Protein AF-A0A8J7TV55-F1 (afdb_monomer_lite)

Radius of gyration: 27.21 Å; chains: 1; bounding box: 92×69×67 Å

Sequence (459 aa):
MFPSTSRRRPALRVESLEDRTTPATFMVTTTADAGPGSLRQAILDANADPDQDDIAFNIPGTGVQTIAVASALPAIAQPVVIDGFTQPGAAPNMFSDADNAVRLIELDGTNAGSTPGLVLAGGLATVRGLIISHFAGDGIDIASSNNVVEGNSIGGGPDGITDRGNSGSGVAVVQGAASTPTLVYQNDFEGAVGPEWSSTATDVTPVGGRHFLGQFGSDTVTLTIPAAQIPAGTTALTVSFDLFVIRTWDGNDTGAGSGPDRWSLTLGNGVNLLDTTFSNNVPSSAAAGQAYPGVFGTDRFDPETGAAEVNSLGYTFGSDLMDSVYRPHFLFSYTGGDVVLHFTGALTTPDADESWGLDNVQVGAIAGAYSVAHDFSITNNPAGPWSYAWSPADGSAFNPYPSGVVISDGGFAGGLYWSDPSHISLGAPSVLYNPTANAIGQGRNLVAAGQVGFHPGSA

pLDDT: mean 80.25, std 17.69, range [32.25, 98.75]

Secondary structure (DSSP, 8-state):
-------PPPP----------S--EEEE----SSSTTSHHHHHHHHTT-SS-EEEEE--SSSS-EEEE--S-PPPB-S-EEEEGGGSTT-B----SSS---B--EEEE-TTS-S--SEEE-SS--EEESEEEE--SS-SEEE-SSS-EEES-EESB-TTS-SB---SS-SEEESS----PPEEEEEE-SSSPPPTTBS---EEE-TTTT-EEEEEESS-EEEEEE-GGGSPTTEEEEEEEEEEEEEE--BTT--STT----EEEEEETTS-EEEEEE-B-SPPSSTT--B-TTS-TTT--B-TTTT-SEES-S--EETTEE-EEEE--EEEEE--SS-EEEEEEEE-SSBTTTEEEEEEEEEEEEEE----TTTTTSSS--TTSS---EE-SSTTSPPEE-S--EE--SGGGTT-EEEE-TTSGGG---EEEE--SSS-BS-GGG-B-TT-EEEE----

Structure (mmCIF, N/CA/C/O backbone):
data_AF-A0A8J7TV55-F1
#
_entry.id   AF-A0A8J7TV55-F1
#
loop_
_atom_site.group_PDB
_atom_site.id
_atom_site.type_symbol
_atom_site.label_atom_id
_atom_site.label_alt_id
_atom_site.label_comp_id
_atom_site.label_asym_id
_atom_site.label_entity_id
_atom_site.label_seq_id
_atom_site.pdbx_PDB_ins_code
_atom_site.Cartn_x
_atom_site.Cartn_y
_atom_site.Cartn_z
_atom_site.occupancy
_atom_site.B_iso_or_equiv
_atom_site.auth_seq_id
_atom_site.auth_comp_id
_atom_site.auth_asym_id
_atom_site.auth_atom_id
_atom_site.pdbx_PDB_model_num
ATOM 1 N N . MET A 1 1 ? -63.207 12.215 -37.392 1.00 42.84 1 MET A N 1
ATOM 2 C CA . MET A 1 1 ? -62.210 11.152 -37.157 1.00 42.84 1 MET A CA 1
ATOM 3 C C . MET A 1 1 ? -60.921 11.845 -36.738 1.00 42.84 1 MET A C 1
ATOM 5 O O . MET A 1 1 ? -60.267 12.426 -37.586 1.00 42.84 1 MET A O 1
ATOM 9 N N . PHE A 1 2 ? -60.626 11.896 -35.439 1.00 35.38 2 PHE A N 1
ATOM 10 C CA . PHE A 1 2 ? -59.358 12.406 -34.902 1.00 35.38 2 PHE A CA 1
ATOM 11 C C . PHE A 1 2 ? -58.828 11.350 -33.924 1.00 35.38 2 PHE A C 1
ATOM 13 O O . PHE A 1 2 ? -59.618 10.876 -33.103 1.00 35.38 2 PHE A O 1
ATOM 20 N N . PRO A 1 3 ? -57.561 10.915 -34.029 1.00 45.28 3 PRO A N 1
ATOM 21 C CA . PRO A 1 3 ? -57.051 9.836 -33.201 1.00 45.28 3 PRO A CA 1
ATOM 22 C C . PRO A 1 3 ? -56.712 10.354 -31.800 1.00 45.28 3 PRO A C 1
ATOM 24 O O . PRO A 1 3 ? -56.096 11.405 -31.634 1.00 45.28 3 PRO A O 1
ATOM 27 N N . SER A 1 4 ? -57.110 9.588 -30.787 1.00 43.97 4 SER A N 1
ATOM 28 C CA . SER A 1 4 ? -56.655 9.764 -29.410 1.00 43.97 4 SER A CA 1
ATOM 29 C C . SER A 1 4 ? -55.174 9.389 -29.329 1.00 43.97 4 SER A C 1
ATOM 31 O O . SER A 1 4 ? -54.805 8.229 -29.511 1.00 43.97 4 SER A O 1
ATOM 33 N N . THR A 1 5 ? -54.306 10.369 -29.082 1.00 46.72 5 THR A N 1
ATOM 34 C CA . THR A 1 5 ? -52.899 10.117 -28.763 1.00 46.72 5 THR A CA 1
ATOM 35 C C . THR A 1 5 ? -52.780 9.729 -27.293 1.00 46.72 5 THR A C 1
ATOM 37 O O . THR A 1 5 ? -52.908 10.568 -26.400 1.00 46.72 5 THR A O 1
ATOM 40 N N . SER A 1 6 ? -52.511 8.449 -27.048 1.00 46.25 6 SER A N 1
ATOM 41 C CA . SER A 1 6 ? -52.048 7.928 -25.762 1.00 46.25 6 SER A CA 1
ATOM 42 C C . SER A 1 6 ? -50.748 8.639 -25.356 1.00 46.25 6 SER A C 1
ATOM 44 O O . SER A 1 6 ? -49.696 8.425 -25.960 1.00 46.25 6 SER A O 1
ATOM 46 N N . ARG A 1 7 ? -50.806 9.514 -24.342 1.00 48.53 7 ARG A N 1
ATOM 47 C CA . ARG A 1 7 ? -49.601 10.021 -23.670 1.00 48.53 7 ARG A CA 1
ATOM 48 C C . ARG A 1 7 ? -49.016 8.882 -22.836 1.00 48.53 7 ARG A C 1
ATOM 50 O O . ARG A 1 7 ? -49.525 8.581 -21.757 1.00 48.53 7 ARG A O 1
ATOM 57 N N . ARG A 1 8 ? -47.938 8.262 -23.328 1.00 48.28 8 ARG A N 1
ATOM 58 C CA . ARG A 1 8 ? -47.082 7.390 -22.513 1.00 48.28 8 ARG A CA 1
ATOM 59 C C . ARG A 1 8 ? -46.572 8.208 -21.327 1.00 48.28 8 ARG A C 1
ATOM 61 O O . ARG A 1 8 ? -45.897 9.217 -21.518 1.00 48.28 8 ARG A O 1
ATOM 68 N N . ARG A 1 9 ? -46.930 7.798 -20.109 1.00 50.31 9 ARG A N 1
ATOM 69 C CA . ARG A 1 9 ? -46.294 8.315 -18.894 1.00 50.31 9 ARG A CA 1
ATOM 70 C C . ARG A 1 9 ? -44.819 7.893 -18.941 1.00 50.31 9 ARG A C 1
ATOM 72 O O . ARG A 1 9 ? -44.579 6.720 -19.236 1.00 50.31 9 ARG A O 1
ATOM 79 N N . PRO A 1 10 ? -43.849 8.789 -18.696 1.00 41.97 10 PRO A N 1
ATOM 80 C CA . PRO A 1 10 ? -42.466 8.366 -18.541 1.00 41.97 10 PRO A CA 1
ATOM 81 C C . PRO A 1 10 ? -42.416 7.419 -17.339 1.00 41.97 10 PRO A C 1
ATOM 83 O O . PRO A 1 10 ? -42.811 7.786 -16.233 1.00 41.97 10 PRO A O 1
ATOM 86 N N . ALA A 1 11 ? -42.030 6.169 -17.579 1.00 48.19 11 ALA A N 1
ATOM 87 C CA . ALA A 1 11 ? -41.692 5.263 -16.498 1.00 48.19 11 ALA A CA 1
ATOM 88 C C . ALA A 1 11 ? -40.336 5.724 -15.962 1.00 48.19 11 ALA A C 1
ATOM 90 O O . ALA A 1 11 ? -39.362 5.736 -16.714 1.00 48.19 11 ALA A O 1
ATOM 91 N N . LEU A 1 12 ? -40.293 6.135 -14.695 1.00 32.25 12 LEU A N 1
ATOM 92 C CA . LEU A 1 12 ? -39.037 6.275 -13.969 1.00 32.25 12 LEU A CA 1
ATOM 93 C C . LEU A 1 12 ? -38.369 4.901 -13.983 1.00 32.25 12 LEU A C 1
ATOM 95 O O . LEU A 1 12 ? -38.901 3.945 -13.419 1.00 32.25 12 LEU A O 1
ATOM 99 N N . ARG A 1 13 ? -37.252 4.793 -14.696 1.00 41.53 13 ARG A N 1
ATOM 100 C CA . ARG A 1 13 ? -36.336 3.672 -14.549 1.00 41.53 13 ARG A CA 1
ATOM 101 C C . ARG A 1 13 ? -35.284 4.112 -13.549 1.00 41.53 13 ARG A C 1
ATOM 103 O O . ARG A 1 13 ? -34.656 5.147 -13.736 1.00 41.53 13 ARG A O 1
ATOM 110 N N . VAL A 1 14 ? -35.166 3.345 -12.475 1.00 35.94 14 VAL A N 1
ATOM 111 C CA . VAL A 1 14 ? -33.944 3.306 -11.683 1.00 35.94 14 VAL A CA 1
ATOM 112 C C . VAL A 1 14 ? -33.016 2.408 -12.482 1.00 35.94 14 VAL A C 1
ATOM 114 O O . VAL A 1 14 ? -33.277 1.214 -12.621 1.00 35.94 14 VAL A O 1
ATOM 117 N N . GLU A 1 15 ? -32.022 3.010 -13.115 1.00 33.59 15 GLU A N 1
ATOM 118 C CA . GLU A 1 15 ? -30.856 2.271 -13.575 1.00 33.59 15 GLU A CA 1
ATOM 119 C C . GLU A 1 15 ? -29.931 2.172 -12.367 1.00 33.59 15 GLU A C 1
ATOM 121 O O . GLU A 1 15 ? -29.770 3.154 -11.637 1.00 33.59 15 GLU A O 1
ATOM 126 N N . SER A 1 16 ? -29.395 0.978 -12.102 1.00 39.94 16 SER A N 1
ATOM 127 C CA . SER A 1 16 ? -28.239 0.891 -11.220 1.00 39.94 16 SER A CA 1
ATOM 128 C C . SER A 1 16 ? -27.179 1.751 -11.883 1.00 39.94 16 SER A C 1
ATOM 130 O O . SER A 1 16 ? -26.788 1.462 -13.015 1.00 39.94 16 SER A O 1
ATOM 132 N N . LEU A 1 17 ? -26.779 2.833 -11.217 1.00 38.59 17 LEU A N 1
ATOM 133 C CA . LEU A 1 17 ? -25.479 3.410 -11.510 1.00 38.59 17 LEU A CA 1
ATOM 134 C C . LEU A 1 17 ? -24.483 2.254 -11.366 1.00 38.59 17 LEU A C 1
ATOM 136 O O . LEU A 1 17 ? -24.692 1.368 -10.530 1.00 38.59 17 LEU A O 1
ATOM 140 N N . GLU A 1 18 ? -23.514 2.197 -12.271 1.00 44.78 18 GLU A N 1
ATOM 141 C CA . GLU A 1 18 ? -22.376 1.286 -12.169 1.00 44.78 18 GLU A CA 1
ATOM 142 C C . GLU A 1 18 ? -21.919 1.167 -10.706 1.00 44.78 18 GLU A C 1
ATOM 144 O O . GLU A 1 18 ? -21.918 2.173 -9.986 1.00 44.78 18 GLU A O 1
ATOM 149 N N . ASP A 1 19 ? -21.631 -0.062 -10.246 1.00 46.38 19 ASP A N 1
ATOM 150 C CA . ASP A 1 19 ? -21.031 -0.258 -8.921 1.00 46.38 19 ASP A CA 1
ATOM 151 C C . ASP A 1 19 ? -19.840 0.698 -8.807 1.00 46.38 19 ASP A C 1
ATOM 153 O O . ASP A 1 19 ? -19.131 0.936 -9.790 1.00 46.38 19 ASP A O 1
ATOM 157 N N . ARG A 1 20 ? -19.664 1.314 -7.637 1.00 42.34 20 ARG A N 1
ATOM 158 C CA . ARG A 1 20 ? -18.575 2.262 -7.387 1.00 42.34 20 ARG A CA 1
ATOM 159 C C . ARG A 1 20 ? -17.245 1.508 -7.408 1.00 42.34 20 ARG A C 1
ATOM 161 O O . ARG A 1 20 ? -16.673 1.240 -6.373 1.00 42.34 20 ARG A O 1
ATOM 168 N N . THR A 1 21 ? -16.700 1.227 -8.586 1.00 52.25 21 THR A N 1
ATOM 169 C CA . THR A 1 21 ? -15.405 0.548 -8.749 1.00 52.25 21 THR A CA 1
ATOM 170 C C . THR A 1 21 ? -14.208 1.469 -8.475 1.00 52.25 21 THR A C 1
ATOM 172 O O . THR A 1 21 ? -13.145 1.292 -9.069 1.00 52.25 21 THR A O 1
ATOM 175 N N . THR A 1 22 ? -14.369 2.502 -7.646 1.00 56.38 22 THR A N 1
ATOM 176 C CA . THR A 1 22 ? -13.300 3.448 -7.305 1.00 56.38 22 THR A CA 1
ATOM 177 C C . THR A 1 22 ? -13.236 3.618 -5.790 1.00 56.38 22 THR A C 1
ATOM 179 O O . THR A 1 22 ? -14.267 4.006 -5.227 1.00 56.38 22 THR A O 1
ATOM 182 N N . PRO A 1 23 ? -12.059 3.421 -5.164 1.00 66.75 23 PRO A N 1
ATOM 183 C CA . PRO A 1 23 ? -11.846 3.676 -3.740 1.00 66.75 23 PRO A CA 1
ATOM 184 C C . PRO A 1 23 ? -12.440 5.015 -3.293 1.00 66.75 23 PRO A C 1
ATOM 186 O O . PRO A 1 23 ? -12.244 6.047 -3.949 1.00 66.75 23 PRO A O 1
ATOM 189 N N . ALA A 1 24 ? -13.201 5.019 -2.200 1.00 82.94 24 ALA A N 1
ATOM 190 C CA . ALA A 1 24 ? -13.676 6.241 -1.570 1.00 82.94 24 ALA A CA 1
ATOM 191 C C . ALA A 1 24 ? -12.586 6.819 -0.666 1.00 82.94 24 ALA A C 1
ATOM 193 O O . ALA A 1 24 ? -11.965 6.093 0.097 1.00 82.94 24 ALA A O 1
ATOM 194 N N . THR A 1 25 ? -12.412 8.141 -0.662 1.00 91.81 25 THR A N 1
ATOM 195 C CA . THR A 1 25 ? -11.611 8.807 0.376 1.00 91.81 25 THR A CA 1
ATOM 196 C C . THR A 1 25 ? -12.525 9.448 1.419 1.00 91.81 25 THR A C 1
ATOM 198 O O . THR A 1 25 ? -13.231 10.421 1.127 1.00 91.81 25 THR A O 1
ATOM 201 N N . PHE A 1 26 ? -12.480 8.958 2.656 1.00 95.88 26 PHE A N 1
ATOM 202 C CA . PHE A 1 26 ? -13.147 9.548 3.814 1.00 95.88 26 PHE A CA 1
ATOM 203 C C . PHE A 1 26 ? -12.185 10.457 4.578 1.00 95.88 26 PHE A C 1
ATOM 205 O O . PHE A 1 26 ? -11.237 10.013 5.223 1.00 95.88 26 PHE A O 1
ATOM 212 N N . MET A 1 27 ? -12.438 11.764 4.512 1.00 97.12 27 MET A N 1
ATOM 213 C CA . MET A 1 27 ? -11.572 12.768 5.126 1.00 97.12 27 MET A CA 1
ATOM 214 C C . MET A 1 27 ? -11.951 13.040 6.589 1.00 97.12 27 MET A C 1
ATOM 216 O O . MET A 1 27 ? -13.034 13.555 6.885 1.00 97.12 27 MET A O 1
ATOM 220 N N . VAL A 1 28 ? -11.016 12.794 7.502 1.00 98.62 28 VAL A N 1
ATOM 221 C CA . VAL A 1 28 ? -11.081 13.198 8.909 1.00 98.62 28 VAL A CA 1
ATOM 222 C C . VAL A 1 28 ? -10.644 14.657 9.037 1.00 98.62 28 VAL A C 1
ATOM 224 O O . VAL A 1 28 ? -9.555 15.040 8.620 1.00 98.62 28 VAL A O 1
ATOM 227 N N . THR A 1 29 ? -11.492 15.496 9.626 1.00 98.31 29 THR A N 1
ATOM 228 C CA . THR A 1 29 ? -11.309 16.962 9.690 1.00 98.31 29 THR A CA 1
ATOM 229 C C . THR A 1 29 ? -11.443 17.536 11.099 1.00 98.31 29 THR A C 1
ATOM 231 O O . THR A 1 29 ? -11.308 18.743 11.296 1.00 98.31 29 THR A O 1
ATOM 234 N N . THR A 1 30 ? -11.699 16.695 12.103 1.00 98.25 30 THR A N 1
ATOM 235 C CA . THR A 1 30 ? -11.854 17.118 13.498 1.00 98.25 30 THR A CA 1
ATOM 236 C C . THR A 1 30 ? -11.262 16.101 14.467 1.00 98.25 30 THR A C 1
ATOM 238 O O . THR A 1 30 ? -11.242 14.903 14.193 1.00 98.25 30 TH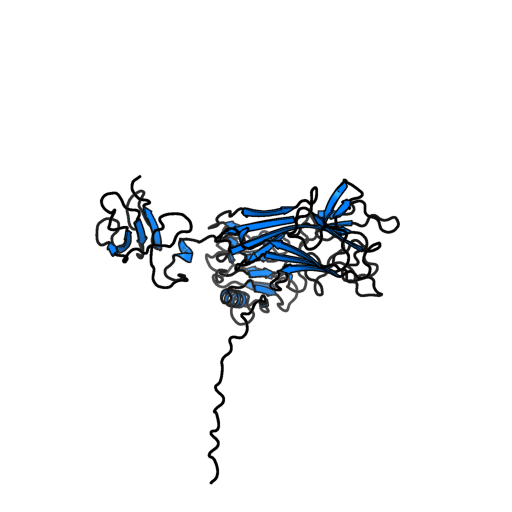R A O 1
ATOM 241 N N . THR A 1 31 ? -10.822 16.585 15.632 1.00 98.50 31 THR A N 1
ATOM 242 C CA . THR A 1 31 ? -10.362 15.758 16.758 1.00 98.50 31 THR A CA 1
ATOM 243 C C . THR A 1 31 ? -11.492 15.244 17.654 1.00 98.50 31 THR A C 1
ATOM 245 O O . THR A 1 31 ? -11.236 14.583 18.660 1.00 98.50 31 THR A O 1
ATOM 248 N N . ALA A 1 32 ? -12.750 15.553 17.328 1.00 98.19 32 ALA A N 1
ATOM 249 C CA . ALA A 1 32 ? -13.898 15.043 18.068 1.00 98.19 32 ALA A CA 1
ATOM 250 C C . ALA A 1 32 ? -13.957 13.504 18.012 1.00 98.19 32 ALA A C 1
ATOM 252 O O . ALA A 1 32 ? -13.757 12.920 16.953 1.00 98.19 32 ALA A O 1
ATOM 253 N N . ASP A 1 33 ? -14.301 12.846 19.124 1.00 97.38 33 ASP A N 1
ATOM 254 C CA . ASP A 1 33 ? -14.443 11.378 19.182 1.00 97.38 33 ASP A CA 1
ATOM 255 C C . ASP A 1 33 ? -15.521 10.841 18.220 1.00 97.38 33 ASP A C 1
ATOM 257 O O . ASP A 1 33 ? -15.397 9.745 17.675 1.00 97.38 33 ASP A O 1
ATOM 261 N N . ALA A 1 34 ? -16.590 11.607 17.990 1.00 96.31 34 ALA A N 1
ATOM 262 C CA . ALA A 1 34 ? -17.742 11.187 17.201 1.00 96.31 34 ALA A CA 1
ATOM 263 C C . ALA A 1 34 ? -18.390 12.360 16.452 1.00 96.31 34 ALA A C 1
ATOM 265 O O . ALA A 1 34 ? -18.224 13.526 16.816 1.00 96.31 34 ALA A O 1
ATOM 266 N N . GLY A 1 35 ? -19.196 12.021 15.445 1.00 96.75 35 GLY A N 1
ATOM 267 C CA . GLY A 1 35 ? -19.922 12.970 14.608 1.00 96.75 35 GLY A CA 1
ATOM 268 C C . GLY A 1 35 ? -19.239 13.229 13.261 1.00 96.75 35 GLY A C 1
ATOM 269 O O . GLY A 1 35 ? -18.177 12.674 12.983 1.00 96.75 35 GLY A O 1
ATOM 270 N N . PRO A 1 36 ? -19.855 14.055 12.399 1.00 97.31 36 PRO A N 1
ATOM 271 C CA . PRO A 1 36 ? -19.349 14.304 11.053 1.00 97.31 36 PRO A CA 1
ATOM 272 C C . PRO A 1 36 ? -17.889 14.771 11.045 1.00 97.31 36 PRO A C 1
ATOM 274 O O . PRO A 1 36 ? -17.523 15.693 11.776 1.00 97.31 36 PRO A O 1
ATOM 277 N N . GLY A 1 37 ? -17.075 14.140 10.196 1.00 96.19 37 GLY A N 1
ATOM 278 C CA . GLY A 1 37 ? -15.654 14.452 10.031 1.00 96.19 37 GLY A CA 1
ATOM 279 C C . GLY A 1 37 ? -14.721 13.847 11.085 1.00 96.19 37 GLY A C 1
ATOM 280 O O . GLY A 1 37 ? -13.530 14.153 11.044 1.00 96.19 37 GLY A O 1
ATOM 281 N N . SER A 1 38 ? -15.209 13.030 12.027 1.00 98.69 38 SER A N 1
ATOM 282 C CA . SER A 1 38 ? -14.343 12.304 12.965 1.00 98.69 38 SER A CA 1
ATOM 283 C C . SER A 1 38 ? -13.816 10.991 12.386 1.00 98.69 38 SER A C 1
ATOM 285 O O . SER A 1 38 ? -14.430 10.402 11.496 1.00 98.69 38 SER A O 1
ATOM 287 N N . LEU A 1 39 ? -12.726 10.472 12.965 1.00 98.69 39 LEU A N 1
ATOM 288 C CA . LEU A 1 39 ? -12.205 9.138 12.640 1.00 98.69 39 LEU A CA 1
ATOM 289 C C . LEU A 1 39 ? -13.258 8.042 12.850 1.00 98.69 39 LEU A C 1
ATOM 291 O O . LEU A 1 39 ? -13.405 7.154 12.019 1.00 98.69 39 LEU A O 1
ATOM 295 N N . ARG A 1 40 ? -14.033 8.118 13.939 1.00 98.50 40 ARG A N 1
ATOM 296 C CA . ARG A 1 40 ? -15.105 7.152 14.211 1.00 98.50 40 ARG A CA 1
ATOM 297 C C . ARG A 1 40 ? -16.137 7.119 13.084 1.00 98.50 40 ARG A C 1
ATOM 299 O O . ARG A 1 40 ? -16.576 6.034 12.722 1.00 98.50 40 ARG A O 1
ATOM 306 N N . GLN A 1 41 ? -16.529 8.279 12.552 1.00 98.12 41 GLN A N 1
ATOM 307 C CA . GLN A 1 41 ? -17.465 8.334 11.430 1.00 98.12 41 GLN A CA 1
ATOM 308 C C . GLN A 1 41 ? -16.821 7.795 10.148 1.00 98.12 41 GLN A C 1
ATOM 310 O O . GLN A 1 41 ? -17.451 6.995 9.472 1.00 98.12 41 GLN A O 1
ATOM 315 N N . ALA A 1 42 ? -15.560 8.141 9.872 1.00 98.06 42 ALA A N 1
ATOM 316 C CA . ALA A 1 42 ? -14.838 7.628 8.708 1.00 98.06 42 ALA A CA 1
ATOM 317 C C . ALA A 1 42 ? -14.714 6.091 8.715 1.00 98.06 42 ALA A C 1
ATOM 319 O O . ALA A 1 42 ? -14.934 5.461 7.690 1.00 98.06 42 ALA A O 1
ATOM 320 N N . ILE A 1 43 ? -14.450 5.472 9.876 1.00 97.88 43 ILE A N 1
ATOM 321 C CA . ILE A 1 43 ? -14.432 4.003 10.011 1.00 97.88 43 ILE A CA 1
ATOM 322 C C . ILE A 1 43 ? -15.822 3.406 9.748 1.00 97.88 43 ILE A C 1
ATOM 324 O O . ILE A 1 43 ? -15.931 2.357 9.121 1.00 97.88 43 ILE A O 1
ATOM 328 N N . LEU A 1 44 ? -16.894 4.041 10.235 1.00 95.81 44 LEU A N 1
ATOM 329 C CA . LEU A 1 44 ? -18.258 3.568 9.971 1.00 95.81 44 LEU A CA 1
ATOM 330 C C . LEU A 1 44 ? -18.620 3.660 8.487 1.00 95.81 44 LEU A C 1
ATOM 332 O O . LEU A 1 44 ? -19.280 2.754 7.987 1.00 95.81 44 LEU A O 1
ATOM 336 N N . ASP A 1 45 ? -18.200 4.735 7.821 1.00 91.81 45 ASP A N 1
ATOM 337 C CA . ASP A 1 45 ? -18.457 4.950 6.400 1.00 91.81 45 ASP A CA 1
ATOM 338 C C . ASP A 1 45 ? -17.675 3.935 5.547 1.00 91.81 45 ASP A C 1
ATOM 340 O O . ASP A 1 45 ? -18.286 3.279 4.710 1.00 91.81 45 ASP A O 1
ATOM 344 N N . ALA A 1 46 ? -16.388 3.707 5.842 1.00 90.69 46 ALA A N 1
ATOM 345 C CA . ALA A 1 46 ? -15.575 2.677 5.181 1.00 90.69 46 ALA A CA 1
ATOM 346 C C . ALA A 1 46 ? -16.112 1.259 5.420 1.00 90.69 46 ALA A C 1
ATOM 348 O O . ALA A 1 46 ? -16.207 0.451 4.511 1.00 90.69 46 ALA A O 1
ATOM 349 N N . ASN A 1 47 ? -16.569 0.945 6.634 1.00 88.69 47 ASN A N 1
ATOM 350 C CA . ASN A 1 47 ? -17.171 -0.362 6.913 1.00 88.69 47 ASN A CA 1
ATOM 351 C C . ASN A 1 47 ? -18.495 -0.614 6.167 1.00 88.69 47 ASN A C 1
ATOM 353 O O . ASN A 1 47 ? -18.976 -1.752 6.157 1.00 88.69 47 ASN A O 1
ATOM 357 N N . ALA A 1 48 ? -19.130 0.431 5.630 1.00 85.50 48 ALA A N 1
ATOM 358 C CA . ALA A 1 48 ? -20.367 0.320 4.867 1.00 85.50 48 ALA A CA 1
ATOM 359 C C . ALA A 1 48 ? -20.128 0.036 3.373 1.00 85.50 48 ALA A C 1
ATOM 361 O O . ALA A 1 48 ? -21.100 -0.262 2.673 1.00 85.50 48 ALA A O 1
ATOM 362 N N . ASP A 1 49 ? -18.878 0.099 2.908 1.00 77.75 49 ASP A N 1
ATOM 363 C CA . ASP A 1 49 ? -18.459 -0.179 1.536 1.00 77.75 49 ASP A CA 1
ATOM 364 C C . ASP A 1 49 ? -17.603 -1.468 1.511 1.00 77.75 49 ASP A C 1
ATOM 366 O O . ASP A 1 49 ? -16.675 -1.603 2.306 1.00 77.75 49 ASP A O 1
ATOM 370 N N . PRO A 1 50 ? -17.941 -2.489 0.701 1.00 70.50 50 PRO A N 1
ATOM 371 C CA . PRO A 1 50 ? -17.144 -3.716 0.614 1.00 70.50 50 PRO A CA 1
ATOM 372 C C . PRO A 1 50 ? -15.828 -3.558 -0.169 1.00 70.50 50 PRO A C 1
ATOM 374 O O . PRO A 1 50 ? -14.988 -4.461 -0.107 1.00 70.50 50 PRO A O 1
ATOM 377 N N . ASP A 1 51 ? -15.664 -2.478 -0.938 1.00 75.25 51 ASP A N 1
ATOM 378 C CA . ASP A 1 51 ? -14.434 -2.202 -1.679 1.00 75.25 51 ASP A CA 1
ATOM 379 C C . ASP A 1 51 ? -13.351 -1.585 -0.771 1.00 75.25 51 ASP A C 1
ATOM 381 O O . ASP A 1 51 ? -13.602 -1.212 0.372 1.00 75.25 51 ASP A O 1
ATOM 385 N N . GLN A 1 52 ? -12.101 -1.532 -1.249 1.00 79.19 52 GLN A N 1
ATOM 386 C CA . GLN A 1 52 ? -11.027 -0.898 -0.480 1.00 79.19 52 GLN A CA 1
ATOM 387 C C . GLN A 1 52 ? -11.155 0.623 -0.530 1.00 79.19 52 GLN A C 1
ATOM 389 O O . GLN A 1 52 ? -11.095 1.206 -1.612 1.00 79.19 52 GLN A O 1
ATOM 394 N N . ASP A 1 53 ? -11.236 1.241 0.646 1.00 87.88 53 ASP A N 1
ATOM 395 C CA . ASP A 1 53 ? -11.336 2.690 0.818 1.00 87.88 53 ASP A CA 1
ATOM 396 C C . ASP A 1 53 ? -10.109 3.300 1.505 1.00 87.88 53 ASP A C 1
ATOM 398 O O . ASP A 1 53 ? -9.322 2.613 2.154 1.00 87.88 53 ASP A O 1
ATOM 402 N N . ASP A 1 54 ? -9.995 4.624 1.435 1.00 91.25 54 ASP A N 1
ATOM 403 C CA . ASP A 1 54 ? -8.972 5.410 2.115 1.00 91.25 54 ASP A CA 1
ATOM 404 C C . ASP A 1 54 ? -9.589 6.274 3.223 1.00 91.25 54 ASP A C 1
ATOM 406 O O . ASP A 1 54 ? -10.551 7.013 3.012 1.00 91.25 54 ASP A O 1
ATOM 410 N N . ILE A 1 55 ? -8.982 6.272 4.405 1.00 97.88 55 ILE A N 1
ATOM 411 C CA . ILE A 1 55 ? -9.215 7.247 5.470 1.00 97.88 55 ILE A CA 1
ATOM 412 C C . ILE A 1 55 ? -8.003 8.178 5.529 1.00 97.88 55 ILE A C 1
ATOM 414 O O . ILE A 1 55 ? -6.918 7.793 5.971 1.00 97.88 55 ILE A O 1
ATOM 418 N N . ALA A 1 56 ? -8.221 9.424 5.108 1.00 95.88 56 ALA A N 1
ATOM 419 C CA . ALA A 1 56 ? -7.225 10.493 5.090 1.00 95.88 56 ALA A CA 1
ATOM 420 C C . ALA A 1 56 ? -7.518 11.548 6.171 1.00 95.88 56 ALA A C 1
ATOM 422 O O . ALA A 1 56 ? -8.633 11.638 6.686 1.00 95.88 56 ALA A O 1
ATOM 423 N N . PHE A 1 57 ? -6.536 12.381 6.506 1.00 98.12 57 PHE A N 1
ATOM 424 C CA . PHE A 1 57 ? -6.601 13.378 7.569 1.00 98.12 57 PHE A CA 1
ATOM 425 C C . PHE A 1 57 ? -6.273 14.774 7.039 1.00 98.12 57 PHE A C 1
ATOM 427 O O . PHE A 1 57 ? -5.273 14.998 6.369 1.00 98.12 57 PHE A O 1
ATOM 434 N N . ASN A 1 58 ? -7.110 15.746 7.387 1.00 96.62 58 ASN A N 1
ATOM 435 C CA . ASN A 1 58 ? -6.891 17.168 7.141 1.00 96.62 58 ASN A CA 1
ATOM 436 C C . ASN A 1 58 ? -7.515 17.974 8.287 1.00 96.62 58 ASN A C 1
ATOM 438 O O . ASN A 1 58 ? -8.455 18.755 8.107 1.00 96.62 58 ASN A O 1
ATOM 442 N N . ILE A 1 59 ? -7.042 17.714 9.505 1.00 97.94 59 ILE A N 1
ATOM 443 C CA . ILE A 1 59 ? -7.520 18.382 10.712 1.00 97.94 59 ILE A CA 1
ATOM 444 C C . ILE A 1 59 ? -6.840 19.760 10.808 1.00 97.94 59 ILE A C 1
ATOM 446 O O . ILE A 1 59 ? -5.606 19.831 10.807 1.00 97.94 59 ILE A O 1
ATOM 450 N N . PRO A 1 60 ? -7.599 20.869 10.905 1.00 96.31 60 PRO A N 1
ATOM 451 C CA . PRO A 1 60 ? -7.017 22.199 11.031 1.00 96.31 60 PRO A CA 1
ATOM 452 C C . PRO A 1 60 ? -6.265 22.373 12.354 1.00 96.31 60 PRO A C 1
ATOM 454 O O . PRO A 1 60 ? -6.836 22.202 13.429 1.00 96.31 60 PRO A O 1
ATOM 457 N N . GLY A 1 61 ? -5.010 22.807 12.285 1.00 92.62 61 GLY A N 1
ATOM 458 C CA . GLY A 1 61 ? -4.193 23.053 13.468 1.00 92.62 61 GLY A CA 1
ATOM 459 C C . GLY A 1 61 ? -2.703 22.996 13.160 1.00 92.62 61 GLY A C 1
ATOM 460 O O . GLY A 1 61 ? -2.296 22.755 12.027 1.00 92.62 61 GLY A O 1
ATOM 461 N N . THR A 1 62 ? -1.881 23.238 14.179 1.00 90.38 62 THR A N 1
ATOM 462 C CA . THR A 1 62 ? -0.425 23.043 14.118 1.00 90.38 62 THR A CA 1
ATOM 463 C C . THR A 1 62 ? -0.006 21.998 15.139 1.00 90.38 62 THR A C 1
ATOM 465 O O . THR A 1 62 ? -0.540 21.990 16.248 1.00 90.38 62 THR A O 1
ATOM 468 N N . GLY A 1 63 ? 1.000 21.191 14.808 1.00 93.75 63 GLY A N 1
ATOM 469 C CA . GLY A 1 63 ? 1.483 20.129 15.688 1.00 93.75 63 GLY A CA 1
ATOM 470 C C . GLY A 1 63 ? 0.540 18.928 15.719 1.00 93.75 63 GLY A C 1
ATOM 471 O O . GLY A 1 63 ? -0.256 18.726 14.802 1.00 93.75 63 GLY A O 1
ATOM 472 N N . VAL A 1 64 ? 0.657 18.123 16.771 1.00 96.56 64 VAL A N 1
ATOM 473 C CA . VAL A 1 64 ? -0.088 16.867 16.905 1.00 96.56 64 VAL A CA 1
ATOM 474 C C . VAL A 1 64 ? -1.571 17.143 17.141 1.00 96.56 64 VAL A C 1
ATOM 476 O O . VAL A 1 64 ? -1.946 17.913 18.025 1.00 96.56 64 VAL A O 1
ATOM 479 N N . GLN A 1 65 ? -2.402 16.499 16.335 1.00 98.25 65 GLN A N 1
ATOM 480 C CA . GLN A 1 65 ? -3.851 16.483 16.413 1.00 98.25 65 GLN A CA 1
ATOM 481 C C . GLN A 1 65 ? -4.262 15.253 17.224 1.00 98.25 65 GLN A C 1
ATOM 483 O O . GLN A 1 65 ? -4.308 14.134 16.713 1.00 98.25 65 GLN A O 1
ATOM 488 N N . THR A 1 66 ? -4.516 15.461 18.513 1.00 97.62 66 THR A N 1
ATOM 489 C CA . THR A 1 66 ? -4.899 14.384 19.430 1.00 97.62 66 THR A CA 1
ATOM 490 C C . THR A 1 66 ? -6.410 14.163 19.397 1.00 97.62 66 THR A C 1
ATOM 492 O O . THR A 1 66 ? -7.189 15.040 19.777 1.00 97.62 66 THR A O 1
ATOM 495 N N . ILE A 1 67 ? -6.819 12.975 18.964 1.00 98.44 67 ILE A N 1
ATOM 496 C CA . ILE A 1 67 ? -8.184 12.457 19.017 1.00 98.44 67 ILE A CA 1
ATOM 497 C C . ILE A 1 67 ? -8.339 11.724 20.352 1.00 98.44 67 ILE A C 1
ATOM 499 O O . ILE A 1 67 ? -7.836 10.614 20.529 1.00 98.44 67 ILE A O 1
ATOM 503 N N . ALA A 1 68 ? -9.028 12.356 21.303 1.00 97.56 68 ALA A N 1
ATOM 504 C CA . ALA A 1 68 ? -9.309 11.760 22.606 1.00 97.56 68 ALA A CA 1
ATOM 505 C C . ALA A 1 68 ? -10.439 10.729 22.473 1.00 97.56 68 ALA A C 1
ATOM 507 O O . ALA A 1 68 ? -11.618 11.092 22.445 1.00 97.56 68 ALA A O 1
ATOM 508 N N . VAL A 1 69 ? -10.078 9.450 22.385 1.00 98.12 69 VAL A N 1
ATOM 509 C CA . VAL A 1 69 ? -11.032 8.356 22.196 1.00 98.12 69 VAL A CA 1
ATOM 510 C C . VAL A 1 69 ? -11.811 8.139 23.494 1.00 98.12 69 VAL A C 1
ATOM 512 O O . VAL A 1 69 ? -11.236 7.889 24.553 1.00 98.12 69 VAL A O 1
ATOM 515 N N . ALA A 1 70 ? -13.137 8.261 23.423 1.00 96.81 70 ALA A N 1
ATOM 516 C CA . ALA A 1 70 ? -14.024 8.226 24.592 1.00 96.81 70 ALA A CA 1
ATOM 517 C C . ALA A 1 70 ? -14.683 6.854 24.825 1.00 96.81 70 ALA A C 1
ATOM 519 O O . ALA A 1 70 ? -15.313 6.620 25.854 1.00 96.81 70 ALA A O 1
ATOM 520 N N . SER A 1 71 ? -14.591 5.958 23.842 1.00 94.50 71 SER A N 1
ATOM 521 C CA . SER A 1 71 ? -15.067 4.572 23.901 1.00 94.50 71 SER A CA 1
ATOM 522 C C . SER A 1 71 ? -14.438 3.760 22.770 1.00 94.50 71 SER A C 1
ATOM 524 O O . SER A 1 71 ? -13.928 4.356 21.820 1.00 94.50 71 SER A O 1
ATOM 526 N N . ALA A 1 72 ? -14.517 2.427 22.830 1.00 93.06 72 ALA A N 1
ATOM 527 C CA . ALA A 1 72 ? -14.034 1.540 21.768 1.00 93.06 72 ALA A CA 1
ATOM 528 C C . ALA A 1 72 ? -14.405 2.057 20.366 1.00 93.06 72 ALA A C 1
ATOM 530 O O . ALA A 1 72 ? -15.575 2.358 20.094 1.00 93.06 72 ALA A O 1
ATOM 531 N N . LEU A 1 73 ? -13.406 2.209 19.492 1.00 96.81 73 LEU A N 1
ATOM 532 C CA . LEU A 1 73 ? -13.642 2.511 18.082 1.00 96.81 73 LEU A CA 1
ATOM 533 C C . LEU A 1 73 ? -14.319 1.302 17.407 1.00 96.81 73 LEU A C 1
ATOM 535 O O . LEU A 1 73 ? -14.126 0.168 17.855 1.00 96.81 73 LEU A O 1
ATOM 539 N N . PRO A 1 74 ? -15.141 1.510 16.362 1.00 95.25 74 PRO A N 1
ATOM 540 C CA . PRO A 1 74 ? -15.683 0.401 15.587 1.00 95.25 74 PRO A CA 1
ATOM 541 C C . PRO A 1 74 ? -14.539 -0.454 15.030 1.00 95.25 74 PRO A C 1
ATOM 543 O O . PRO A 1 74 ? -13.524 0.086 14.594 1.00 95.25 74 PRO A O 1
ATOM 546 N N . ALA A 1 75 ? -14.703 -1.778 15.037 1.00 91.94 75 ALA A N 1
ATOM 547 C CA . ALA A 1 75 ? -13.742 -2.661 14.385 1.00 91.94 75 ALA A CA 1
ATOM 548 C C . ALA A 1 75 ? -13.708 -2.366 12.881 1.00 91.94 75 ALA A C 1
ATOM 550 O O . ALA A 1 75 ? -14.752 -2.133 12.274 1.00 91.94 75 ALA A O 1
ATOM 551 N N . ILE A 1 76 ? -12.519 -2.389 12.291 1.00 92.75 76 ILE A N 1
ATOM 552 C CA . ILE A 1 76 ? -12.307 -2.225 10.855 1.00 92.75 76 ILE A CA 1
ATOM 553 C C . ILE A 1 76 ? -12.667 -3.553 10.195 1.00 92.75 76 ILE A C 1
ATOM 555 O O . ILE A 1 76 ? -11.943 -4.539 10.334 1.00 92.75 76 ILE A O 1
ATOM 559 N N . ALA A 1 77 ? -13.838 -3.595 9.570 1.00 84.56 77 ALA A N 1
ATOM 560 C CA . ALA A 1 77 ? -14.481 -4.799 9.058 1.00 84.56 77 ALA A CA 1
ATOM 561 C C . ALA A 1 77 ? -14.337 -4.964 7.540 1.00 84.56 77 ALA A C 1
ATOM 563 O O . ALA A 1 77 ? -14.614 -6.051 7.040 1.00 84.56 77 ALA A O 1
ATOM 564 N N . GLN A 1 78 ? -13.899 -3.920 6.835 1.00 83.94 78 GLN A N 1
ATOM 565 C CA . GLN A 1 78 ? -13.666 -3.916 5.390 1.00 83.94 78 GLN A CA 1
ATOM 566 C C . GLN A 1 78 ? -12.220 -3.506 5.072 1.00 83.94 78 GLN A C 1
ATOM 568 O O . GLN A 1 78 ? -11.561 -2.913 5.939 1.00 83.94 78 GLN A O 1
ATOM 573 N N . PRO A 1 79 ? -11.707 -3.834 3.871 1.00 82.56 79 PRO A N 1
ATOM 574 C CA . PRO A 1 79 ? -10.407 -3.359 3.407 1.00 82.56 79 PRO A CA 1
ATOM 575 C C . PRO A 1 79 ? -10.327 -1.830 3.474 1.00 82.56 79 PRO A C 1
ATOM 577 O O . PRO A 1 79 ? -11.175 -1.133 2.929 1.00 82.56 79 PRO A O 1
ATOM 580 N N . VAL A 1 80 ? -9.310 -1.288 4.143 1.00 88.75 80 VAL A N 1
ATOM 581 C CA . VAL A 1 80 ? -9.163 0.169 4.274 1.00 88.75 80 VAL A CA 1
ATOM 582 C C . VAL A 1 80 ? -7.707 0.574 4.468 1.00 88.75 80 VAL A C 1
ATOM 584 O O . VAL A 1 80 ? -6.959 -0.080 5.198 1.00 88.75 80 VAL A O 1
ATOM 587 N N . VAL A 1 81 ? -7.299 1.681 3.861 1.00 91.94 81 VAL A N 1
ATOM 588 C CA . VAL A 1 81 ? -6.028 2.347 4.142 1.00 91.94 81 VAL A CA 1
ATOM 589 C C . VAL A 1 81 ? -6.289 3.508 5.094 1.00 91.94 81 VAL A C 1
ATOM 591 O O . VAL A 1 81 ? -6.934 4.483 4.738 1.00 91.94 81 VAL A O 1
ATOM 594 N N . ILE A 1 82 ? -5.782 3.433 6.321 1.00 97.44 82 ILE A N 1
ATOM 595 C CA . ILE A 1 82 ? -5.792 4.541 7.279 1.00 97.44 82 ILE A CA 1
ATOM 596 C C . ILE A 1 82 ? -4.421 5.200 7.245 1.00 97.44 82 ILE A C 1
ATOM 598 O O . ILE A 1 82 ? -3.450 4.649 7.773 1.00 97.44 82 ILE A O 1
ATOM 602 N N . ASP A 1 83 ? -4.350 6.381 6.635 1.00 95.56 83 ASP A N 1
ATOM 603 C CA . ASP A 1 83 ? -3.085 7.051 6.354 1.00 95.56 83 ASP A CA 1
ATOM 604 C C . ASP A 1 83 ? -2.924 8.371 7.110 1.00 95.56 83 ASP A C 1
ATOM 606 O O . ASP A 1 83 ? -3.286 9.446 6.628 1.00 95.56 83 ASP A O 1
ATOM 610 N N . GLY A 1 84 ? -2.304 8.306 8.287 1.00 96.31 84 GLY A N 1
ATOM 611 C CA . GLY A 1 84 ? -1.964 9.475 9.096 1.00 96.31 84 GLY A CA 1
ATOM 612 C C . GLY A 1 84 ? -0.941 10.422 8.460 1.00 96.31 84 GLY A C 1
ATOM 613 O O . GLY A 1 84 ? -0.865 11.578 8.881 1.00 96.31 84 GLY A O 1
ATOM 614 N N . PHE A 1 85 ? -0.183 9.986 7.444 1.00 93.38 85 PHE A N 1
ATOM 615 C CA . PHE A 1 85 ? 0.766 10.860 6.745 1.00 93.38 85 PHE A CA 1
ATOM 616 C C . PHE A 1 85 ? 0.082 11.861 5.810 1.00 93.38 85 PHE A C 1
ATOM 618 O O . PHE A 1 85 ? 0.696 12.858 5.444 1.00 93.38 85 PHE A O 1
ATOM 625 N N . THR A 1 86 ? -1.205 11.669 5.508 1.00 94.12 86 THR A N 1
ATOM 626 C CA . THR A 1 86 ? -2.003 12.654 4.760 1.00 94.12 86 THR A CA 1
ATOM 627 C C . THR A 1 86 ? -2.262 13.948 5.542 1.00 94.12 86 THR A C 1
ATOM 629 O O . THR A 1 86 ? -2.572 14.974 4.934 1.00 94.12 86 THR A O 1
ATOM 632 N N . GLN A 1 87 ? -2.101 13.944 6.875 1.00 97.19 87 GLN A N 1
ATOM 633 C CA . GLN A 1 87 ? -2.235 15.150 7.693 1.00 97.19 87 GLN A CA 1
ATOM 634 C C . GLN A 1 87 ? -1.179 16.192 7.286 1.00 97.19 87 GLN A C 1
ATOM 636 O O . GLN A 1 87 ? 0.018 15.910 7.370 1.00 97.19 87 GLN A O 1
ATOM 641 N N . PRO A 1 88 ? -1.573 17.436 6.945 1.00 92.50 88 PRO A N 1
ATOM 642 C CA . PRO A 1 88 ? -0.620 18.477 6.579 1.00 92.50 88 PRO A CA 1
ATOM 643 C C . PRO A 1 88 ? 0.507 18.663 7.604 1.00 92.50 88 PRO A C 1
ATOM 645 O O . PRO A 1 88 ? 0.258 18.951 8.777 1.00 92.50 88 PRO A O 1
ATOM 648 N N . GLY A 1 89 ? 1.749 18.532 7.129 1.00 89.56 89 GLY A N 1
ATOM 649 C CA . GLY A 1 89 ? 2.970 18.633 7.933 1.00 89.56 89 GLY A CA 1
ATOM 650 C C . GLY A 1 89 ? 3.497 17.302 8.478 1.00 89.56 89 GLY A C 1
ATOM 651 O O . GLY A 1 89 ? 4.553 17.307 9.108 1.00 89.56 89 GLY A O 1
ATOM 652 N N . ALA A 1 90 ? 2.790 16.192 8.260 1.00 91.38 90 ALA A N 1
ATOM 653 C CA . ALA A 1 90 ? 3.299 14.854 8.523 1.00 91.38 90 ALA A CA 1
ATOM 654 C C . ALA A 1 90 ? 4.236 14.396 7.392 1.00 91.38 90 ALA A C 1
ATOM 656 O O . ALA A 1 90 ? 4.191 14.926 6.283 1.00 91.38 90 ALA A O 1
ATOM 657 N N . ALA A 1 91 ? 5.107 13.432 7.685 1.00 84.75 91 ALA A N 1
ATOM 658 C CA . ALA A 1 91 ? 6.011 12.841 6.702 1.00 84.75 91 ALA A CA 1
ATOM 659 C C . ALA A 1 91 ? 6.434 11.425 7.132 1.00 84.75 91 ALA A C 1
ATOM 661 O O . ALA A 1 91 ? 6.725 11.229 8.317 1.00 84.75 91 ALA A O 1
ATOM 662 N N . PRO A 1 92 ? 6.498 10.443 6.213 1.00 82.06 92 PRO A N 1
ATOM 663 C CA . PRO A 1 92 ? 7.064 9.128 6.495 1.00 82.06 92 PRO A CA 1
ATOM 664 C C . PRO A 1 92 ? 8.561 9.201 6.810 1.00 82.06 92 PRO A C 1
ATOM 666 O O . PRO A 1 92 ? 9.238 10.184 6.506 1.00 82.06 92 PRO A O 1
ATOM 669 N N . ASN A 1 93 ? 9.075 8.134 7.425 1.00 76.69 93 ASN A N 1
ATOM 670 C CA . ASN A 1 93 ? 10.501 7.997 7.696 1.00 76.69 93 ASN A CA 1
ATOM 671 C C . ASN A 1 93 ? 11.276 7.889 6.374 1.00 76.69 93 ASN A C 1
ATOM 673 O O . ASN A 1 93 ? 10.930 7.074 5.521 1.00 76.69 93 ASN A O 1
ATOM 677 N N . MET A 1 94 ? 12.333 8.679 6.229 1.00 64.94 94 MET A N 1
ATOM 678 C CA . MET A 1 94 ? 13.190 8.714 5.041 1.00 64.94 94 MET A CA 1
ATOM 679 C C . MET A 1 94 ? 14.553 8.049 5.281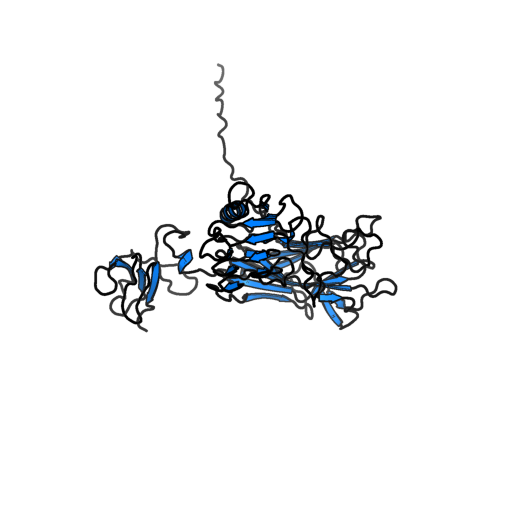 1.00 64.94 94 MET A C 1
ATOM 681 O O . MET A 1 94 ? 15.292 7.837 4.324 1.00 64.94 94 MET A O 1
ATOM 685 N N . PHE A 1 95 ? 14.921 7.735 6.532 1.00 60.56 95 PHE A N 1
ATOM 68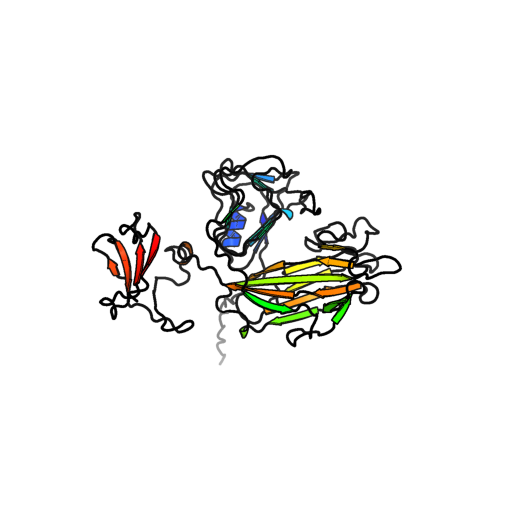6 C CA . PHE A 1 95 ? 16.245 7.195 6.875 1.00 60.56 95 PHE A CA 1
ATOM 687 C C . PHE A 1 95 ? 16.193 5.698 7.203 1.00 60.56 95 PHE A C 1
ATOM 689 O O . PHE A 1 95 ? 15.283 5.219 7.871 1.00 60.56 95 PHE A O 1
ATOM 696 N N . SER A 1 96 ? 17.198 4.937 6.767 1.00 55.22 96 SER A N 1
ATOM 697 C CA . SER A 1 96 ? 17.270 3.490 7.019 1.00 55.22 96 SER A CA 1
ATOM 698 C C . SER A 1 96 ? 17.747 3.125 8.430 1.00 55.22 96 SER A C 1
ATOM 700 O O . SER A 1 96 ? 17.524 2.005 8.882 1.00 55.22 96 SER A O 1
ATOM 702 N N . ASP A 1 97 ? 18.442 4.038 9.114 1.00 57.66 97 ASP A N 1
ATOM 703 C CA . ASP A 1 97 ? 19.120 3.811 10.399 1.00 57.66 97 ASP A CA 1
ATOM 704 C C . ASP A 1 97 ? 18.657 4.749 11.530 1.00 57.66 97 ASP A C 1
ATOM 706 O O . ASP A 1 97 ? 19.151 4.658 12.656 1.00 57.66 97 ASP A O 1
ATOM 710 N N . ALA A 1 98 ? 17.680 5.615 11.260 1.00 64.12 98 ALA A N 1
ATOM 711 C CA . ALA A 1 98 ? 17.053 6.494 12.239 1.00 64.12 98 ALA A CA 1
ATOM 712 C C . ALA A 1 98 ? 15.566 6.690 11.911 1.00 64.12 98 ALA A C 1
ATOM 714 O O . ALA A 1 98 ? 15.161 6.510 10.768 1.00 64.12 98 ALA A O 1
ATOM 715 N N . ASP A 1 99 ? 14.767 7.066 12.913 1.00 73.06 99 ASP A N 1
ATOM 716 C CA . ASP A 1 99 ? 13.378 7.488 12.708 1.00 73.06 99 ASP A CA 1
ATOM 717 C C . ASP A 1 99 ? 13.319 9.017 12.625 1.00 73.06 99 ASP A C 1
ATOM 719 O O . ASP A 1 99 ? 13.557 9.712 13.616 1.00 73.06 99 ASP A O 1
ATOM 723 N N . ASN A 1 100 ? 13.033 9.539 11.434 1.00 78.06 100 ASN A N 1
ATOM 724 C CA . ASN A 1 100 ? 12.743 10.952 11.203 1.00 78.06 100 ASN A CA 1
ATOM 725 C C . ASN A 1 100 ? 11.288 11.192 10.762 1.00 78.06 100 ASN A C 1
ATOM 727 O O . ASN A 1 100 ? 10.975 12.292 10.301 1.00 78.06 100 ASN A O 1
ATOM 731 N N . ALA A 1 101 ? 10.403 10.196 10.901 1.00 81.62 101 ALA A N 1
ATOM 732 C CA . ALA A 1 101 ? 8.999 10.365 10.558 1.00 81.62 101 ALA A CA 1
ATOM 733 C C . ALA A 1 101 ? 8.356 11.461 11.415 1.00 81.62 101 ALA A C 1
ATOM 735 O O . ALA A 1 101 ? 8.498 11.499 12.640 1.00 81.62 101 ALA A O 1
ATOM 736 N N . VAL A 1 102 ? 7.565 12.314 10.774 1.00 89.12 102 VAL A N 1
ATOM 737 C CA . VAL A 1 102 ? 6.730 13.304 11.450 1.00 89.12 102 VAL A CA 1
ATOM 738 C C . VAL A 1 102 ? 5.314 12.753 11.506 1.00 89.12 102 VAL A C 1
ATOM 740 O O . VAL A 1 102 ? 4.595 12.754 10.511 1.00 89.12 102 VAL A O 1
ATOM 743 N N . ARG A 1 103 ? 4.907 12.266 12.680 1.00 91.44 103 ARG A N 1
ATOM 744 C CA . ARG A 1 103 ? 3.554 11.743 12.921 1.00 91.44 103 ARG A CA 1
ATOM 745 C C . ARG A 1 103 ? 2.731 12.805 13.635 1.00 91.44 103 ARG A C 1
ATOM 747 O O . ARG A 1 103 ? 3.122 13.274 14.703 1.00 91.44 103 ARG A O 1
ATOM 754 N N . LEU A 1 104 ? 1.603 13.198 13.044 1.00 96.56 104 LEU A N 1
ATOM 755 C CA . LEU A 1 104 ? 0.780 14.299 13.559 1.00 96.56 104 LEU A CA 1
ATOM 756 C C . LEU A 1 104 ? -0.618 13.882 14.008 1.00 96.56 104 LEU A C 1
ATOM 758 O O . LEU A 1 104 ? -1.313 14.717 14.572 1.00 96.56 104 LEU A O 1
ATOM 762 N N . ILE A 1 105 ? -1.033 12.634 13.809 1.00 98.31 105 ILE A N 1
ATOM 763 C CA . ILE A 1 105 ? -2.327 12.141 14.289 1.00 98.31 105 ILE A CA 1
ATOM 764 C C . ILE A 1 105 ? -2.098 11.238 15.493 1.00 98.31 105 ILE A C 1
ATOM 766 O O . ILE A 1 105 ? -1.452 10.201 15.367 1.00 98.31 105 ILE A O 1
ATOM 770 N N . GLU A 1 106 ? -2.631 11.624 16.652 1.00 97.69 106 GLU A N 1
ATOM 771 C CA . GLU A 1 106 ? -2.582 10.810 17.867 1.00 97.69 106 GLU A CA 1
ATOM 772 C C . GLU A 1 106 ? -3.967 10.293 18.239 1.00 97.69 106 GLU A C 1
ATOM 774 O O . GLU A 1 106 ? -4.906 11.070 18.391 1.00 97.69 106 GLU A O 1
ATOM 779 N N . LEU A 1 107 ? -4.076 8.981 18.430 1.00 98.25 107 LEU A N 1
ATOM 780 C CA . LEU A 1 107 ? -5.197 8.334 19.095 1.00 98.25 107 LEU A CA 1
ATOM 781 C C . LEU A 1 107 ? -4.828 8.172 20.567 1.00 98.25 107 LEU A C 1
ATOM 783 O O . LEU A 1 107 ? -3.949 7.375 20.900 1.00 98.25 107 LEU A O 1
ATOM 787 N N . ASP A 1 108 ? -5.493 8.938 21.429 1.00 97.44 108 ASP A N 1
ATOM 788 C CA . ASP A 1 108 ? -5.296 8.890 22.877 1.00 97.44 108 ASP A CA 1
ATOM 789 C C . ASP A 1 108 ? -6.414 8.068 23.528 1.00 97.44 108 ASP A C 1
ATOM 791 O O . ASP A 1 108 ? -7.584 8.467 23.548 1.00 97.44 108 ASP A O 1
ATOM 795 N N . GLY A 1 109 ? -6.032 6.907 24.056 1.00 97.38 109 GLY A N 1
ATOM 796 C CA . GLY A 1 109 ? -6.914 5.933 24.685 1.00 97.38 109 GLY A CA 1
ATOM 797 C C . GLY A 1 109 ? -7.246 6.192 26.153 1.00 97.38 109 GLY A C 1
ATOM 798 O O . GLY A 1 109 ? -7.989 5.397 26.733 1.00 97.38 109 GLY A O 1
ATOM 799 N N . THR A 1 110 ? -6.763 7.285 26.761 1.00 96.31 110 THR A N 1
ATOM 800 C CA . THR A 1 110 ? -6.911 7.561 28.206 1.00 96.31 110 THR A CA 1
ATOM 801 C C . THR A 1 110 ? -8.359 7.423 28.701 1.00 96.31 110 THR A C 1
ATOM 803 O O . THR A 1 110 ? -8.599 6.977 29.824 1.00 96.31 110 THR A O 1
ATOM 806 N N . ASN A 1 111 ? -9.338 7.782 27.861 1.00 95.31 111 ASN A N 1
ATOM 807 C CA . ASN A 1 111 ? -10.765 7.742 28.192 1.00 95.31 111 ASN A CA 1
ATOM 808 C C . ASN A 1 111 ? -11.544 6.634 27.460 1.00 95.31 111 ASN A C 1
ATOM 810 O O . ASN A 1 111 ? -12.766 6.580 27.581 1.00 95.31 111 ASN A O 1
ATOM 814 N N . ALA A 1 112 ? -10.874 5.741 26.726 1.00 93.75 112 ALA A N 1
ATOM 815 C CA . ALA A 1 112 ? -11.527 4.772 25.844 1.00 93.75 112 ALA A CA 1
ATOM 816 C C . ALA A 1 112 ? -12.136 3.566 26.589 1.00 93.75 112 ALA A C 1
ATOM 818 O O . ALA A 1 112 ? -12.954 2.829 26.033 1.00 93.75 112 ALA A O 1
ATOM 819 N N . GLY A 1 113 ? -11.754 3.364 27.855 1.00 92.94 113 GLY A N 1
ATOM 820 C CA . GLY A 1 113 ? -12.084 2.171 28.636 1.00 92.94 113 GLY A CA 1
ATOM 821 C C . GLY A 1 113 ? -11.141 0.996 28.340 1.00 92.94 113 GLY A C 1
ATOM 822 O O . GLY A 1 113 ? -10.067 1.177 27.776 1.00 92.94 113 GLY A O 1
ATOM 823 N N . SER A 1 114 ? -11.525 -0.222 28.742 1.00 91.56 114 SER A N 1
ATOM 824 C CA . SER A 1 114 ? -10.713 -1.441 28.550 1.00 91.56 114 SER A CA 1
ATOM 825 C C . SER A 1 114 ? -10.848 -1.984 27.124 1.00 91.56 114 SER A C 1
ATOM 827 O O . SER A 1 114 ? -11.492 -3.007 26.904 1.00 91.56 114 SER A O 1
ATOM 829 N N . THR A 1 115 ? -10.281 -1.267 26.159 1.00 90.38 115 THR A N 1
ATOM 830 C CA . THR A 1 115 ? -10.354 -1.566 24.723 1.00 90.38 115 THR A CA 1
ATOM 831 C C . THR A 1 115 ? -8.980 -1.401 24.077 1.00 90.38 115 THR A C 1
ATOM 833 O O . THR A 1 115 ? -8.195 -0.574 24.558 1.00 90.38 115 THR A O 1
ATOM 836 N N . PRO A 1 116 ? -8.684 -2.140 22.994 1.00 92.38 116 PRO A N 1
ATOM 837 C CA . PRO A 1 116 ? -7.574 -1.797 22.120 1.00 92.38 116 PRO A CA 1
ATOM 838 C C . PRO A 1 116 ? -7.824 -0.469 21.391 1.00 92.38 116 PRO A C 1
ATOM 840 O O . PRO A 1 116 ? -8.964 0.015 21.343 1.00 92.38 116 PRO A O 1
ATOM 843 N N . GLY A 1 117 ? -6.761 0.094 20.813 1.00 95.62 117 GLY A N 1
ATOM 844 C CA . GLY A 1 117 ? -6.826 1.307 19.996 1.00 95.62 117 GLY A CA 1
ATOM 845 C C . GLY A 1 117 ? -7.569 1.103 18.684 1.00 95.62 117 GLY A C 1
ATOM 846 O O . GLY A 1 117 ? -8.558 1.784 18.416 1.00 95.62 117 GLY A O 1
ATOM 847 N N . LEU A 1 118 ? -7.128 0.128 17.893 1.00 97.44 118 LEU A N 1
ATOM 848 C CA . LEU A 1 118 ? -7.786 -0.301 16.659 1.00 97.44 118 LEU A CA 1
ATOM 849 C C . LEU A 1 118 ? -7.942 -1.822 16.646 1.00 97.44 118 LEU A C 1
ATOM 851 O O . LEU A 1 118 ? -7.087 -2.538 17.162 1.00 97.44 118 LEU A O 1
ATOM 855 N N . VAL A 1 119 ? -9.011 -2.309 16.015 1.00 94.44 119 VAL A N 1
ATOM 856 C CA . VAL A 1 119 ? -9.246 -3.742 15.780 1.00 94.44 119 VAL A CA 1
ATOM 857 C C . VAL A 1 119 ? -9.367 -3.973 14.280 1.00 94.44 119 VAL A C 1
ATOM 859 O O . VAL A 1 119 ? -10.315 -3.485 13.668 1.00 94.44 119 VAL A O 1
ATOM 862 N N . LEU A 1 120 ? -8.430 -4.716 13.692 1.00 92.00 120 LEU A N 1
ATOM 863 C CA . LEU A 1 120 ? -8.419 -5.073 12.271 1.00 92.00 120 LEU A CA 1
ATOM 864 C C . LEU A 1 120 ? -9.117 -6.425 12.087 1.00 92.00 120 LEU A C 1
ATOM 866 O O . LEU A 1 120 ? -8.514 -7.478 12.310 1.00 92.00 120 LEU A O 1
ATOM 870 N N . ALA A 1 121 ? -10.394 -6.402 11.710 1.00 84.88 121 ALA A N 1
ATOM 871 C CA . ALA A 1 121 ? -11.267 -7.576 11.640 1.00 84.88 121 ALA A CA 1
ATOM 872 C C . ALA A 1 121 ? -11.600 -8.035 10.207 1.00 84.88 121 ALA A C 1
ATOM 874 O O . ALA A 1 121 ? -11.901 -9.211 10.026 1.00 84.88 121 ALA A O 1
ATOM 875 N N . GLY A 1 122 ? -11.532 -7.150 9.206 1.00 72.81 122 GLY A N 1
ATOM 876 C CA . GLY A 1 122 ? -11.861 -7.459 7.804 1.00 72.81 122 GLY A CA 1
ATOM 877 C C . GLY A 1 122 ? -10.716 -8.032 6.963 1.00 72.81 122 GLY A C 1
ATOM 878 O O . GLY A 1 122 ? -10.955 -8.720 5.974 1.00 72.81 122 GLY A O 1
ATOM 879 N N . GLY A 1 123 ? -9.468 -7.792 7.374 1.00 79.75 123 GLY A N 1
ATOM 880 C CA . GLY A 1 123 ? -8.275 -8.056 6.568 1.00 79.75 123 GLY A CA 1
ATOM 881 C C . GLY A 1 123 ? -8.031 -6.972 5.516 1.00 79.75 123 GLY A C 1
ATOM 882 O O . GLY A 1 123 ? -8.865 -6.093 5.317 1.00 79.75 123 GLY A O 1
ATOM 883 N N . LEU A 1 124 ? -6.873 -7.023 4.849 1.00 78.62 124 LEU A N 1
ATOM 884 C CA . LEU A 1 124 ? -6.470 -6.042 3.822 1.00 78.62 124 LEU A CA 1
ATOM 885 C C . LEU A 1 124 ? -6.440 -4.586 4.317 1.00 78.62 124 LEU A C 1
ATOM 887 O O . LEU A 1 124 ? -6.542 -3.661 3.510 1.00 78.62 124 LEU A O 1
ATOM 891 N N . ALA A 1 125 ? -6.302 -4.368 5.628 1.00 87.31 125 ALA A N 1
ATOM 892 C CA . ALA A 1 125 ? -6.175 -3.031 6.180 1.00 87.31 125 ALA A CA 1
ATOM 893 C C . ALA A 1 125 ? -4.708 -2.594 6.203 1.00 87.31 125 ALA A C 1
ATOM 895 O O . ALA A 1 125 ? -3.843 -3.329 6.686 1.00 87.31 125 ALA A O 1
ATOM 896 N N . THR A 1 126 ? -4.440 -1.373 5.753 1.00 89.44 126 THR A N 1
ATOM 897 C CA . THR A 1 126 ? -3.156 -0.698 5.960 1.00 89.44 126 THR A CA 1
ATOM 898 C C . THR A 1 126 ? -3.349 0.370 7.023 1.00 89.44 126 THR A C 1
ATOM 900 O O . THR A 1 126 ? -4.202 1.236 6.880 1.00 89.44 126 THR A O 1
ATOM 903 N N . VAL A 1 127 ? -2.561 0.338 8.094 1.00 95.69 127 VAL A N 1
ATOM 904 C CA . VAL A 1 127 ? -2.537 1.390 9.115 1.00 95.69 127 VAL A CA 1
ATOM 905 C C . VAL A 1 127 ? -1.153 2.006 9.118 1.00 95.69 127 VAL A C 1
ATOM 907 O O . VAL A 1 127 ? -0.178 1.304 9.409 1.00 95.69 127 VAL A O 1
ATOM 910 N N . ARG A 1 128 ? -1.058 3.306 8.824 1.00 93.69 128 ARG A N 1
ATOM 911 C CA . ARG A 1 128 ? 0.220 4.021 8.809 1.00 93.69 128 ARG A CA 1
ATOM 912 C C . ARG A 1 128 ? 0.159 5.452 9.318 1.00 93.69 128 ARG A C 1
ATOM 914 O O . ARG A 1 128 ? -0.888 6.090 9.310 1.00 93.69 128 ARG A O 1
ATOM 921 N N . GLY A 1 129 ? 1.308 5.963 9.762 1.00 90.50 129 GLY A N 1
ATOM 922 C CA . GLY A 1 129 ? 1.482 7.368 10.145 1.00 90.50 129 GLY A CA 1
ATOM 923 C C . GLY A 1 129 ? 0.736 7.816 11.406 1.00 90.50 129 GLY A C 1
ATOM 924 O O . GLY A 1 129 ? 0.626 9.019 11.646 1.00 90.50 129 GLY A O 1
ATOM 925 N N . LEU A 1 130 ? 0.237 6.885 12.225 1.00 95.88 130 LEU A N 1
ATOM 926 C CA . LEU A 1 130 ? -0.484 7.188 13.463 1.00 95.88 130 LEU A CA 1
ATOM 927 C C . LEU A 1 130 ? 0.417 7.097 14.699 1.00 95.88 130 LEU A C 1
ATOM 929 O O . LEU A 1 130 ? 1.367 6.313 14.753 1.00 95.88 130 LEU A O 1
ATOM 933 N N . ILE A 1 131 ? 0.067 7.863 15.730 1.00 95.56 131 ILE A N 1
ATOM 934 C CA . ILE A 1 131 ? 0.497 7.652 17.114 1.00 95.56 131 ILE A CA 1
ATOM 935 C C . ILE A 1 131 ? -0.671 6.991 17.850 1.00 95.56 131 ILE A C 1
ATOM 937 O O . ILE A 1 131 ? -1.778 7.521 17.828 1.00 95.56 131 ILE A O 1
ATOM 941 N N . ILE A 1 132 ? -0.452 5.843 18.488 1.00 95.31 132 ILE A N 1
ATOM 942 C CA . ILE A 1 132 ? -1.503 5.097 19.201 1.00 95.31 132 ILE A CA 1
ATOM 943 C C . ILE A 1 132 ? -1.028 4.832 20.626 1.00 95.31 132 ILE A C 1
ATOM 945 O O . ILE A 1 132 ? -0.157 3.984 20.847 1.00 95.31 132 ILE A O 1
ATOM 949 N N . SER A 1 133 ? -1.579 5.573 21.585 1.00 91.62 133 SER A N 1
ATOM 950 C CA . SER A 1 133 ? -1.057 5.653 22.950 1.00 91.62 133 SER A CA 1
ATOM 951 C C . SER A 1 133 ? -2.168 5.640 24.006 1.00 91.62 133 SER A C 1
ATOM 953 O O . SER A 1 133 ? -3.334 5.917 23.725 1.00 91.62 133 SER A O 1
ATOM 955 N N . HIS A 1 134 ? -1.791 5.334 25.249 1.00 93.38 134 HIS A N 1
ATOM 956 C CA . HIS A 1 134 ? -2.632 5.372 26.447 1.00 93.38 134 HIS A CA 1
ATOM 957 C C . HIS A 1 134 ? -3.865 4.453 26.436 1.00 93.38 134 HIS A C 1
ATOM 959 O O . HIS A 1 134 ? -4.768 4.626 27.259 1.00 93.38 134 HIS A O 1
ATOM 965 N N . PHE A 1 135 ? -3.929 3.451 25.557 1.00 93.31 135 PHE A N 1
ATOM 966 C CA . PHE A 1 135 ? -5.006 2.464 25.600 1.00 93.31 135 PHE A CA 1
ATOM 967 C C . PHE A 1 135 ? -4.804 1.481 26.755 1.00 93.31 135 PHE A C 1
ATOM 969 O O . PHE A 1 135 ? -3.688 1.061 27.064 1.00 93.31 135 PHE A O 1
ATOM 976 N N . ALA A 1 136 ? -5.903 1.088 27.403 1.00 89.50 136 ALA A N 1
ATOM 977 C CA . ALA A 1 136 ? -5.879 0.064 28.448 1.00 89.50 136 ALA A CA 1
ATOM 978 C C . ALA A 1 136 ? -5.819 -1.375 27.886 1.00 89.50 136 ALA A C 1
ATOM 980 O O . ALA A 1 136 ? -5.609 -2.315 28.651 1.00 89.50 136 ALA A O 1
ATOM 981 N N . GLY A 1 137 ? -6.012 -1.553 26.574 1.00 88.06 137 GLY A N 1
ATOM 982 C CA . GLY A 1 137 ? -5.737 -2.790 25.836 1.00 88.06 137 GLY A CA 1
ATOM 983 C C . GLY A 1 137 ? -4.458 -2.695 25.000 1.00 88.06 137 GLY A C 1
ATOM 984 O O . GLY A 1 137 ? -3.558 -1.914 25.318 1.00 88.06 137 GLY A O 1
ATOM 985 N N . ASP A 1 138 ? -4.380 -3.494 23.939 1.00 89.19 138 ASP A N 1
ATOM 986 C CA . ASP A 1 138 ? -3.324 -3.411 22.930 1.00 89.19 138 ASP A CA 1
ATOM 987 C C . ASP A 1 138 ? -3.453 -2.125 22.083 1.00 89.19 138 ASP A C 1
ATOM 989 O O . ASP A 1 138 ? -4.525 -1.526 21.980 1.00 89.19 138 ASP A O 1
ATOM 993 N N . GLY A 1 139 ? -2.370 -1.662 21.459 1.00 89.56 139 GLY A N 1
ATOM 994 C CA . GLY A 1 139 ? -2.453 -0.531 20.526 1.00 89.56 139 GLY A CA 1
ATOM 995 C C . GLY A 1 139 ? -3.275 -0.894 19.287 1.00 89.56 139 GLY A C 1
ATOM 996 O O . GLY A 1 139 ? -4.254 -0.223 18.958 1.00 89.56 139 GLY A O 1
ATOM 997 N N . ILE A 1 140 ? -2.895 -1.989 18.628 1.00 94.62 140 ILE A N 1
ATOM 998 C CA . ILE A 1 140 ? -3.614 -2.561 17.486 1.00 94.62 140 ILE A CA 1
ATOM 999 C C . ILE A 1 140 ? -3.818 -4.058 17.713 1.00 94.62 140 ILE A C 1
ATOM 1001 O O . ILE A 1 140 ? -2.848 -4.807 17.844 1.00 94.62 140 ILE A O 1
ATOM 1005 N N . ASP A 1 141 ? -5.074 -4.485 17.663 1.00 92.19 141 ASP A N 1
ATOM 1006 C CA . ASP A 1 141 ? -5.461 -5.889 17.595 1.00 92.19 141 ASP A CA 1
ATOM 1007 C C . ASP A 1 141 ? -5.663 -6.308 16.143 1.00 92.19 141 ASP A C 1
ATOM 1009 O O . ASP A 1 141 ? -6.522 -5.790 15.430 1.00 92.19 141 ASP A O 1
ATOM 1013 N N . ILE A 1 142 ? -4.895 -7.297 15.709 1.00 85.00 142 ILE A N 1
ATOM 1014 C CA . ILE A 1 142 ? -5.038 -7.941 14.410 1.00 85.00 142 ILE A CA 1
ATOM 1015 C C . ILE A 1 142 ? -5.850 -9.220 14.618 1.00 85.00 142 ILE A C 1
ATOM 1017 O O . ILE A 1 142 ? -5.369 -10.196 15.199 1.00 85.00 142 ILE A O 1
ATOM 1021 N N . ALA A 1 143 ? -7.105 -9.187 14.167 1.00 81.88 143 ALA A N 1
ATOM 1022 C CA . ALA A 1 143 ? -8.065 -10.290 14.234 1.00 81.88 143 ALA A CA 1
ATOM 1023 C C . ALA A 1 143 ? 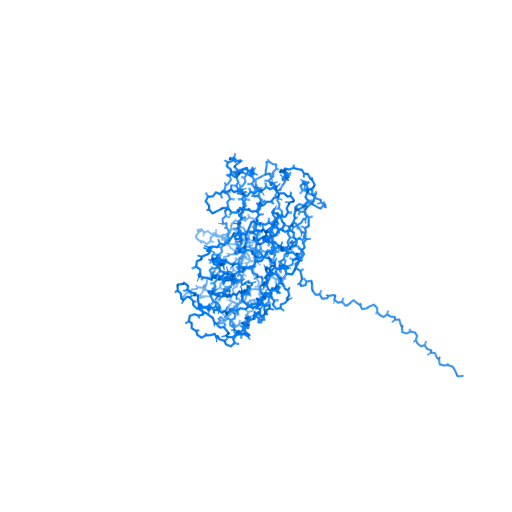-8.373 -10.894 12.847 1.00 81.88 143 ALA A C 1
ATOM 1025 O O . ALA A 1 143 ? -9.320 -11.663 12.693 1.00 81.88 143 ALA A O 1
ATOM 1026 N N . SER A 1 144 ? -7.577 -10.534 11.840 1.00 76.25 144 SER A N 1
ATOM 1027 C CA . SER A 1 144 ? -7.727 -10.927 10.440 1.00 76.25 144 SER A CA 1
ATOM 1028 C C . SER A 1 144 ? -6.365 -11.080 9.758 1.00 76.25 144 SER A C 1
ATOM 1030 O O . SER A 1 144 ? -5.324 -10.717 10.312 1.00 76.25 144 SER A O 1
ATOM 1032 N N . SER A 1 145 ? -6.357 -11.634 8.549 1.00 73.44 145 SER A N 1
ATOM 1033 C CA . SER A 1 145 ? -5.137 -11.833 7.760 1.00 73.44 145 SER A CA 1
ATOM 1034 C C . SER A 1 145 ? -4.848 -10.645 6.836 1.00 73.44 145 SER A C 1
ATOM 1036 O O . SER A 1 145 ? -5.748 -9.898 6.461 1.00 73.44 145 SER A O 1
ATOM 1038 N N . ASN A 1 146 ? -3.586 -10.530 6.407 1.00 73.19 146 ASN A N 1
ATOM 1039 C CA . ASN A 1 146 ? -3.147 -9.615 5.344 1.00 73.19 146 ASN A CA 1
ATOM 1040 C C . ASN A 1 146 ? -3.351 -8.137 5.682 1.00 73.19 146 ASN A C 1
ATOM 1042 O O . ASN A 1 146 ? -3.857 -7.372 4.877 1.00 73.19 146 ASN A O 1
ATOM 1046 N N . ASN A 1 147 ? -2.976 -7.742 6.890 1.00 79.44 147 ASN A N 1
ATOM 1047 C CA . ASN A 1 147 ? -2.947 -6.338 7.268 1.00 79.44 147 ASN A CA 1
ATOM 1048 C C . ASN A 1 147 ? -1.507 -5.828 7.204 1.00 79.44 147 ASN A C 1
ATOM 1050 O O . ASN A 1 147 ? -0.573 -6.570 7.520 1.00 79.44 147 ASN A O 1
ATOM 1054 N N . VAL A 1 148 ? -1.333 -4.565 6.834 1.00 81.31 148 VAL A N 1
ATOM 1055 C CA . VAL A 1 148 ? -0.050 -3.865 6.868 1.00 81.31 148 VAL A CA 1
ATOM 1056 C C . VAL A 1 148 ? -0.098 -2.852 8.004 1.00 81.31 148 VAL A C 1
ATOM 1058 O O . VAL A 1 148 ? -0.972 -1.994 8.059 1.00 81.31 148 VAL A O 1
ATOM 1061 N N . VAL A 1 149 ? 0.843 -2.954 8.937 1.00 84.94 149 VAL A N 1
ATOM 1062 C CA . VAL A 1 149 ? 1.033 -1.965 10.001 1.00 84.94 149 VAL A CA 1
ATOM 1063 C C . VAL A 1 149 ? 2.431 -1.396 9.827 1.00 84.94 149 VAL A C 1
ATOM 1065 O O . VAL A 1 149 ? 3.414 -2.069 10.131 1.00 84.94 149 VAL A O 1
ATOM 1068 N N . GLU A 1 150 ? 2.527 -0.167 9.325 1.00 83.12 150 GLU A N 1
ATOM 1069 C CA . GLU A 1 150 ? 3.801 0.451 8.945 1.00 83.12 150 GLU A CA 1
ATOM 1070 C C . GLU A 1 150 ? 3.902 1.898 9.434 1.00 83.12 150 GLU A C 1
ATOM 1072 O O . GLU A 1 150 ? 2.902 2.582 9.601 1.00 83.12 150 GLU A O 1
ATOM 1077 N N . GLY A 1 151 ? 5.109 2.392 9.707 1.00 82.31 151 GLY A N 1
ATOM 1078 C CA . GLY A 1 151 ? 5.330 3.817 9.988 1.00 82.31 151 GLY A CA 1
ATOM 1079 C C . GLY A 1 151 ? 4.599 4.408 11.208 1.00 82.31 151 GLY A C 1
ATOM 1080 O O . GLY A 1 151 ? 4.635 5.623 11.383 1.00 82.31 151 GLY A O 1
ATOM 1081 N N . ASN A 1 152 ? 3.956 3.606 12.064 1.00 86.44 152 ASN A N 1
ATOM 1082 C CA . ASN A 1 152 ? 3.248 4.069 13.268 1.00 86.44 152 ASN A CA 1
ATOM 1083 C C . ASN A 1 152 ? 4.183 4.210 14.484 1.00 86.44 152 ASN A C 1
ATOM 1085 O O . ASN A 1 152 ? 5.204 3.532 14.566 1.00 86.44 152 ASN A O 1
ATOM 1089 N N . SER A 1 153 ? 3.795 5.037 15.460 1.00 88.19 153 SER A N 1
ATOM 1090 C CA . SER A 1 153 ? 4.369 5.078 16.816 1.00 88.19 153 SER A CA 1
ATOM 1091 C C . SER A 1 153 ? 3.352 4.483 17.794 1.00 88.19 153 SER A C 1
ATOM 1093 O O . SER A 1 153 ? 2.325 5.096 18.078 1.00 88.19 153 SER A O 1
ATOM 1095 N N . ILE A 1 154 ? 3.583 3.257 18.273 1.00 89.38 154 ILE A N 1
ATOM 1096 C CA . ILE A 1 154 ? 2.599 2.517 19.080 1.00 89.38 154 ILE A CA 1
ATOM 1097 C C . ILE A 1 154 ? 3.117 2.353 20.507 1.00 89.38 154 ILE A C 1
ATOM 1099 O O . ILE A 1 154 ? 4.164 1.751 20.726 1.00 89.38 154 ILE A O 1
ATOM 1103 N N . GLY A 1 155 ? 2.392 2.919 21.473 1.00 80.69 155 GLY A N 1
ATOM 1104 C CA . GLY A 1 155 ? 2.862 3.097 22.850 1.00 80.69 155 GLY A CA 1
ATOM 1105 C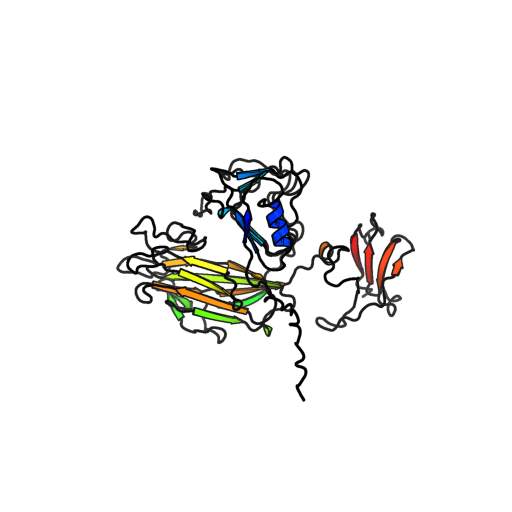 C . GLY A 1 155 ? 3.945 4.175 22.991 1.00 80.69 155 GLY A C 1
ATOM 1106 O O . GLY A 1 155 ? 4.398 4.447 24.099 1.00 80.69 155 GLY A O 1
ATOM 1107 N N . GLY A 1 156 ? 4.351 4.808 21.890 1.00 76.56 156 GLY A N 1
ATOM 1108 C CA . GLY A 1 156 ? 5.310 5.905 21.863 1.00 76.56 156 GLY A CA 1
ATOM 1109 C C . GLY A 1 156 ? 4.636 7.268 21.706 1.00 76.56 156 GLY A C 1
ATOM 1110 O O . GLY A 1 156 ? 3.453 7.383 21.390 1.00 76.56 156 GLY A O 1
ATOM 1111 N N . GLY A 1 157 ? 5.410 8.323 21.927 1.00 74.19 157 GLY A N 1
ATOM 1112 C CA . GLY A 1 157 ? 5.042 9.695 21.634 1.00 74.19 157 GLY A CA 1
ATOM 1113 C C . GLY A 1 157 ? 5.291 10.081 20.173 1.00 74.19 157 GLY A C 1
ATOM 1114 O O . GLY A 1 157 ? 5.753 9.268 19.366 1.00 74.19 157 GLY A O 1
ATOM 1115 N N . PRO A 1 158 ? 5.015 11.351 19.830 1.00 75.06 158 PRO A N 1
ATOM 1116 C CA . PRO A 1 158 ? 5.247 11.901 18.494 1.00 75.06 158 PRO A CA 1
ATOM 1117 C C . PRO A 1 158 ? 6.717 11.898 18.063 1.00 75.06 158 PRO A C 1
ATOM 1119 O O . PRO A 1 158 ? 7.007 11.929 16.876 1.00 75.06 158 PRO A O 1
ATOM 1122 N N . ASP A 1 159 ? 7.635 11.859 19.027 1.00 70.56 159 ASP A N 1
ATOM 1123 C CA . ASP A 1 159 ? 9.083 11.781 18.831 1.00 70.56 159 ASP A CA 1
ATOM 1124 C C . ASP A 1 159 ? 9.596 10.343 18.634 1.00 70.56 159 ASP A C 1
ATOM 1126 O O . ASP A 1 159 ? 10.800 10.139 18.509 1.00 70.56 159 ASP A O 1
ATOM 1130 N N . GLY A 1 160 ? 8.708 9.343 18.671 1.00 64.38 160 GLY A N 1
ATOM 1131 C CA . GLY A 1 160 ? 9.050 7.925 18.533 1.00 64.38 160 GLY A CA 1
ATOM 1132 C C . GLY A 1 160 ? 9.828 7.326 19.714 1.00 64.38 160 GLY A C 1
ATOM 1133 O O . GLY A 1 160 ? 10.079 6.124 19.719 1.00 64.38 160 GLY A O 1
ATOM 1134 N N . ILE A 1 161 ? 10.193 8.126 20.723 1.00 64.62 161 ILE A N 1
ATOM 1135 C CA . ILE A 1 161 ? 11.061 7.709 21.841 1.00 64.62 161 ILE A CA 1
ATOM 1136 C C . ILE A 1 161 ? 10.454 7.963 23.223 1.00 64.62 161 ILE A C 1
ATOM 1138 O O . ILE A 1 161 ? 10.863 7.324 24.193 1.00 64.62 161 ILE A O 1
ATOM 1142 N N . THR A 1 162 ? 9.494 8.883 23.344 1.00 75.62 162 THR A N 1
ATOM 1143 C CA . THR A 1 162 ? 8.784 9.109 24.603 1.00 75.62 162 THR A CA 1
ATOM 1144 C C . THR A 1 162 ? 7.845 7.938 24.854 1.00 75.62 162 THR A C 1
ATOM 1146 O O . THR A 1 162 ? 6.900 7.735 24.102 1.00 75.62 162 THR A O 1
ATOM 1149 N N . ASP A 1 163 ? 8.063 7.188 25.929 1.00 78.62 163 ASP A N 1
ATOM 1150 C CA . ASP A 1 163 ? 7.145 6.127 26.341 1.00 78.62 163 ASP A CA 1
ATOM 1151 C C . ASP A 1 163 ? 5.830 6.731 26.859 1.00 78.62 163 ASP A C 1
ATOM 1153 O O . ASP A 1 163 ? 5.816 7.491 27.833 1.00 78.62 163 ASP A O 1
ATOM 1157 N N . ARG A 1 164 ? 4.729 6.417 26.176 1.00 82.00 164 ARG A N 1
ATOM 1158 C CA . ARG A 1 164 ? 3.355 6.762 26.578 1.00 82.00 164 ARG A CA 1
ATOM 1159 C C . ARG A 1 164 ? 2.529 5.525 26.924 1.00 82.00 164 ARG A C 1
ATOM 1161 O O . ARG A 1 164 ? 1.476 5.665 27.537 1.00 82.00 164 ARG A O 1
ATOM 1168 N N . GLY A 1 165 ? 3.041 4.342 26.584 1.00 75.69 165 GLY A N 1
ATOM 1169 C CA . GLY A 1 165 ? 2.484 3.029 26.858 1.00 75.69 165 GLY A CA 1
ATOM 1170 C C . GLY A 1 165 ? 1.112 2.767 26.240 1.00 75.69 165 GLY A C 1
ATOM 1171 O O . GLY A 1 165 ? 0.264 3.641 26.112 1.00 75.69 165 GLY A O 1
ATOM 1172 N N . ASN A 1 166 ? 0.863 1.505 25.920 1.00 84.12 166 ASN A N 1
ATOM 1173 C CA . ASN A 1 166 ? -0.466 0.918 26.057 1.00 84.12 166 ASN A CA 1
ATOM 1174 C C . ASN A 1 166 ? -0.366 -0.097 27.207 1.00 84.12 166 ASN A C 1
ATOM 1176 O O . ASN A 1 166 ? 0.734 -0.535 27.550 1.00 84.12 166 ASN A O 1
ATOM 1180 N N . SER A 1 167 ? -1.476 -0.447 27.854 1.00 85.06 167 SER A N 1
ATOM 1181 C CA . SER A 1 167 ? -1.441 -1.418 28.961 1.00 85.06 167 SER A CA 1
ATOM 1182 C C . SER A 1 167 ? -1.333 -2.868 28.467 1.00 85.06 167 SER A C 1
ATOM 1184 O O . SER A 1 167 ? -0.981 -3.748 29.254 1.00 85.06 167 SER A O 1
ATOM 1186 N N . GLY A 1 168 ? -1.630 -3.113 27.185 1.00 83.56 168 GLY A N 1
ATOM 1187 C CA . GLY A 1 168 ? -1.358 -4.358 26.466 1.00 83.56 168 GLY A CA 1
ATOM 1188 C C . GLY A 1 168 ? -0.093 -4.295 25.600 1.00 83.56 168 GLY A C 1
ATOM 1189 O O . GLY A 1 168 ? 0.851 -3.555 25.872 1.00 83.56 168 GLY A O 1
ATOM 1190 N N . SER A 1 169 ? -0.074 -5.096 24.539 1.00 84.38 169 SER A N 1
ATOM 1191 C CA . SER A 1 169 ? 0.962 -5.111 23.502 1.00 84.38 169 SER A CA 1
ATOM 1192 C C . SER A 1 169 ? 0.871 -3.860 22.625 1.00 84.38 169 SER A C 1
ATOM 1194 O O . SER A 1 169 ? -0.181 -3.237 22.504 1.00 84.38 169 SER A O 1
ATOM 1196 N N . GLY A 1 170 ? 1.956 -3.504 21.934 1.00 78.25 170 GLY A N 1
ATOM 1197 C CA . GLY A 1 170 ? 1.859 -2.522 20.851 1.00 78.25 170 GLY A CA 1
ATOM 1198 C C . GLY A 1 170 ? 0.934 -3.041 19.746 1.00 78.25 170 GLY A C 1
ATOM 1199 O O . GLY A 1 170 ? -0.116 -2.466 19.475 1.00 78.25 170 GLY A O 1
ATOM 1200 N N . VAL A 1 171 ? 1.296 -4.190 19.176 1.00 85.44 171 VAL A N 1
ATOM 1201 C CA . VAL A 1 171 ? 0.477 -4.926 18.208 1.00 85.44 171 VAL A CA 1
ATOM 1202 C C . VAL A 1 171 ? 0.288 -6.349 18.716 1.00 85.44 171 VAL A C 1
ATOM 1204 O O . VAL A 1 171 ? 1.277 -7.026 19.006 1.00 85.44 171 VAL A O 1
ATOM 1207 N N . ALA A 1 172 ? -0.957 -6.807 18.809 1.00 81.56 172 ALA A N 1
ATOM 1208 C CA . ALA A 1 172 ? -1.289 -8.188 19.132 1.00 81.56 172 ALA A CA 1
ATOM 1209 C C . ALA A 1 172 ? -1.962 -8.862 17.934 1.00 81.56 172 ALA A C 1
ATOM 1211 O O . ALA A 1 172 ? -2.903 -8.337 17.350 1.00 81.56 172 ALA A O 1
ATOM 1212 N N . VAL A 1 173 ? -1.487 -10.051 17.561 1.00 79.44 173 VAL A N 1
ATOM 1213 C CA . VAL A 1 173 ? -2.141 -10.892 16.547 1.00 79.44 173 VAL A CA 1
ATOM 1214 C C . VAL A 1 173 ? -2.995 -11.914 17.288 1.00 79.44 173 VAL A C 1
ATOM 1216 O O . VAL A 1 173 ? -2.486 -12.908 17.805 1.00 79.44 173 VAL A O 1
ATOM 1219 N N . VAL A 1 174 ? -4.290 -11.619 17.401 1.00 70.94 174 VAL A N 1
ATOM 1220 C CA . VAL A 1 174 ? -5.248 -12.337 18.260 1.00 70.94 174 VAL A CA 1
ATOM 1221 C C . VAL A 1 174 ? -6.009 -13.404 17.472 1.00 70.94 174 VAL A C 1
ATOM 1223 O O . VAL A 1 174 ? -6.305 -14.482 17.988 1.00 70.94 174 VAL A O 1
ATOM 1226 N N . GLN A 1 175 ? -6.275 -13.123 16.194 1.00 61.16 175 GLN A N 1
ATOM 1227 C CA . GLN A 1 175 ? -6.663 -14.096 15.179 1.00 61.16 175 GLN A CA 1
ATOM 1228 C C . GLN A 1 175 ? -5.979 -13.724 13.865 1.00 61.16 175 GLN A C 1
ATOM 1230 O O . GLN A 1 175 ? -5.983 -12.576 13.445 1.00 61.16 175 GLN A O 1
ATOM 1235 N N . GLY A 1 176 ? -5.376 -14.709 13.216 1.00 48.19 176 GLY A N 1
ATOM 1236 C CA . GLY A 1 176 ? -4.727 -14.532 11.929 1.00 48.19 176 GLY A CA 1
ATOM 1237 C C . GLY A 1 176 ? -4.183 -15.874 11.491 1.00 48.19 176 GLY A C 1
ATOM 1238 O O . GLY A 1 176 ? -3.302 -16.436 12.141 1.00 48.19 176 GLY A O 1
ATOM 1239 N N . ALA A 1 177 ? -4.723 -16.421 10.406 1.00 47.34 177 ALA A N 1
ATOM 1240 C CA . ALA A 1 177 ? -3.966 -17.425 9.687 1.00 47.34 177 ALA A CA 1
ATOM 1241 C C . ALA A 1 177 ? -2.802 -16.668 9.044 1.00 47.34 177 ALA A C 1
ATOM 1243 O O . ALA A 1 177 ? -3.030 -15.699 8.317 1.00 47.34 177 ALA A O 1
ATOM 1244 N N . ALA A 1 178 ? -1.565 -17.081 9.312 1.00 47.47 178 ALA A N 1
ATOM 1245 C CA . ALA A 1 178 ? -0.468 -16.748 8.419 1.00 47.47 178 ALA A CA 1
ATOM 1246 C C . ALA A 1 178 ? -0.785 -17.421 7.078 1.00 47.47 178 ALA A C 1
ATOM 1248 O O . ALA A 1 178 ? -0.412 -18.565 6.833 1.00 47.47 178 ALA A O 1
ATOM 1249 N N . SER A 1 179 ? -1.576 -16.757 6.245 1.00 54.75 179 SER A N 1
ATOM 1250 C CA . SER A 1 179 ? -1.776 -17.141 4.862 1.00 54.75 179 SER A CA 1
ATOM 1251 C C . SER A 1 179 ? -0.557 -16.637 4.120 1.00 54.75 179 SER A C 1
ATOM 1253 O O . SER A 1 179 ? -0.553 -15.529 3.592 1.00 54.75 179 SER A O 1
ATOM 1255 N N . THR A 1 180 ? 0.516 -17.428 4.146 1.00 62.72 180 THR A N 1
ATOM 1256 C CA . THR A 1 180 ? 1.635 -17.230 3.228 1.00 62.72 180 THR A CA 1
ATOM 1257 C C . THR A 1 180 ? 1.036 -17.190 1.821 1.00 62.72 180 THR A C 1
ATOM 1259 O O . THR A 1 180 ? 0.355 -18.160 1.460 1.00 62.72 180 THR A O 1
ATOM 1262 N N . PRO A 1 181 ? 1.210 -16.099 1.051 1.00 79.25 181 PRO A N 1
ATOM 1263 C CA . PRO A 1 181 ? 0.649 -16.024 -0.287 1.00 79.25 181 PRO A CA 1
ATOM 1264 C C . PRO A 1 181 ? 1.092 -17.247 -1.089 1.00 79.25 181 PRO A C 1
ATOM 1266 O O . PRO A 1 181 ? 2.275 -17.588 -1.137 1.00 79.25 181 PRO A O 1
ATOM 1269 N N . THR A 1 182 ? 0.132 -17.948 -1.678 1.00 87.62 182 THR A N 1
ATOM 1270 C CA . THR A 1 182 ? 0.431 -19.040 -2.598 1.00 87.62 182 THR A CA 1
ATOM 1271 C C . THR A 1 182 ? 0.952 -18.411 -3.873 1.00 87.62 182 THR A C 1
ATOM 1273 O O . THR A 1 182 ? 0.233 -17.645 -4.504 1.00 87.62 182 THR A O 1
ATOM 1276 N N . LEU A 1 183 ? 2.194 -18.702 -4.249 1.00 91.62 183 LEU A N 1
ATOM 1277 C CA . LEU A 1 183 ? 2.770 -18.151 -5.468 1.00 91.62 183 LEU A CA 1
ATOM 1278 C C . LEU A 1 183 ? 1.907 -18.523 -6.684 1.00 91.62 183 LEU A C 1
ATOM 1280 O O . LEU A 1 183 ? 1.691 -19.702 -6.960 1.00 91.62 183 LEU A O 1
ATOM 1284 N N . VAL A 1 184 ? 1.427 -17.504 -7.392 1.00 95.50 184 VAL A N 1
ATOM 1285 C CA . VAL A 1 184 ? 0.645 -17.627 -8.629 1.00 95.50 184 VAL A CA 1
ATOM 1286 C C . VAL A 1 184 ? 1.550 -17.442 -9.834 1.00 95.50 184 VAL A C 1
ATOM 1288 O O . VAL A 1 184 ? 1.462 -18.188 -10.806 1.00 95.50 184 VAL A O 1
ATOM 1291 N N . TYR A 1 185 ? 2.418 -16.439 -9.766 1.00 97.75 185 TYR A N 1
ATOM 1292 C CA . TYR A 1 185 ? 3.287 -16.056 -10.862 1.00 97.75 185 TYR A CA 1
ATOM 1293 C C . TYR A 1 185 ? 4.630 -15.584 -10.326 1.00 97.75 185 TYR A C 1
ATOM 1295 O O . TYR A 1 185 ? 4.675 -14.895 -9.309 1.00 97.75 185 TYR A O 1
ATOM 1303 N N . GLN A 1 186 ? 5.708 -15.919 -11.032 1.00 97.06 186 GLN A N 1
ATOM 1304 C CA . GLN A 1 186 ? 7.005 -15.283 -10.837 1.00 97.06 186 GLN A CA 1
ATOM 1305 C C . GLN A 1 186 ? 7.781 -15.206 -12.147 1.00 97.06 186 GLN A C 1
ATOM 1307 O O . GLN A 1 186 ? 7.709 -16.128 -12.963 1.00 97.06 186 GLN A O 1
ATOM 1312 N N . ASN A 1 187 ? 8.565 -14.146 -12.301 1.00 97.75 187 ASN A N 1
ATOM 1313 C CA . ASN A 1 187 ? 9.597 -14.045 -13.318 1.00 97.75 187 ASN A CA 1
ATOM 1314 C C . ASN A 1 187 ? 10.730 -13.143 -12.813 1.00 97.75 187 ASN A C 1
ATOM 1316 O O . ASN A 1 187 ? 10.484 -12.009 -12.410 1.00 97.75 187 ASN A O 1
ATOM 1320 N N . ASP A 1 188 ? 11.948 -13.673 -12.821 1.00 95.69 188 ASP A N 1
ATOM 1321 C CA . ASP A 1 188 ? 13.198 -12.973 -12.505 1.00 95.69 188 ASP A CA 1
ATOM 1322 C C . ASP A 1 188 ? 13.930 -12.503 -13.773 1.00 95.69 188 ASP A C 1
ATOM 1324 O O . ASP A 1 188 ? 15.029 -11.988 -13.699 1.00 95.69 188 ASP A O 1
ATOM 1328 N N . PHE A 1 189 ? 13.357 -12.740 -14.959 1.00 98.12 189 PHE A N 1
ATOM 1329 C CA . PHE A 1 189 ? 13.858 -12.326 -16.275 1.00 98.12 189 PHE A CA 1
ATOM 1330 C C . PHE A 1 189 ? 15.296 -12.737 -16.635 1.00 98.12 189 PHE A C 1
ATOM 1332 O O . PHE A 1 189 ? 15.782 -12.382 -17.707 1.00 98.12 189 PHE A O 1
ATOM 1339 N N . GLU A 1 190 ? 15.920 -13.608 -15.844 1.00 96.12 190 GLU A N 1
ATOM 1340 C CA . GLU A 1 190 ? 17.162 -14.311 -16.187 1.00 96.12 190 GLU A CA 1
ATOM 1341 C C . GLU A 1 190 ? 16.936 -15.370 -17.289 1.00 96.12 190 GLU A C 1
ATOM 1343 O O . GLU A 1 190 ? 17.872 -15.915 -17.884 1.00 96.12 190 GLU A O 1
ATOM 1348 N N . GLY A 1 191 ? 15.665 -15.671 -17.580 1.00 93.00 191 GLY A N 1
ATOM 1349 C CA . GLY A 1 191 ? 15.210 -16.575 -18.631 1.00 93.00 191 GLY A CA 1
ATOM 1350 C C . GLY A 1 191 ? 14.390 -15.897 -19.735 1.00 93.00 191 GLY A C 1
ATOM 1351 O O . GLY A 1 191 ? 14.516 -14.714 -20.031 1.00 93.00 191 GLY A O 1
ATOM 1352 N N . ALA A 1 192 ? 13.541 -16.684 -20.398 1.00 92.88 192 ALA A N 1
ATOM 1353 C CA . ALA A 1 192 ? 12.650 -16.166 -21.433 1.00 92.88 192 ALA A CA 1
ATOM 1354 C C . ALA A 1 192 ? 11.439 -15.446 -20.820 1.00 92.88 192 ALA A C 1
ATOM 1356 O O . ALA A 1 192 ? 10.806 -15.958 -19.896 1.00 92.88 192 ALA A O 1
ATOM 1357 N N . VAL A 1 193 ? 11.063 -14.310 -21.407 1.00 98.00 193 VAL A N 1
ATOM 1358 C CA . VAL A 1 193 ? 9.805 -13.623 -21.091 1.00 98.00 193 VAL A CA 1
ATOM 1359 C C . VAL A 1 193 ? 8.635 -14.395 -21.709 1.00 98.00 193 VAL A C 1
ATOM 1361 O O . VAL A 1 193 ? 8.653 -14.709 -22.903 1.00 98.00 193 VAL A O 1
ATOM 1364 N N . GLY A 1 194 ? 7.637 -14.736 -20.895 1.00 96.25 194 GLY A N 1
ATOM 1365 C CA . GLY A 1 194 ? 6.476 -15.514 -21.322 1.00 96.25 194 GLY A CA 1
ATOM 1366 C C . GLY A 1 194 ? 5.414 -14.697 -22.079 1.00 96.25 194 GLY A C 1
ATOM 1367 O O . GLY A 1 194 ? 5.458 -13.466 -22.094 1.00 96.25 194 GLY A O 1
ATOM 1368 N N . PRO A 1 195 ? 4.445 -15.374 -22.730 1.00 97.38 195 PRO A N 1
ATOM 1369 C CA . PRO A 1 195 ? 3.390 -14.737 -23.528 1.00 97.38 195 PRO A CA 1
ATOM 1370 C C . PRO A 1 195 ? 2.367 -13.935 -22.705 1.00 97.38 195 PRO A C 1
ATOM 1372 O O . PRO A 1 195 ? 1.528 -13.249 -23.283 1.00 97.38 195 PRO A O 1
ATOM 1375 N N . GLU A 1 196 ? 2.399 -14.047 -21.379 1.00 97.94 196 GLU A N 1
ATOM 1376 C CA . GLU A 1 196 ? 1.601 -13.251 -20.447 1.00 97.94 196 GLU A CA 1
ATOM 1377 C C . GLU A 1 196 ? 2.000 -11.768 -20.411 1.00 97.94 196 GLU A C 1
ATOM 1379 O O . GLU A 1 196 ? 1.210 -10.941 -19.949 1.00 97.94 196 GLU A O 1
ATOM 1384 N N . TRP A 1 197 ? 3.195 -11.427 -20.905 1.00 98.69 197 TRP A N 1
ATOM 1385 C CA . TRP A 1 197 ? 3.675 -10.053 -21.003 1.00 98.69 197 TRP A CA 1
ATOM 1386 C C . TRP A 1 197 ? 3.378 -9.441 -22.373 1.00 98.69 197 TRP A C 1
ATOM 1388 O O . TRP A 1 197 ? 3.586 -10.060 -23.416 1.00 98.69 197 TRP A O 1
ATOM 1398 N N . SER A 1 198 ? 2.957 -8.175 -22.388 1.00 98.50 198 SER A N 1
ATOM 1399 C CA . SER A 1 198 ? 2.726 -7.423 -23.632 1.00 98.50 198 SER A CA 1
ATOM 1400 C C . SER A 1 198 ? 4.012 -7.037 -24.373 1.00 98.50 198 SER A C 1
ATOM 1402 O O . SER A 1 198 ? 3.951 -6.627 -25.531 1.00 98.50 198 SER A O 1
ATOM 1404 N N . SER A 1 199 ? 5.166 -7.154 -23.716 1.00 97.56 199 SER A N 1
ATOM 1405 C CA . SER A 1 199 ? 6.493 -6.923 -24.279 1.00 97.56 199 SER A CA 1
ATOM 1406 C C . SER A 1 199 ? 7.451 -7.997 -23.783 1.00 97.56 199 SER A C 1
ATOM 1408 O O . SER A 1 199 ? 7.357 -8.439 -22.643 1.00 97.56 199 SER A O 1
ATOM 1410 N N . THR A 1 200 ? 8.396 -8.387 -24.633 1.00 97.69 200 THR A N 1
ATOM 1411 C CA . THR A 1 200 ? 9.488 -9.307 -24.285 1.00 97.69 200 THR A CA 1
ATOM 1412 C C . THR A 1 200 ? 10.851 -8.626 -24.392 1.00 97.69 200 THR A C 1
ATOM 1414 O O . THR A 1 200 ? 11.860 -9.307 -24.568 1.00 97.69 200 THR A O 1
ATOM 1417 N N . ALA A 1 201 ? 10.886 -7.289 -24.405 1.00 96.94 201 ALA A N 1
ATOM 1418 C CA . ALA A 1 201 ? 12.134 -6.538 -24.449 1.00 96.94 201 ALA A CA 1
ATOM 1419 C C . ALA A 1 201 ? 12.870 -6.682 -23.114 1.00 96.94 201 ALA A C 1
ATOM 1421 O O . ALA A 1 201 ? 12.288 -6.456 -22.055 1.00 96.94 201 ALA A O 1
ATOM 1422 N N . THR A 1 202 ? 14.138 -7.068 -23.187 1.00 97.81 202 THR A N 1
ATOM 1423 C CA . THR A 1 202 ? 15.008 -7.255 -22.026 1.00 97.81 202 THR A CA 1
ATOM 1424 C C . THR A 1 202 ? 16.337 -6.554 -22.247 1.00 97.81 202 THR A C 1
ATOM 1426 O O . THR A 1 202 ? 16.813 -6.486 -23.386 1.00 97.81 202 THR A O 1
ATOM 1429 N N . ASP A 1 203 ? 16.973 -6.141 -21.160 1.00 97.44 203 ASP A N 1
ATOM 1430 C CA . ASP A 1 203 ? 18.315 -5.568 -21.150 1.00 97.44 203 ASP A CA 1
ATOM 1431 C C . ASP A 1 203 ? 19.137 -6.153 -19.989 1.00 97.44 203 ASP A C 1
ATOM 1433 O O . ASP A 1 203 ? 18.622 -6.918 -19.171 1.00 97.44 203 ASP A O 1
ATOM 1437 N N . VAL A 1 204 ? 20.435 -5.847 -19.961 1.00 97.88 204 VAL A N 1
ATOM 1438 C CA . VAL A 1 204 ? 21.382 -6.337 -18.956 1.00 97.88 204 VAL A CA 1
ATOM 1439 C C . VAL A 1 204 ? 22.081 -5.162 -18.286 1.00 97.88 204 VAL A C 1
ATOM 1441 O O . VAL A 1 204 ? 22.647 -4.298 -18.960 1.00 97.88 204 VAL A O 1
ATOM 1444 N N . THR A 1 205 ? 22.088 -5.140 -16.953 1.00 97.56 205 THR A N 1
ATOM 1445 C CA . THR A 1 205 ? 22.716 -4.046 -16.202 1.00 97.56 205 THR A CA 1
ATOM 1446 C C . THR A 1 205 ? 24.235 -3.984 -16.450 1.00 97.56 205 THR A C 1
ATOM 1448 O O . THR A 1 205 ? 24.906 -5.025 -16.445 1.00 97.56 205 THR A O 1
ATOM 1451 N N . PRO A 1 206 ? 24.829 -2.783 -16.624 1.00 97.25 206 PRO A N 1
ATOM 1452 C CA . PRO A 1 206 ? 26.271 -2.616 -16.830 1.00 97.25 206 PRO A CA 1
ATOM 1453 C C . PRO A 1 206 ? 27.135 -3.217 -15.716 1.00 97.25 206 PRO A C 1
ATOM 1455 O O . PRO A 1 206 ? 28.205 -3.773 -15.976 1.00 97.25 206 PRO A O 1
ATOM 1458 N N . VAL A 1 207 ? 26.674 -3.104 -14.471 1.00 95.69 207 VAL A N 1
ATOM 1459 C CA . VAL A 1 207 ? 27.288 -3.703 -13.285 1.00 95.69 207 VAL A CA 1
ATOM 1460 C C . VAL A 1 207 ? 26.428 -4.868 -12.815 1.00 95.69 207 VAL A C 1
ATOM 1462 O O . VAL A 1 207 ? 25.204 -4.789 -12.777 1.00 95.69 207 VAL A O 1
ATOM 1465 N N . GLY A 1 208 ? 27.075 -5.980 -12.467 1.00 93.75 208 GLY A N 1
ATOM 1466 C CA . GLY A 1 208 ? 26.411 -7.191 -11.977 1.00 93.75 208 GLY A CA 1
ATOM 1467 C C . GLY A 1 208 ? 25.851 -8.097 -13.075 1.00 93.75 208 GLY A C 1
ATOM 1468 O O . GLY A 1 208 ? 25.816 -9.305 -12.864 1.00 93.75 208 GLY A O 1
ATOM 1469 N N . GLY A 1 209 ? 25.511 -7.554 -14.248 1.00 95.69 209 GLY A N 1
ATOM 1470 C CA . GLY A 1 209 ? 24.988 -8.334 -15.368 1.00 95.69 209 GLY A CA 1
ATOM 1471 C C . GLY A 1 209 ? 23.602 -8.925 -15.102 1.00 95.69 209 GLY A C 1
ATOM 1472 O O . GLY A 1 209 ? 23.355 -10.050 -15.519 1.00 95.69 209 GLY A O 1
ATOM 1473 N N . ARG A 1 210 ? 22.739 -8.198 -14.379 1.00 95.56 210 ARG A N 1
ATOM 1474 C CA . ARG A 1 210 ? 21.369 -8.629 -14.063 1.00 95.56 210 ARG A CA 1
ATOM 1475 C C . ARG A 1 210 ? 20.504 -8.481 -15.302 1.00 95.56 210 ARG A C 1
ATOM 1477 O O . ARG A 1 210 ? 20.528 -7.410 -15.917 1.00 95.56 210 ARG A O 1
ATOM 1484 N N . HIS A 1 211 ? 19.778 -9.525 -15.668 1.00 97.75 211 HIS A N 1
ATOM 1485 C CA . HIS A 1 211 ? 18.825 -9.456 -16.765 1.00 97.75 211 HIS A CA 1
ATOM 1486 C C . HIS A 1 211 ? 17.488 -8.940 -16.241 1.00 97.75 211 HIS A C 1
ATOM 1488 O O . HIS A 1 211 ? 17.055 -9.310 -15.161 1.00 97.75 211 HIS A O 1
ATOM 1494 N N . PHE A 1 212 ? 16.831 -8.065 -16.994 1.00 98.44 212 PHE A N 1
ATOM 1495 C CA . PHE A 1 212 ? 15.558 -7.490 -16.564 1.00 98.44 212 PHE A CA 1
ATOM 1496 C C . PHE A 1 212 ? 14.657 -7.178 -17.755 1.00 98.44 212 P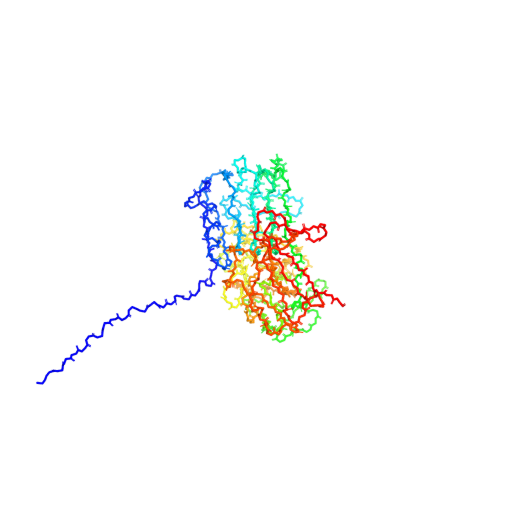HE A C 1
ATOM 1498 O O . PHE A 1 212 ? 15.119 -7.067 -18.895 1.00 98.44 212 PHE A O 1
ATOM 1505 N N . LEU A 1 213 ? 13.360 -7.020 -17.493 1.00 98.62 213 LEU A N 1
ATOM 1506 C CA . LEU A 1 213 ? 12.381 -6.599 -18.488 1.00 98.62 213 LEU A CA 1
ATOM 1507 C C . LEU A 1 213 ? 12.475 -5.080 -18.682 1.00 98.62 213 LEU A C 1
ATOM 1509 O O . LEU A 1 213 ? 12.141 -4.313 -17.781 1.00 98.62 213 LEU A O 1
ATOM 1513 N N . GLY A 1 214 ? 12.938 -4.638 -19.847 1.00 97.00 214 GLY A N 1
ATOM 1514 C CA . GLY A 1 214 ? 13.263 -3.240 -20.136 1.00 97.00 214 GLY A CA 1
ATOM 1515 C C . GLY A 1 214 ? 14.383 -3.127 -21.173 1.00 97.00 214 GLY A C 1
ATOM 1516 O O . GLY A 1 214 ? 14.754 -4.109 -21.804 1.00 97.00 214 GLY A O 1
ATOM 1517 N N . GLN A 1 215 ? 14.950 -1.951 -21.422 1.00 95.62 215 GLN A N 1
ATOM 1518 C CA . GLN A 1 215 ? 14.561 -0.637 -20.902 1.00 95.62 215 GLN A CA 1
ATOM 1519 C C . GLN A 1 215 ? 13.306 -0.103 -21.607 1.00 95.62 215 GLN A C 1
ATOM 1521 O O . GLN A 1 215 ? 13.189 -0.203 -22.828 1.00 95.62 215 GLN A O 1
ATOM 1526 N N . PHE A 1 216 ? 12.389 0.483 -20.843 1.00 95.94 216 PHE A N 1
ATOM 1527 C CA . PHE A 1 216 ? 11.162 1.105 -21.336 1.00 95.94 216 PHE A CA 1
ATOM 1528 C C . PHE A 1 216 ? 11.186 2.615 -21.140 1.00 95.94 216 PHE A C 1
ATOM 1530 O O . PHE A 1 216 ? 11.764 3.117 -20.174 1.00 95.94 216 PHE A O 1
ATOM 1537 N N . GLY A 1 217 ? 10.532 3.326 -22.056 1.00 92.75 217 GLY A N 1
ATOM 1538 C CA . GLY A 1 217 ? 10.353 4.770 -21.983 1.00 92.75 217 GLY A CA 1
ATOM 1539 C C . GLY A 1 217 ? 8.980 5.118 -21.415 1.00 92.75 217 GLY A C 1
ATOM 1540 O O . GLY A 1 217 ? 8.643 4.775 -20.283 1.00 92.75 217 GLY A O 1
ATOM 1541 N N . SER A 1 218 ? 8.146 5.746 -22.244 1.00 90.50 218 SER A N 1
ATOM 1542 C CA . SER A 1 218 ? 6.747 6.071 -21.912 1.00 90.50 218 SER A CA 1
ATOM 1543 C C . SER A 1 218 ? 5.756 4.939 -22.225 1.00 90.50 218 SER A C 1
ATOM 1545 O O . SER A 1 218 ? 4.594 5.179 -22.557 1.00 90.50 218 SER A O 1
ATOM 1547 N N . ASP A 1 219 ? 6.233 3.696 -22.214 1.00 90.00 219 ASP A N 1
ATOM 1548 C CA . ASP A 1 219 ? 5.431 2.529 -22.560 1.00 90.00 219 ASP A CA 1
ATOM 1549 C C . ASP A 1 219 ? 4.531 2.095 -21.397 1.00 90.00 219 ASP A C 1
ATOM 1551 O O . ASP A 1 219 ? 4.874 2.248 -20.222 1.00 90.00 219 ASP A O 1
ATOM 1555 N N . THR A 1 220 ? 3.405 1.465 -21.739 1.00 96.62 220 THR A N 1
ATOM 1556 C CA . THR A 1 220 ? 2.650 0.615 -20.813 1.00 96.62 220 THR A CA 1
ATOM 1557 C C . THR A 1 220 ? 2.989 -0.843 -21.097 1.00 96.62 220 THR A C 1
ATOM 1559 O O . THR A 1 220 ? 2.669 -1.378 -22.162 1.00 96.62 220 THR A O 1
ATOM 1562 N N . VAL A 1 221 ? 3.594 -1.509 -20.121 1.00 98.44 221 VAL A N 1
ATOM 1563 C CA . VAL A 1 221 ? 3.900 -2.939 -20.155 1.00 98.44 221 VAL A CA 1
ATOM 1564 C C . VAL A 1 221 ? 2.900 -3.660 -19.265 1.00 98.44 221 VAL A C 1
ATOM 1566 O O . VAL A 1 221 ? 2.664 -3.266 -18.128 1.00 98.44 221 VAL A O 1
ATOM 1569 N N . THR A 1 222 ? 2.252 -4.689 -19.802 1.00 98.75 222 THR A N 1
ATOM 1570 C CA . THR A 1 222 ? 1.137 -5.374 -19.142 1.00 98.75 222 THR A CA 1
ATOM 1571 C C . THR A 1 222 ? 1.492 -6.820 -18.847 1.00 98.75 222 THR A C 1
ATOM 1573 O O . THR A 1 222 ? 1.931 -7.522 -19.755 1.00 98.75 222 THR A O 1
ATOM 1576 N N . LEU A 1 223 ? 1.233 -7.266 -17.617 1.00 98.75 223 LEU A N 1
ATOM 1577 C CA . LEU A 1 223 ? 1.195 -8.677 -17.231 1.00 98.75 223 LEU A CA 1
ATOM 1578 C C . LEU A 1 223 ? -0.267 -9.130 -17.142 1.00 98.75 223 LEU A C 1
ATOM 1580 O O . LEU A 1 223 ? -1.055 -8.518 -16.423 1.00 98.75 223 LEU A O 1
ATOM 1584 N N . THR A 1 224 ? -0.631 -10.196 -17.859 1.00 98.62 224 THR A N 1
ATOM 1585 C CA . THR A 1 224 ? -1.967 -10.815 -17.808 1.00 98.62 224 THR A CA 1
ATOM 1586 C C . THR A 1 224 ? -1.884 -12.253 -17.308 1.00 98.62 224 THR A C 1
ATOM 1588 O O . THR A 1 224 ? -1.429 -13.141 -18.027 1.00 98.62 224 THR A O 1
ATOM 1591 N N . ILE A 1 225 ? -2.376 -12.503 -16.096 1.00 98.25 225 ILE A N 1
ATOM 1592 C CA . ILE A 1 225 ? -2.464 -13.842 -15.506 1.00 98.25 225 ILE A CA 1
ATOM 1593 C C . ILE A 1 225 ? -3.905 -14.350 -15.666 1.00 98.25 225 ILE A C 1
ATOM 1595 O O . ILE A 1 225 ? -4.826 -13.757 -15.097 1.00 98.25 225 ILE A O 1
ATOM 1599 N N . PRO A 1 226 ? -4.133 -15.451 -16.405 1.00 97.12 226 PRO A N 1
ATOM 1600 C CA . PRO A 1 226 ? -5.470 -16.005 -16.581 1.00 97.12 226 PRO A CA 1
ATOM 1601 C C . PRO A 1 226 ? -6.110 -16.425 -15.254 1.00 97.12 226 PRO A C 1
ATOM 1603 O O . PRO A 1 226 ? -5.459 -17.065 -14.428 1.00 97.12 226 PRO A O 1
ATOM 1606 N N . ALA A 1 227 ? -7.417 -16.199 -15.103 1.00 92.88 227 ALA A N 1
ATOM 1607 C CA . ALA A 1 227 ? -8.204 -16.579 -13.925 1.00 92.88 227 ALA A CA 1
ATOM 1608 C C . ALA A 1 227 ? -8.036 -18.059 -13.545 1.00 92.88 227 ALA A C 1
ATOM 1610 O O . ALA A 1 227 ? -8.059 -18.426 -12.377 1.00 92.88 227 ALA A O 1
ATOM 1611 N N . ALA A 1 228 ? -7.834 -18.921 -14.547 1.00 93.31 228 ALA A N 1
ATOM 1612 C CA . ALA A 1 228 ? -7.620 -20.354 -14.363 1.00 93.31 228 ALA A CA 1
ATOM 1613 C C . ALA A 1 228 ? -6.325 -20.703 -13.601 1.00 93.31 228 ALA A C 1
ATOM 1615 O O . ALA A 1 228 ? -6.189 -21.833 -13.138 1.00 93.31 228 ALA A O 1
ATOM 1616 N N . GLN A 1 229 ? -5.377 -19.767 -13.496 1.00 93.62 229 GLN A N 1
ATOM 1617 C CA . GLN A 1 229 ? -4.151 -19.913 -12.706 1.00 93.62 229 GLN A CA 1
ATOM 1618 C C . GLN A 1 229 ? -4.317 -19.400 -11.270 1.00 93.62 229 GLN A C 1
ATOM 1620 O O . GLN A 1 229 ? -3.464 -19.671 -10.428 1.00 93.62 229 GLN A O 1
ATOM 1625 N N . ILE A 1 230 ? -5.409 -18.688 -10.972 1.00 91.44 230 ILE A N 1
ATOM 1626 C CA . ILE A 1 230 ? -5.674 -18.168 -9.634 1.00 91.44 230 ILE A CA 1
ATOM 1627 C C . ILE A 1 230 ? -6.331 -19.267 -8.786 1.00 91.44 230 ILE A C 1
ATOM 1629 O O . ILE A 1 230 ? -7.366 -19.813 -9.186 1.00 91.44 230 ILE A O 1
ATOM 1633 N N . PRO A 1 231 ? -5.770 -19.618 -7.612 1.00 88.38 231 PRO A N 1
ATOM 1634 C CA . PRO A 1 231 ? -6.375 -20.592 -6.714 1.00 88.38 231 PRO A CA 1
ATOM 1635 C C . PRO A 1 231 ? -7.817 -20.229 -6.339 1.00 88.38 231 PRO A C 1
ATOM 1637 O O . PRO A 1 231 ? -8.143 -19.069 -6.074 1.00 88.38 231 PRO A O 1
ATOM 1640 N N . ALA A 1 232 ? -8.690 -21.234 -6.268 1.00 79.19 232 ALA A N 1
ATOM 1641 C CA . ALA A 1 232 ? -10.067 -21.036 -5.826 1.00 79.19 232 ALA A CA 1
ATOM 1642 C C . ALA A 1 232 ? -10.114 -20.523 -4.375 1.00 79.19 232 ALA A C 1
ATOM 1644 O O . ALA A 1 232 ? -9.344 -20.968 -3.526 1.00 79.19 232 ALA A O 1
ATOM 1645 N N . GLY A 1 233 ? -11.038 -19.602 -4.088 1.00 73.81 233 GLY A N 1
ATOM 1646 C CA . GLY A 1 233 ? -11.167 -18.984 -2.763 1.00 73.81 233 GLY A CA 1
ATOM 1647 C C . GLY A 1 233 ? -10.159 -17.864 -2.483 1.00 73.81 233 GLY A C 1
ATOM 1648 O O . GLY A 1 233 ? -10.136 -17.347 -1.367 1.00 73.81 233 GLY A O 1
ATOM 1649 N N . THR A 1 234 ? -9.348 -17.474 -3.473 1.00 80.69 234 THR A N 1
ATOM 1650 C CA . THR A 1 234 ? -8.534 -16.253 -3.405 1.00 80.69 234 THR A CA 1
ATOM 1651 C C . THR A 1 234 ? -9.448 -15.040 -3.267 1.00 80.69 234 THR A C 1
ATOM 1653 O O . THR A 1 234 ? -10.353 -14.865 -4.079 1.00 80.69 234 THR A O 1
ATOM 1656 N N . THR A 1 235 ? -9.211 -14.214 -2.251 1.00 75.81 235 THR A N 1
ATOM 1657 C CA . THR A 1 235 ? -9.931 -12.946 -2.028 1.00 75.81 235 THR A CA 1
ATOM 1658 C C . THR A 1 235 ? -9.013 -11.737 -2.151 1.00 75.81 235 THR A C 1
ATOM 1660 O O . THR A 1 235 ? -9.485 -10.607 -2.232 1.00 75.81 235 THR A O 1
ATOM 1663 N N . ALA A 1 236 ? -7.699 -11.960 -2.167 1.00 80.75 236 ALA A N 1
ATOM 1664 C CA . ALA A 1 236 ? -6.701 -10.921 -2.346 1.00 80.75 236 ALA A CA 1
ATOM 1665 C C . ALA A 1 236 ? -5.459 -11.459 -3.046 1.00 80.75 236 ALA A C 1
ATOM 1667 O O . ALA A 1 236 ? -5.147 -12.650 -2.972 1.00 80.75 236 ALA A O 1
ATOM 1668 N N . LEU A 1 237 ? -4.736 -10.558 -3.696 1.00 89.81 237 LEU A N 1
ATOM 1669 C CA . LEU A 1 237 ? -3.470 -10.840 -4.350 1.00 89.81 237 LEU A CA 1
ATOM 1670 C C . LEU A 1 237 ? -2.398 -9.894 -3.817 1.00 89.81 237 LEU A C 1
ATOM 1672 O O . LEU A 1 237 ? -2.673 -8.730 -3.528 1.00 89.81 237 LEU A O 1
ATOM 1676 N N . THR A 1 238 ? -1.172 -10.394 -3.717 1.00 90.62 238 THR A N 1
ATOM 1677 C CA . THR A 1 238 ? 0.020 -9.564 -3.570 1.00 90.62 238 THR A CA 1
ATOM 1678 C C . THR A 1 238 ? 0.719 -9.423 -4.909 1.00 90.62 238 THR A C 1
ATOM 1680 O O . THR A 1 238 ? 0.707 -10.354 -5.713 1.00 90.62 238 THR A O 1
ATOM 1683 N N . VAL A 1 239 ? 1.371 -8.288 -5.134 1.00 96.25 239 VAL A N 1
ATOM 1684 C CA . VAL A 1 239 ? 2.358 -8.125 -6.201 1.00 96.25 239 VAL A CA 1
ATOM 1685 C C . VAL A 1 239 ? 3.601 -7.447 -5.643 1.00 96.25 239 VAL A C 1
ATOM 1687 O O . VAL A 1 239 ? 3.498 -6.434 -4.957 1.00 96.25 239 VAL A O 1
ATOM 1690 N N . SER A 1 240 ? 4.772 -7.998 -5.943 1.00 94.25 240 SER A N 1
ATOM 1691 C CA . SER A 1 240 ? 6.066 -7.387 -5.637 1.00 94.25 240 SER A CA 1
ATOM 1692 C C . SER A 1 240 ? 7.007 -7.490 -6.819 1.00 94.25 240 SER A C 1
ATOM 1694 O O . SER A 1 240 ? 6.891 -8.418 -7.616 1.00 94.25 240 SER A O 1
ATOM 1696 N N . PHE A 1 241 ? 7.928 -6.545 -6.928 1.00 98.44 241 PHE A N 1
ATOM 1697 C CA . PHE A 1 241 ? 8.927 -6.490 -7.990 1.00 98.44 241 PHE A CA 1
ATOM 1698 C C . PHE A 1 241 ? 10.056 -5.550 -7.579 1.00 98.44 241 PHE A C 1
ATOM 1700 O O . PHE A 1 241 ? 9.878 -4.702 -6.704 1.00 98.44 241 PHE A O 1
ATOM 1707 N N . ASP A 1 242 ? 11.195 -5.673 -8.244 1.00 98.31 242 ASP A N 1
ATOM 1708 C CA . ASP A 1 242 ? 12.198 -4.625 -8.278 1.00 98.31 242 ASP A CA 1
ATOM 1709 C C . ASP A 1 242 ? 11.881 -3.688 -9.456 1.00 98.31 242 ASP A C 1
ATOM 1711 O O . ASP A 1 242 ? 11.699 -4.127 -10.593 1.00 98.31 242 ASP A O 1
ATOM 1715 N N . LEU A 1 243 ? 11.804 -2.386 -9.189 1.00 98.50 243 LEU A N 1
ATOM 1716 C CA . LEU A 1 243 ? 11.671 -1.341 -10.203 1.00 98.50 243 LEU A CA 1
ATOM 1717 C C . LEU A 1 243 ? 13.024 -0.668 -10.394 1.00 98.50 243 LEU A C 1
ATOM 1719 O O . LEU A 1 243 ? 13.555 -0.079 -9.450 1.00 98.50 243 LEU A O 1
ATOM 1723 N N . PHE A 1 244 ? 13.570 -0.734 -11.606 1.00 98.06 244 PHE A N 1
ATOM 1724 C CA . PHE A 1 244 ? 14.805 -0.039 -11.953 1.00 98.06 244 PHE A CA 1
ATOM 1725 C C . PHE A 1 244 ? 14.442 1.320 -12.537 1.00 98.06 244 PHE A C 1
ATOM 1727 O O . PHE A 1 244 ? 13.762 1.394 -13.559 1.00 98.06 244 PHE A O 1
ATOM 1734 N N . VAL A 1 245 ? 14.918 2.382 -11.898 1.00 96.88 245 VAL A N 1
ATOM 1735 C CA . VAL A 1 245 ? 14.796 3.768 -12.349 1.00 96.88 245 VAL A CA 1
ATOM 1736 C C . VAL A 1 245 ? 16.160 4.168 -12.895 1.00 96.88 245 VAL A C 1
ATOM 1738 O O . VAL A 1 245 ? 17.134 4.268 -12.147 1.00 96.88 245 VAL A O 1
ATOM 1741 N N . ILE A 1 246 ? 16.260 4.316 -14.214 1.00 95.12 246 ILE A N 1
ATOM 1742 C CA . ILE A 1 246 ? 17.538 4.360 -14.929 1.00 95.12 246 ILE A CA 1
ATOM 1743 C C . ILE A 1 246 ? 17.760 5.761 -15.502 1.00 95.12 246 ILE A C 1
ATOM 1745 O O . ILE A 1 246 ? 16.924 6.255 -16.262 1.00 95.12 246 ILE A O 1
ATOM 1749 N N . ARG A 1 247 ? 18.930 6.339 -15.187 1.00 92.31 247 ARG A N 1
ATOM 1750 C CA . ARG A 1 247 ? 19.403 7.677 -15.586 1.00 92.31 247 ARG A CA 1
ATOM 1751 C C . ARG A 1 247 ? 18.547 8.822 -15.012 1.00 92.31 247 ARG A C 1
ATOM 1753 O O . ARG A 1 247 ? 18.156 8.724 -13.853 1.00 92.31 247 ARG A O 1
ATOM 1760 N N . THR A 1 248 ? 18.339 9.920 -15.735 1.00 87.81 248 THR A N 1
ATOM 1761 C CA . THR A 1 248 ? 18.056 11.278 -15.221 1.00 87.81 248 THR A CA 1
ATOM 1762 C C . THR A 1 248 ? 16.611 11.548 -14.819 1.00 87.81 248 THR A C 1
ATOM 1764 O O . THR A 1 248 ? 16.108 12.627 -15.079 1.00 87.81 248 THR A O 1
ATOM 1767 N N . TRP A 1 249 ? 15.942 10.620 -14.138 1.00 90.62 249 TRP A N 1
ATOM 1768 C CA . TRP A 1 249 ? 14.575 10.889 -13.686 1.00 90.62 249 TRP A CA 1
ATOM 1769 C C . TRP A 1 249 ? 14.517 12.181 -12.851 1.00 90.62 249 TRP A C 1
ATOM 1771 O O . TRP A 1 249 ? 15.267 12.322 -11.876 1.00 90.62 249 TRP A O 1
ATOM 1781 N N . ASP A 1 250 ? 13.642 13.102 -13.252 1.00 85.19 250 ASP A N 1
ATOM 1782 C CA . ASP A 1 250 ? 13.580 14.497 -12.797 1.00 85.19 250 ASP A CA 1
ATOM 1783 C C . ASP A 1 250 ? 12.530 14.746 -11.695 1.00 85.19 250 ASP A C 1
ATOM 1785 O O . ASP A 1 250 ? 12.306 15.877 -11.249 1.00 85.19 250 ASP A O 1
ATOM 1789 N N . GLY A 1 251 ? 11.865 13.692 -11.216 1.00 88.62 251 GLY A N 1
ATOM 1790 C CA . GLY A 1 251 ? 10.931 13.780 -10.099 1.00 88.62 251 GLY A CA 1
ATOM 1791 C C . GLY A 1 251 ? 9.691 14.616 -10.411 1.00 88.62 251 GLY A C 1
ATOM 1792 O O . GLY A 1 251 ? 9.002 14.417 -11.411 1.00 88.62 251 GLY A O 1
ATOM 1793 N N . ASN A 1 252 ? 9.361 15.527 -9.496 1.00 87.69 252 ASN A N 1
ATOM 1794 C CA . ASN A 1 252 ? 8.190 16.398 -9.575 1.00 87.69 252 ASN A CA 1
ATOM 1795 C C . ASN A 1 252 ? 8.407 17.643 -10.447 1.00 87.69 252 ASN A C 1
ATOM 1797 O O . ASN A 1 252 ? 7.505 18.488 -10.498 1.00 87.69 252 ASN A O 1
ATOM 1801 N N . ASP A 1 253 ? 9.580 17.824 -11.067 1.00 80.94 253 ASP A N 1
ATOM 1802 C CA . ASP A 1 253 ? 9.798 18.999 -11.908 1.00 80.94 253 ASP A CA 1
ATOM 1803 C C . ASP A 1 253 ? 8.799 19.016 -13.070 1.00 80.94 253 ASP A C 1
ATOM 1805 O O . ASP A 1 253 ? 8.437 17.996 -13.632 1.00 80.94 253 ASP A O 1
ATOM 1809 N N . THR A 1 254 ? 8.301 20.198 -13.401 1.00 75.44 254 THR A N 1
ATOM 1810 C CA . THR A 1 254 ? 7.388 20.427 -14.534 1.00 75.44 254 THR A CA 1
ATOM 1811 C C . THR A 1 254 ? 7.917 21.537 -15.447 1.00 75.44 254 THR A C 1
ATOM 1813 O O . THR A 1 254 ? 7.237 21.998 -16.370 1.00 75.44 254 THR A O 1
ATOM 1816 N N . GLY A 1 255 ? 9.124 22.032 -15.159 1.00 65.69 255 GLY A N 1
ATOM 1817 C CA . GLY A 1 255 ? 9.786 23.108 -15.868 1.00 65.69 255 GLY A CA 1
ATOM 1818 C C . GLY A 1 255 ? 10.496 22.629 -17.133 1.00 65.69 255 GLY A C 1
ATOM 1819 O O . GLY A 1 255 ? 11.064 21.549 -17.184 1.00 65.69 255 GLY A O 1
ATOM 1820 N N . ALA A 1 256 ? 10.485 23.479 -18.164 1.00 61.44 256 ALA A N 1
ATOM 1821 C CA . ALA A 1 256 ? 11.355 23.423 -19.349 1.00 61.44 256 ALA A CA 1
ATOM 1822 C C . ALA A 1 256 ? 11.446 22.097 -20.151 1.00 61.44 256 ALA A C 1
ATOM 1824 O O . ALA A 1 256 ? 12.259 22.036 -21.071 1.00 61.44 256 ALA A O 1
ATOM 1825 N N . GLY A 1 257 ? 10.577 21.112 -19.900 1.00 63.19 257 GLY A N 1
ATOM 1826 C CA . GLY A 1 257 ? 10.579 19.812 -20.585 1.00 63.19 257 GLY A CA 1
ATOM 1827 C C . GLY A 1 257 ? 11.421 18.725 -19.908 1.00 63.19 257 GLY A C 1
ATOM 1828 O O . GLY A 1 257 ? 11.729 17.747 -20.575 1.00 63.19 257 GLY A O 1
ATOM 1829 N N . SER A 1 258 ? 11.776 18.917 -18.635 1.00 69.44 258 SER A N 1
ATOM 1830 C CA . SER A 1 258 ? 12.603 18.036 -17.796 1.00 69.44 258 SER A CA 1
ATOM 1831 C C . SER A 1 258 ? 11.749 17.390 -16.698 1.00 69.44 258 SER A C 1
ATOM 1833 O O . SER A 1 258 ? 11.951 17.664 -15.528 1.00 69.44 258 SER A O 1
ATOM 1835 N N . GLY A 1 259 ? 10.664 16.710 -17.057 1.00 75.94 259 GLY A N 1
ATOM 1836 C CA . GLY A 1 259 ? 9.710 16.133 -16.107 1.00 75.94 259 GLY A CA 1
ATOM 1837 C C . GLY A 1 259 ? 8.270 16.670 -16.214 1.00 75.94 259 GLY A C 1
ATOM 1838 O O . GLY A 1 259 ? 7.971 17.604 -16.977 1.00 75.94 259 GLY A O 1
ATOM 1839 N N . PRO A 1 260 ? 7.328 16.077 -15.459 1.00 86.19 260 PRO A N 1
ATOM 1840 C CA . PRO A 1 260 ? 7.586 15.144 -14.363 1.00 86.19 260 PRO A CA 1
ATOM 1841 C C . PRO A 1 260 ? 7.791 13.720 -14.874 1.00 86.19 260 PRO A C 1
ATOM 1843 O O . PRO A 1 260 ? 7.024 13.263 -15.723 1.00 86.19 260 PRO A O 1
ATOM 1846 N N . ASP A 1 261 ? 8.762 13.008 -14.304 1.00 89.56 261 ASP A N 1
ATOM 1847 C CA . ASP A 1 261 ? 9.011 11.606 -14.642 1.00 89.56 261 ASP A CA 1
ATOM 1848 C C . ASP A 1 261 ? 8.234 10.700 -13.707 1.00 89.56 261 ASP A C 1
ATOM 1850 O O . ASP A 1 261 ? 8.593 10.429 -12.554 1.00 89.56 261 ASP A O 1
ATOM 1854 N N . ARG A 1 262 ? 7.083 10.291 -14.227 1.00 92.00 262 ARG A N 1
ATOM 1855 C CA . ARG A 1 262 ? 6.041 9.621 -13.472 1.00 92.00 262 ARG A CA 1
ATOM 1856 C C . ARG A 1 262 ? 6.012 8.144 -13.812 1.00 92.00 262 ARG A C 1
ATOM 1858 O O . ARG A 1 262 ? 6.175 7.741 -14.963 1.00 92.00 262 ARG A O 1
ATOM 1865 N N . TRP A 1 263 ? 5.729 7.338 -12.805 1.00 95.81 263 TRP A N 1
ATOM 1866 C CA . TRP A 1 263 ? 5.528 5.911 -12.953 1.00 95.81 263 TRP A CA 1
ATOM 1867 C C . TRP A 1 263 ? 4.261 5.491 -12.220 1.00 95.81 263 TRP A C 1
ATOM 1869 O O . TRP A 1 263 ? 3.950 6.007 -11.142 1.00 95.81 263 TRP A O 1
ATOM 1879 N N . SER A 1 264 ? 3.522 4.556 -12.809 1.00 96.31 264 SER A N 1
ATOM 1880 C CA . SER A 1 264 ? 2.298 4.044 -12.204 1.00 96.31 264 SER A CA 1
ATOM 1881 C C . SER A 1 264 ? 2.099 2.547 -12.395 1.00 96.31 264 SER A C 1
ATOM 1883 O O . SER A 1 264 ? 2.505 1.971 -13.408 1.00 96.31 264 SER A O 1
ATOM 1885 N N . LEU A 1 265 ? 1.417 1.946 -11.419 1.00 97.31 265 LEU A N 1
ATOM 1886 C CA . LEU A 1 265 ? 0.891 0.588 -11.471 1.00 97.31 265 LEU A CA 1
ATOM 1887 C C . LEU A 1 265 ? -0.626 0.638 -11.320 1.00 97.31 265 LEU A C 1
ATOM 1889 O O . LEU A 1 265 ? -1.138 0.997 -10.261 1.00 97.31 265 LEU A O 1
ATOM 1893 N N . THR A 1 266 ? -1.343 0.231 -12.363 1.00 95.56 266 THR A N 1
ATOM 1894 C CA . THR A 1 266 ? -2.809 0.163 -12.347 1.00 95.56 266 THR A CA 1
ATOM 1895 C C . THR A 1 266 ? -3.299 -1.249 -12.641 1.00 95.56 266 THR A C 1
ATOM 1897 O O . THR A 1 266 ? -2.691 -1.998 -13.408 1.00 95.56 266 THR A O 1
ATOM 1900 N N . LEU A 1 267 ? -4.399 -1.636 -12.008 1.00 92.94 267 LEU A N 1
ATOM 1901 C CA . LEU A 1 267 ? -5.105 -2.878 -12.286 1.00 92.94 267 LEU A CA 1
ATOM 1902 C C . LEU A 1 267 ? -5.960 -2.723 -13.552 1.00 92.94 267 LEU A C 1
ATOM 1904 O O . LEU A 1 267 ? -6.415 -1.627 -13.876 1.00 92.94 267 LEU A O 1
ATOM 1908 N N . GLY A 1 268 ? -6.263 -3.825 -14.242 1.00 88.62 268 GLY A N 1
ATOM 1909 C CA . GLY A 1 268 ? -7.116 -3.801 -15.441 1.00 88.62 268 GLY A CA 1
ATOM 1910 C C . GLY A 1 268 ? -8.553 -3.316 -15.209 1.00 88.62 268 GLY A C 1
ATOM 1911 O O . GLY A 1 268 ? -9.247 -2.984 -16.167 1.00 88.62 268 GLY A O 1
ATOM 1912 N N . ASN A 1 269 ? -9.004 -3.248 -13.952 1.00 81.31 269 ASN A N 1
ATOM 1913 C CA . ASN A 1 269 ? -10.279 -2.634 -13.562 1.00 81.31 269 ASN A CA 1
ATOM 1914 C C . ASN A 1 269 ? -10.171 -1.115 -13.298 1.00 81.31 269 ASN A C 1
ATOM 1916 O O . ASN A 1 269 ? -11.169 -0.492 -12.950 1.00 81.31 269 ASN A O 1
ATOM 1920 N N . GLY A 1 270 ? -8.985 -0.521 -13.461 1.00 82.81 270 GLY A N 1
ATOM 1921 C CA . GLY A 1 270 ? -8.723 0.907 -13.283 1.00 82.81 270 GLY A CA 1
ATOM 1922 C C . GLY A 1 270 ? -8.268 1.322 -11.881 1.00 82.81 270 GLY A C 1
ATOM 1923 O O . GLY A 1 270 ? -7.934 2.492 -11.697 1.00 82.81 270 GLY A O 1
ATOM 1924 N N . VAL A 1 271 ? -8.215 0.407 -10.905 1.00 81.31 271 VAL A N 1
ATOM 1925 C CA . VAL A 1 271 ? -7.683 0.714 -9.566 1.00 81.31 271 VAL A CA 1
ATOM 1926 C C . VAL A 1 271 ? -6.197 1.050 -9.668 1.00 81.31 271 VAL A C 1
ATOM 1928 O O . VAL A 1 271 ? -5.424 0.324 -10.293 1.00 81.31 271 VAL A O 1
ATOM 1931 N N . ASN A 1 272 ? -5.794 2.153 -9.046 1.00 85.94 272 ASN A N 1
ATOM 1932 C CA . ASN A 1 272 ? -4.420 2.629 -9.048 1.00 85.94 272 ASN A CA 1
ATOM 1933 C C . ASN A 1 272 ? -3.708 2.173 -7.771 1.00 85.94 272 ASN A C 1
ATOM 1935 O O . ASN A 1 272 ? -4.101 2.576 -6.682 1.00 85.94 272 ASN A O 1
ATOM 1939 N N . LEU A 1 273 ? -2.698 1.311 -7.908 1.00 86.38 273 LEU A N 1
ATOM 1940 C CA . LEU A 1 273 ? -1.920 0.807 -6.773 1.00 86.38 273 LEU A CA 1
ATOM 1941 C C . LEU A 1 273 ? -0.756 1.732 -6.415 1.00 86.38 273 LEU A C 1
ATOM 1943 O O . LEU A 1 273 ? -0.370 1.809 -5.252 1.00 86.38 273 LEU A O 1
ATOM 1947 N N . LEU A 1 274 ? -0.185 2.417 -7.407 1.00 91.38 274 LEU A N 1
ATOM 1948 C CA . LEU A 1 274 ? 0.852 3.417 -7.196 1.00 91.38 274 LEU A CA 1
ATOM 1949 C C . LEU A 1 274 ? 0.843 4.432 -8.323 1.00 91.38 274 LEU A C 1
ATOM 1951 O O . LEU A 1 274 ? 0.797 4.068 -9.496 1.00 91.38 274 LEU A O 1
ATOM 1955 N N . ASP A 1 275 ? 1.003 5.692 -7.940 1.00 92.56 275 ASP A N 1
ATOM 1956 C CA . ASP A 1 275 ? 1.058 6.816 -8.851 1.00 92.56 275 ASP A CA 1
ATOM 1957 C C . ASP A 1 275 ? 1.990 7.899 -8.324 1.00 92.56 275 ASP A C 1
ATOM 1959 O O . ASP A 1 275 ? 1.651 8.653 -7.407 1.00 92.56 275 ASP A O 1
ATOM 1963 N N . THR A 1 276 ? 3.206 7.929 -8.853 1.00 93.75 276 THR A N 1
ATOM 1964 C CA . THR A 1 276 ? 4.281 8.678 -8.215 1.00 93.75 276 THR A CA 1
ATOM 1965 C C . THR A 1 276 ? 5.330 9.140 -9.216 1.00 93.75 276 THR A C 1
ATOM 1967 O O . THR A 1 276 ? 5.290 8.784 -10.391 1.00 93.75 276 THR A O 1
ATOM 1970 N N . THR A 1 277 ? 6.282 9.934 -8.747 1.00 93.56 277 THR A N 1
ATOM 1971 C CA . THR A 1 277 ? 7.491 10.300 -9.490 1.00 93.56 277 THR A CA 1
ATOM 1972 C C . THR A 1 277 ? 8.713 9.796 -8.744 1.00 93.56 277 THR A C 1
ATOM 1974 O O . THR A 1 277 ? 8.682 9.639 -7.518 1.00 93.56 277 THR A O 1
ATOM 1977 N N . PHE A 1 278 ? 9.791 9.578 -9.489 1.00 93.31 278 PHE A N 1
ATOM 1978 C CA . PHE A 1 278 ? 11.100 9.202 -8.963 1.00 93.31 278 PHE A CA 1
ATOM 1979 C C . PHE A 1 278 ? 12.142 10.222 -9.400 1.00 93.31 278 PHE A C 1
ATOM 1981 O O . PHE A 1 278 ? 11.977 10.849 -10.441 1.00 93.31 278 PHE A O 1
ATOM 1988 N N . SER A 1 279 ? 13.204 10.389 -8.612 1.00 91.19 279 SER A N 1
ATOM 1989 C CA . SER A 1 279 ? 14.315 11.266 -8.977 1.00 91.19 279 SER A CA 1
ATOM 1990 C C . SER A 1 279 ? 15.650 10.596 -8.684 1.00 91.19 279 SER A C 1
ATOM 1992 O O . SER A 1 279 ? 15.873 10.181 -7.549 1.00 91.19 279 SER A O 1
ATOM 1994 N N . ASN A 1 280 ? 16.536 10.551 -9.682 1.00 89.81 280 ASN A N 1
ATOM 1995 C CA . ASN A 1 280 ? 17.955 10.181 -9.522 1.00 89.81 280 ASN A CA 1
ATOM 1996 C C . ASN A 1 280 ? 18.874 11.418 -9.525 1.00 89.81 280 ASN A C 1
ATOM 1998 O O . ASN A 1 280 ? 20.084 11.314 -9.344 1.00 89.81 280 ASN A O 1
ATOM 2002 N N . ASN A 1 281 ? 18.307 12.607 -9.754 1.00 77.19 281 ASN A N 1
ATOM 2003 C CA . ASN A 1 281 ? 19.043 13.863 -9.829 1.00 77.19 281 ASN A CA 1
ATOM 2004 C C . ASN A 1 281 ? 18.894 14.693 -8.556 1.00 77.19 281 ASN A C 1
ATOM 2006 O O . ASN A 1 281 ? 17.816 14.766 -7.968 1.00 77.19 281 ASN A O 1
ATOM 2010 N N . VAL A 1 282 ? 19.960 15.405 -8.168 1.00 59.69 282 VAL A N 1
ATOM 2011 C CA . VAL A 1 282 ? 19.858 16.471 -7.162 1.00 59.69 282 VAL A CA 1
ATOM 2012 C C . VAL A 1 282 ? 19.115 17.650 -7.806 1.00 59.69 282 VAL A C 1
ATOM 2014 O O . VAL A 1 282 ? 19.600 18.182 -8.807 1.00 59.69 282 VAL A O 1
ATOM 2017 N N . PRO A 1 283 ? 17.971 18.098 -7.261 1.00 55.91 283 PRO A N 1
ATOM 2018 C CA . PRO A 1 283 ? 17.116 19.072 -7.919 1.00 55.91 283 PRO A CA 1
ATOM 2019 C C . PRO A 1 283 ? 17.868 20.378 -8.198 1.00 55.91 283 PRO A C 1
ATOM 2021 O O . PRO A 1 283 ? 18.399 21.006 -7.278 1.00 55.91 283 PRO A O 1
ATOM 2024 N N . SER A 1 284 ? 17.873 20.848 -9.451 1.00 53.38 284 SER A N 1
ATOM 2025 C CA . SER A 1 284 ? 18.385 22.192 -9.784 1.00 53.38 284 SER A CA 1
ATOM 2026 C C . SER A 1 284 ? 17.529 23.307 -9.161 1.00 53.38 284 SER A C 1
ATOM 2028 O O . SER A 1 284 ? 17.975 24.446 -8.988 1.00 53.38 284 SER A O 1
ATOM 2030 N N . SER A 1 285 ? 16.301 22.957 -8.767 1.00 55.69 285 SER A N 1
ATOM 2031 C CA . SER A 1 285 ? 15.378 23.796 -8.026 1.00 55.69 285 SER A CA 1
ATOM 2032 C C . SER A 1 285 ? 14.923 23.093 -6.752 1.00 55.69 285 SER A C 1
ATOM 2034 O O . SER A 1 285 ? 14.645 21.898 -6.733 1.00 55.69 285 SER A O 1
ATOM 2036 N N . ALA A 1 286 ? 14.720 23.857 -5.682 1.00 52.38 286 ALA A N 1
ATOM 2037 C CA . ALA A 1 286 ? 14.062 23.363 -4.480 1.00 52.38 286 ALA A CA 1
ATOM 2038 C C . ALA A 1 286 ? 12.560 23.081 -4.706 1.00 52.38 286 ALA A C 1
ATOM 2040 O O . ALA A 1 286 ? 11.799 23.296 -3.773 1.00 52.38 286 ALA A O 1
ATOM 2041 N N . ALA A 1 287 ? 12.119 22.644 -5.891 1.00 55.69 287 ALA A N 1
ATOM 2042 C CA . ALA A 1 287 ? 10.770 22.177 -6.218 1.00 55.69 287 ALA A CA 1
ATOM 2043 C C . ALA A 1 287 ? 10.754 20.781 -6.883 1.00 55.69 287 ALA A C 1
ATOM 2045 O O . ALA A 1 287 ? 9.702 20.154 -6.897 1.00 55.69 287 ALA A O 1
ATOM 2046 N N . ALA A 1 288 ? 11.900 20.275 -7.352 1.00 68.25 288 ALA A N 1
ATOM 2047 C CA . ALA A 1 288 ? 11.984 19.127 -8.262 1.00 68.25 288 ALA A CA 1
ATOM 2048 C C . ALA A 1 288 ? 12.252 17.751 -7.607 1.00 68.25 288 ALA A C 1
ATOM 2050 O O . ALA A 1 288 ? 12.477 16.782 -8.309 1.00 68.25 288 ALA A O 1
ATOM 2051 N N . GLY A 1 289 ? 12.211 17.627 -6.272 1.00 82.56 289 GLY A N 1
ATOM 2052 C CA . GLY A 1 289 ? 12.316 16.313 -5.600 1.00 82.56 289 GLY A CA 1
ATOM 2053 C C . GLY A 1 289 ? 11.250 15.304 -6.065 1.00 82.56 289 GLY A C 1
ATOM 2054 O O . GLY A 1 289 ? 10.389 15.636 -6.868 1.00 82.56 289 GLY A O 1
ATOM 2055 N N . GLN A 1 290 ? 11.251 14.083 -5.547 1.00 90.38 290 GLN A N 1
ATOM 2056 C CA . GLN A 1 290 ? 10.316 13.043 -5.998 1.00 90.38 290 GLN A CA 1
ATOM 2057 C C . GLN A 1 290 ? 9.038 12.976 -5.157 1.00 90.38 290 GLN A C 1
ATOM 2059 O O . GLN A 1 290 ? 8.994 13.524 -4.058 1.00 90.38 290 GLN A O 1
ATOM 2064 N N . ALA A 1 291 ? 8.009 12.279 -5.634 1.00 89.94 291 ALA A N 1
ATOM 2065 C CA . ALA A 1 291 ? 6.809 12.008 -4.850 1.00 89.94 291 ALA A CA 1
ATOM 2066 C C . ALA A 1 291 ? 6.885 10.686 -4.077 1.00 89.94 291 ALA A C 1
ATOM 2068 O O . ALA A 1 291 ? 6.278 10.605 -3.016 1.00 89.94 291 ALA A O 1
ATOM 2069 N N . TYR A 1 292 ? 7.637 9.676 -4.530 1.00 90.38 292 TYR A N 1
ATOM 2070 C CA . TYR A 1 292 ? 7.715 8.388 -3.828 1.00 90.38 292 TYR A CA 1
ATOM 2071 C C . TYR A 1 292 ? 8.421 8.546 -2.466 1.00 90.38 292 TYR A C 1
ATOM 2073 O O . TYR A 1 292 ? 9.449 9.230 -2.407 1.00 90.38 292 TYR A O 1
ATOM 2081 N N . PRO A 1 293 ? 7.929 7.928 -1.370 1.00 80.75 293 PRO A N 1
ATOM 2082 C CA . PRO A 1 293 ? 6.888 6.886 -1.284 1.00 80.75 293 PRO A CA 1
ATOM 2083 C C . PRO A 1 293 ? 5.433 7.384 -1.238 1.00 80.75 293 PRO A C 1
ATOM 2085 O O . PRO A 1 293 ? 4.516 6.587 -1.050 1.00 80.75 293 PRO A O 1
ATOM 2088 N N . GLY A 1 294 ? 5.215 8.688 -1.368 1.00 75.62 294 GLY A N 1
ATOM 2089 C CA . GLY A 1 294 ? 3.896 9.302 -1.467 1.00 75.62 294 GLY A CA 1
ATOM 2090 C C . GLY A 1 294 ? 3.345 9.367 -2.896 1.00 75.62 294 GLY A C 1
ATOM 2091 O O . GLY A 1 294 ? 3.813 8.693 -3.822 1.00 75.62 294 GLY A O 1
ATOM 2092 N N . VAL A 1 295 ? 2.319 10.195 -3.060 1.00 79.56 295 VAL A N 1
ATOM 2093 C CA . VAL A 1 295 ? 1.517 10.334 -4.278 1.00 79.56 295 VAL A CA 1
ATOM 2094 C C . VAL A 1 295 ? 1.939 11.569 -5.072 1.00 79.56 295 VAL A C 1
ATOM 2096 O O . VAL A 1 295 ? 2.172 12.654 -4.526 1.00 79.56 295 VAL A O 1
ATOM 2099 N N . PHE A 1 296 ? 2.015 11.420 -6.395 1.00 83.88 296 PHE A N 1
ATOM 2100 C CA . PHE A 1 296 ? 2.323 12.527 -7.295 1.00 83.88 296 PHE A CA 1
ATOM 2101 C C . PHE A 1 296 ? 1.291 13.666 -7.200 1.00 83.88 296 PHE A C 1
ATOM 2103 O O . PHE A 1 296 ? 0.081 13.449 -7.173 1.00 83.88 296 PHE A O 1
ATOM 2110 N N . GLY A 1 297 ? 1.781 14.910 -7.203 1.00 81.06 297 GLY A N 1
ATOM 2111 C CA . GLY A 1 297 ? 0.969 16.131 -7.187 1.00 81.06 297 GLY A CA 1
ATOM 2112 C C . GLY A 1 297 ? 0.740 16.730 -5.797 1.00 81.06 297 GLY A C 1
ATOM 2113 O O . GLY A 1 297 ? 0.460 17.927 -5.704 1.00 81.06 297 GLY A O 1
ATOM 2114 N N . THR A 1 298 ? 0.909 15.944 -4.730 1.00 74.06 298 THR A N 1
ATOM 2115 C CA . THR A 1 298 ? 0.817 16.419 -3.339 1.00 74.06 298 THR A CA 1
ATOM 2116 C C . THR A 1 298 ? 2.123 16.255 -2.584 1.00 74.06 298 THR A C 1
ATOM 2118 O O . THR A 1 298 ? 2.550 17.194 -1.910 1.00 74.06 298 THR A O 1
ATOM 2121 N N . ASP A 1 299 ? 2.764 15.095 -2.718 1.00 78.94 299 ASP A N 1
ATOM 2122 C CA . ASP A 1 299 ? 3.878 14.731 -1.859 1.00 78.94 299 ASP A CA 1
ATOM 2123 C C . ASP A 1 299 ? 5.225 15.076 -2.473 1.00 78.94 299 ASP A C 1
ATOM 2125 O O . ASP A 1 299 ? 5.412 15.144 -3.694 1.00 78.94 299 ASP A O 1
ATOM 2129 N N . ARG A 1 300 ? 6.187 15.316 -1.582 1.00 84.94 300 ARG A N 1
ATOM 2130 C CA . ARG A 1 300 ? 7.537 15.665 -1.979 1.00 84.94 300 ARG A CA 1
ATOM 2131 C C . ARG A 1 300 ? 8.580 15.174 -0.987 1.00 84.94 300 ARG A C 1
ATOM 2133 O O . ARG A 1 300 ? 8.557 15.537 0.187 1.00 84.94 300 ARG A O 1
ATOM 2140 N N . PHE A 1 301 ? 9.556 14.475 -1.538 1.00 84.00 301 PHE A N 1
ATOM 2141 C CA . PHE A 1 301 ? 10.696 13.883 -0.865 1.00 84.00 301 PHE A CA 1
ATOM 2142 C C . PHE A 1 301 ? 11.992 14.235 -1.591 1.00 84.00 301 PHE A C 1
ATOM 2144 O O . PHE A 1 301 ? 11.985 14.697 -2.739 1.00 84.00 301 PHE A O 1
ATOM 2151 N N . ASP A 1 302 ? 13.111 14.033 -0.903 1.00 85.19 302 ASP A N 1
ATOM 2152 C CA . ASP A 1 302 ? 14.426 14.132 -1.526 1.00 85.19 302 ASP A CA 1
ATOM 2153 C C . ASP A 1 302 ? 14.586 13.019 -2.583 1.00 85.19 302 ASP A C 1
ATOM 2155 O O . ASP A 1 302 ? 13.928 11.976 -2.478 1.00 85.19 302 ASP A O 1
ATOM 2159 N N . PRO A 1 303 ? 15.420 13.220 -3.618 1.00 87.75 303 PRO A N 1
ATOM 2160 C CA . PRO A 1 303 ? 15.715 12.177 -4.597 1.00 87.75 303 PRO A CA 1
ATOM 2161 C C . PRO A 1 303 ? 16.136 10.870 -3.932 1.00 87.75 303 PRO A C 1
ATOM 2163 O O . PRO A 1 303 ? 16.746 10.889 -2.864 1.00 87.75 303 PRO A O 1
ATOM 2166 N N . GLU A 1 304 ? 15.808 9.752 -4.572 1.00 90.00 304 GLU A N 1
ATOM 2167 C CA . GLU A 1 304 ? 16.175 8.401 -4.140 1.00 90.00 304 GLU A CA 1
ATOM 2168 C C . GLU A 1 304 ? 15.562 7.984 -2.786 1.00 90.00 304 GLU A C 1
ATOM 2170 O O . GLU A 1 304 ? 15.883 6.922 -2.247 1.00 90.00 304 GLU A O 1
ATOM 2175 N N . THR A 1 305 ? 14.640 8.775 -2.219 1.00 84.94 305 THR A N 1
ATOM 2176 C CA . THR A 1 305 ? 13.971 8.434 -0.955 1.00 84.94 305 THR A CA 1
ATOM 2177 C C . THR A 1 305 ? 13.220 7.111 -1.095 1.00 84.94 305 THR A C 1
ATOM 2179 O O . THR A 1 305 ? 12.355 6.955 -1.952 1.00 84.94 305 THR A O 1
ATOM 2182 N N . GLY A 1 306 ? 13.530 6.146 -0.228 1.00 84.00 306 GLY A N 1
ATOM 2183 C CA . GLY A 1 306 ? 12.940 4.806 -0.276 1.00 84.00 306 GLY A CA 1
ATOM 2184 C C . GLY A 1 306 ? 13.553 3.875 -1.329 1.00 84.00 306 GLY A C 1
ATOM 2185 O O . GLY A 1 306 ? 13.070 2.749 -1.473 1.00 84.00 306 GLY A O 1
ATOM 2186 N N . ALA A 1 307 ? 14.605 4.302 -2.036 1.00 90.06 307 ALA A N 1
ATOM 2187 C CA . ALA A 1 307 ? 15.400 3.418 -2.875 1.00 90.06 307 ALA A CA 1
ATOM 2188 C C . ALA A 1 307 ? 16.133 2.397 -2.001 1.00 90.06 307 ALA A C 1
ATOM 2190 O O . ALA A 1 307 ? 16.709 2.715 -0.959 1.00 90.06 307 ALA A O 1
ATOM 2191 N N . ALA A 1 308 ? 16.114 1.145 -2.435 1.00 86.38 308 ALA A N 1
ATOM 2192 C CA . ALA A 1 308 ? 16.825 0.069 -1.773 1.00 86.38 308 ALA A CA 1
ATOM 2193 C C . ALA A 1 308 ? 18.267 -0.073 -2.289 1.00 86.38 308 ALA A C 1
ATOM 2195 O O . ALA A 1 308 ? 19.119 -0.619 -1.588 1.00 86.38 308 ALA A O 1
ATOM 2196 N N . GLU A 1 309 ? 18.538 0.421 -3.499 1.00 92.38 309 GLU A N 1
ATOM 2197 C CA . GLU A 1 309 ? 19.878 0.545 -4.074 1.00 92.38 309 GLU A CA 1
ATOM 2198 C C . GLU A 1 309 ? 19.986 1.880 -4.815 1.00 92.38 309 GLU A C 1
ATOM 2200 O O . GLU A 1 309 ? 19.032 2.302 -5.466 1.00 92.38 309 GLU A O 1
ATOM 2205 N N . VAL A 1 310 ? 21.152 2.521 -4.726 1.00 92.94 310 VAL A N 1
ATOM 2206 C CA . VAL A 1 310 ? 21.473 3.790 -5.391 1.00 92.94 310 VAL A CA 1
ATOM 2207 C C . VAL A 1 310 ? 22.833 3.646 -6.066 1.00 92.94 310 VAL A C 1
ATOM 2209 O O . VAL A 1 310 ? 23.791 3.207 -5.423 1.00 92.94 310 VAL A O 1
ATOM 2212 N N . ASN A 1 311 ? 22.920 4.019 -7.344 1.00 93.69 311 ASN A N 1
ATOM 2213 C CA . ASN A 1 311 ? 24.135 3.998 -8.166 1.00 93.69 311 ASN A CA 1
ATOM 2214 C C . ASN A 1 311 ? 24.859 2.645 -8.142 1.00 93.69 311 ASN A C 1
ATOM 2216 O O . ASN A 1 311 ? 26.084 2.553 -8.014 1.00 93.69 311 ASN A O 1
ATOM 2220 N N . SER A 1 312 ? 24.066 1.582 -8.234 1.00 95.19 312 SER A N 1
ATOM 2221 C CA . SER A 1 312 ? 24.485 0.187 -8.104 1.00 95.19 312 SER A CA 1
ATOM 2222 C C . SER A 1 312 ? 24.475 -0.569 -9.435 1.00 95.19 312 SER A C 1
ATOM 2224 O O . SER A 1 312 ? 25.209 -1.549 -9.582 1.00 95.19 312 SER A O 1
ATOM 2226 N N . LEU A 1 313 ? 23.684 -0.111 -10.412 1.00 96.06 313 LEU A N 1
ATOM 2227 C CA . LEU A 1 313 ? 23.480 -0.786 -11.700 1.00 96.06 313 LEU A CA 1
ATOM 2228 C C . LEU A 1 313 ? 24.525 -0.387 -12.731 1.00 96.06 313 LEU A C 1
ATOM 2230 O O . LEU A 1 313 ? 24.776 -1.132 -13.679 1.00 96.06 313 LEU A O 1
ATOM 2234 N N . GLY A 1 314 ? 25.166 0.762 -12.526 1.00 94.62 314 GLY A N 1
ATOM 2235 C CA . GLY A 1 314 ? 26.252 1.252 -13.361 1.00 94.62 314 GLY A CA 1
ATOM 2236 C C . GLY A 1 314 ? 25.782 2.022 -14.587 1.00 94.62 314 GLY A C 1
ATOM 2237 O O . GLY A 1 314 ? 26.563 2.186 -15.527 1.00 94.62 314 GLY A O 1
ATOM 2238 N N . TYR A 1 315 ? 24.526 2.472 -14.606 1.00 94.62 315 TYR A N 1
ATOM 2239 C CA . TYR A 1 315 ? 24.054 3.361 -15.657 1.00 94.62 315 TYR A CA 1
ATOM 2240 C C . TYR A 1 315 ? 24.548 4.780 -15.397 1.00 94.62 315 TYR A C 1
ATOM 2242 O O . TYR A 1 315 ? 24.659 5.224 -14.257 1.00 94.62 315 TYR A O 1
ATOM 2250 N N . THR A 1 316 ? 24.866 5.491 -16.474 1.00 92.00 316 THR A N 1
ATOM 2251 C CA . THR A 1 316 ? 25.419 6.842 -16.393 1.00 92.00 316 THR A CA 1
ATOM 2252 C C . THR A 1 316 ? 24.678 7.795 -17.303 1.00 92.00 316 THR A C 1
ATOM 2254 O O . THR A 1 316 ? 24.330 7.422 -18.428 1.00 92.00 316 THR A O 1
ATOM 2257 N N . PHE A 1 317 ? 24.585 9.047 -16.874 1.00 86.81 317 PHE A N 1
ATOM 2258 C CA . PHE A 1 317 ? 24.314 10.175 -17.749 1.00 86.81 317 PHE A CA 1
ATOM 2259 C C . PHE A 1 317 ? 25.509 11.130 -17.720 1.00 86.81 317 PHE A C 1
ATOM 2261 O O . PHE A 1 317 ? 25.971 11.566 -16.665 1.00 86.81 317 PHE A O 1
ATOM 2268 N N . GLY A 1 318 ? 26.091 11.405 -18.888 1.00 86.31 318 GLY A N 1
ATOM 2269 C CA . GLY A 1 318 ? 27.391 12.073 -18.948 1.00 86.31 318 GLY A CA 1
ATOM 2270 C C . GLY A 1 318 ? 28.477 11.259 -18.228 1.00 86.31 318 GLY A C 1
ATOM 2271 O O . GLY A 1 318 ? 28.823 10.165 -18.671 1.00 86.31 318 GLY A O 1
ATOM 2272 N N . SER A 1 319 ? 29.046 11.811 -17.154 1.00 86.12 319 SER A N 1
ATOM 2273 C CA . SER A 1 319 ? 30.055 11.146 -16.312 1.00 86.12 319 SER A CA 1
ATOM 2274 C C . SER A 1 319 ? 29.507 10.581 -15.005 1.00 86.12 319 SER A C 1
ATOM 2276 O O . SER A 1 319 ? 30.254 9.913 -14.287 1.00 86.12 319 SER A O 1
ATOM 2278 N N . ASP A 1 320 ? 28.252 10.874 -14.683 1.00 86.75 320 ASP A N 1
ATOM 2279 C CA . ASP A 1 320 ? 27.696 10.639 -13.359 1.00 86.75 320 ASP A CA 1
ATOM 2280 C C . ASP A 1 320 ? 26.898 9.337 -13.369 1.00 86.75 320 ASP A C 1
ATOM 2282 O O . ASP A 1 320 ? 26.168 9.056 -14.323 1.00 86.75 320 ASP A O 1
ATOM 2286 N N . LEU A 1 321 ? 27.080 8.518 -12.329 1.00 90.69 321 LEU A N 1
ATOM 2287 C CA . LEU A 1 321 ? 26.233 7.349 -12.106 1.00 90.69 321 LEU A CA 1
ATOM 2288 C C . LEU A 1 321 ? 24.848 7.839 -11.705 1.00 90.69 321 LEU A C 1
ATOM 2290 O O . LEU A 1 321 ? 24.746 8.720 -10.851 1.00 90.69 321 LEU A O 1
ATOM 2294 N N . MET A 1 322 ? 23.829 7.293 -12.359 1.00 91.50 322 MET A N 1
ATOM 2295 C CA . MET A 1 322 ? 22.436 7.665 -12.152 1.00 91.50 322 MET A CA 1
ATOM 2296 C C . MET A 1 322 ? 21.562 6.433 -12.340 1.00 91.50 322 MET A C 1
ATOM 2298 O O . MET A 1 322 ? 21.127 6.110 -13.448 1.00 91.50 322 MET A O 1
ATOM 2302 N N . ASP A 1 323 ? 21.335 5.720 -11.246 1.00 94.38 323 ASP A N 1
ATOM 2303 C CA . ASP A 1 323 ? 20.349 4.651 -11.170 1.00 94.38 323 ASP A CA 1
ATOM 2304 C C . ASP A 1 323 ? 19.861 4.455 -9.736 1.00 94.38 323 ASP A C 1
ATOM 2306 O O . ASP A 1 323 ? 20.594 4.680 -8.772 1.00 94.38 323 ASP A O 1
ATOM 2310 N N . SER A 1 324 ? 18.626 3.988 -9.598 1.00 96.62 324 SER A N 1
ATOM 2311 C CA . SER A 1 324 ? 18.099 3.523 -8.322 1.00 96.62 324 SER A CA 1
ATOM 2312 C C . SER A 1 324 ? 17.179 2.320 -8.506 1.00 96.62 324 SER A C 1
ATOM 2314 O O . SER A 1 324 ? 16.606 2.092 -9.576 1.00 96.62 324 SER A O 1
ATOM 2316 N N . VAL A 1 325 ? 17.076 1.507 -7.454 1.00 97.62 325 VAL A N 1
ATOM 2317 C CA . VAL A 1 325 ? 16.211 0.324 -7.406 1.00 97.62 325 VAL A CA 1
ATOM 2318 C C . VAL A 1 325 ? 15.235 0.468 -6.256 1.00 97.62 325 VAL A C 1
ATOM 2320 O O . VAL A 1 325 ? 15.642 0.649 -5.109 1.00 97.62 325 VAL A O 1
ATOM 2323 N N . TYR A 1 326 ? 13.951 0.311 -6.550 1.00 97.31 326 TYR A N 1
ATOM 2324 C CA . TYR A 1 326 ? 12.881 0.276 -5.557 1.00 97.31 326 TYR A CA 1
ATOM 2325 C C . TYR A 1 326 ? 12.306 -1.128 -5.472 1.00 97.31 326 TYR A C 1
ATOM 2327 O O . TYR A 1 326 ? 12.345 -1.867 -6.451 1.00 97.31 326 TYR A O 1
ATOM 2335 N N . ARG A 1 327 ? 11.729 -1.484 -4.319 1.00 92.69 327 ARG A N 1
ATOM 2336 C CA . ARG A 1 327 ? 11.110 -2.802 -4.094 1.00 92.69 327 ARG A CA 1
ATOM 2337 C C . ARG A 1 327 ? 9.646 -2.685 -3.679 1.00 92.69 327 ARG A C 1
ATOM 2339 O O . ARG A 1 327 ? 9.331 -2.962 -2.518 1.00 92.69 327 ARG A O 1
ATOM 2346 N N . PRO A 1 328 ? 8.750 -2.201 -4.558 1.00 88.81 328 PRO A N 1
ATOM 2347 C CA . PRO A 1 328 ? 7.356 -2.047 -4.192 1.00 88.81 328 PRO A CA 1
ATOM 2348 C C . PRO A 1 328 ? 6.711 -3.402 -3.898 1.00 88.81 328 PRO A C 1
ATOM 2350 O O . PRO A 1 328 ? 6.969 -4.400 -4.572 1.00 88.81 328 PRO A O 1
ATOM 2353 N N . HIS A 1 329 ? 5.837 -3.419 -2.898 1.00 84.88 329 HIS A N 1
ATOM 2354 C CA . HIS A 1 329 ? 4.986 -4.555 -2.579 1.00 84.88 329 HIS A CA 1
ATOM 2355 C C . HIS A 1 329 ? 3.574 -4.039 -2.314 1.00 84.88 329 HIS A C 1
ATOM 2357 O O . HIS A 1 329 ? 3.364 -3.227 -1.414 1.00 84.88 329 HIS A O 1
ATOM 2363 N N . PHE A 1 330 ? 2.606 -4.551 -3.064 1.00 85.31 330 PHE A N 1
ATOM 2364 C CA . PHE A 1 330 ? 1.203 -4.180 -2.948 1.00 85.31 330 PHE A CA 1
ATOM 2365 C C . PHE A 1 330 ? 0.353 -5.387 -2.602 1.00 85.31 330 PHE A C 1
ATOM 2367 O O . PHE A 1 330 ? 0.663 -6.520 -2.964 1.00 85.31 330 PHE A O 1
ATOM 2374 N N . LEU A 1 331 ? -0.753 -5.106 -1.931 1.00 81.00 331 LEU A N 1
ATOM 2375 C CA . LEU A 1 331 ? -1.807 -6.042 -1.597 1.00 81.00 331 LEU A CA 1
ATOM 2376 C C . LEU A 1 331 ? -3.121 -5.418 -2.053 1.00 81.00 331 LEU A C 1
ATOM 2378 O O . LEU A 1 331 ? -3.395 -4.270 -1.716 1.00 81.00 331 LEU A O 1
ATOM 2382 N N . PHE A 1 332 ? -3.916 -6.161 -2.813 1.00 80.12 332 PHE A N 1
ATOM 2383 C CA . PHE A 1 332 ? -5.167 -5.656 -3.367 1.00 80.12 332 PHE A CA 1
ATOM 2384 C C . PHE A 1 332 ? -6.245 -6.739 -3.398 1.00 80.12 332 PHE A C 1
ATOM 2386 O O . PHE A 1 332 ? -5.956 -7.937 -3.483 1.00 80.12 332 PHE A O 1
ATOM 2393 N N . SER A 1 333 ? -7.504 -6.309 -3.322 1.00 80.25 333 SER A N 1
ATOM 2394 C CA . SER A 1 333 ? -8.666 -7.195 -3.379 1.00 80.25 333 SER A CA 1
ATOM 2395 C C . SER A 1 333 ? -8.769 -7.896 -4.735 1.00 80.25 333 SER A C 1
ATOM 2397 O O . SER A 1 333 ? -8.550 -7.293 -5.786 1.00 80.25 333 SER A O 1
ATOM 2399 N N . TYR A 1 334 ? -9.150 -9.173 -4.720 1.00 82.06 334 TYR A N 1
ATOM 2400 C CA . TYR A 1 334 ? -9.419 -9.958 -5.921 1.00 82.06 334 TYR A CA 1
ATOM 2401 C C . TYR A 1 334 ? -10.864 -10.447 -5.912 1.00 82.06 334 TYR A C 1
ATOM 2403 O O . TYR A 1 334 ? -11.263 -11.244 -5.065 1.00 82.06 334 TYR A O 1
ATOM 2411 N N . THR A 1 335 ? -11.644 -9.979 -6.884 1.00 80.31 335 THR A N 1
ATOM 2412 C CA . THR A 1 335 ? -13.080 -10.274 -7.010 1.00 80.31 335 THR A CA 1
ATOM 2413 C C . THR A 1 335 ? -13.387 -11.323 -8.085 1.00 80.31 335 THR A C 1
ATOM 2415 O O . THR A 1 335 ? -14.550 -11.643 -8.331 1.00 80.31 335 THR A O 1
ATOM 2418 N N . GLY A 1 336 ? -12.351 -11.908 -8.699 1.00 81.56 336 GLY A N 1
ATOM 2419 C CA . GLY A 1 336 ? -12.462 -12.892 -9.778 1.00 81.56 336 GLY A CA 1
ATOM 2420 C C . GLY A 1 336 ? -11.995 -12.363 -11.138 1.00 81.56 336 GLY A C 1
ATOM 2421 O O . GLY A 1 336 ? -11.759 -11.173 -11.319 1.00 81.56 336 GLY A O 1
ATOM 2422 N N . GLY A 1 337 ? -11.874 -13.265 -12.117 1.00 90.38 337 GLY A N 1
ATOM 2423 C CA . GLY A 1 337 ? -11.436 -12.931 -13.480 1.00 90.38 337 GLY A CA 1
ATOM 2424 C C . GLY A 1 337 ? -9.917 -12.946 -13.674 1.00 90.38 337 GLY A C 1
ATOM 2425 O O . GLY A 1 337 ? -9.170 -13.407 -12.810 1.00 90.38 337 GLY A O 1
ATOM 2426 N N . ASP A 1 338 ? -9.465 -12.519 -14.850 1.00 94.56 338 ASP A N 1
ATOM 2427 C CA . ASP A 1 338 ? -8.035 -12.436 -15.157 1.00 94.56 338 ASP A CA 1
ATOM 2428 C C . ASP A 1 338 ? -7.391 -11.306 -14.341 1.00 94.56 338 ASP A C 1
ATOM 2430 O O . ASP A 1 338 ? -7.987 -10.245 -14.149 1.00 94.56 338 ASP A O 1
ATOM 2434 N N . VAL A 1 339 ? -6.163 -11.521 -13.873 1.00 96.69 339 VAL A N 1
ATOM 2435 C CA . VAL A 1 339 ? -5.382 -10.484 -13.191 1.00 96.69 339 VAL A CA 1
ATOM 2436 C C . VAL A 1 339 ? -4.579 -9.743 -14.244 1.00 96.69 339 VAL A C 1
ATOM 2438 O O . VAL A 1 339 ? -3.728 -10.332 -14.908 1.00 96.69 339 VAL A O 1
ATOM 2441 N N . VAL A 1 340 ? -4.850 -8.452 -14.393 1.00 97.94 340 VAL A N 1
ATOM 2442 C CA . VAL A 1 340 ? -4.177 -7.589 -15.365 1.00 97.94 340 VAL A CA 1
ATOM 2443 C C . VAL A 1 340 ? -3.480 -6.468 -14.609 1.00 97.94 340 VAL A C 1
ATOM 2445 O O . VAL A 1 340 ? -4.137 -5.715 -13.892 1.00 97.94 340 VAL A O 1
ATOM 2448 N N . LEU A 1 341 ? -2.161 -6.375 -14.766 1.00 98.44 341 LEU A N 1
ATOM 2449 C CA . LEU A 1 341 ? -1.310 -5.359 -14.150 1.00 98.44 341 LEU A CA 1
ATOM 2450 C C . LEU A 1 341 ? -0.671 -4.506 -15.244 1.00 98.44 341 LEU A C 1
ATOM 2452 O O . LEU A 1 341 ? 0.047 -5.038 -16.090 1.00 98.44 341 LEU A O 1
ATOM 2456 N N . HIS A 1 342 ? -0.920 -3.200 -15.223 1.00 98.50 342 HIS A N 1
ATOM 2457 C CA . HIS A 1 342 ? -0.356 -2.228 -16.152 1.00 98.50 342 HIS A CA 1
ATOM 2458 C C . HIS A 1 342 ? 0.740 -1.418 -15.463 1.00 98.50 342 HIS A C 1
ATOM 2460 O O . HIS A 1 342 ? 0.454 -0.568 -14.619 1.00 98.50 342 HIS A O 1
ATOM 2466 N N . PHE A 1 343 ? 1.984 -1.653 -15.864 1.00 98.50 343 PHE A N 1
ATOM 2467 C CA . PHE A 1 343 ? 3.157 -0.891 -15.451 1.00 98.50 343 PHE A CA 1
ATOM 2468 C C . PHE A 1 343 ? 3.412 0.191 -16.499 1.00 98.50 343 PHE A C 1
ATOM 2470 O O . PHE A 1 343 ? 3.611 -0.134 -17.670 1.00 98.50 343 PHE A O 1
ATOM 2477 N N . THR A 1 344 ? 3.351 1.465 -16.120 1.00 97.62 344 THR A N 1
ATOM 2478 C CA . THR A 1 344 ? 3.403 2.575 -17.082 1.00 97.62 344 THR A CA 1
ATOM 2479 C C . THR A 1 344 ? 4.407 3.630 -16.659 1.00 97.62 344 THR A C 1
ATOM 2481 O O . THR A 1 344 ? 4.274 4.202 -15.577 1.00 97.62 344 THR A O 1
ATOM 2484 N N . GLY A 1 345 ? 5.354 3.930 -17.549 1.00 93.62 345 GLY A N 1
ATOM 2485 C CA . GLY A 1 345 ? 6.170 5.139 -17.475 1.00 93.62 345 GLY A CA 1
ATOM 2486 C C . GLY A 1 345 ? 5.513 6.287 -18.240 1.00 93.62 345 GLY A C 1
ATOM 2487 O O . GLY A 1 345 ? 4.902 6.081 -19.287 1.00 93.62 345 GLY A O 1
ATOM 2488 N N . ALA A 1 346 ? 5.646 7.504 -17.731 1.00 89.62 346 ALA A N 1
ATOM 2489 C CA . ALA A 1 346 ? 5.308 8.736 -18.431 1.00 89.62 346 ALA A CA 1
ATOM 2490 C C . ALA A 1 346 ? 6.504 9.679 -18.291 1.00 89.62 346 ALA A C 1
ATOM 2492 O O . ALA A 1 346 ? 6.574 10.454 -17.340 1.00 89.62 346 ALA A O 1
ATOM 2493 N N . LEU A 1 347 ? 7.455 9.532 -19.215 1.00 86.25 347 LEU A N 1
ATOM 2494 C CA . LEU A 1 347 ? 8.750 10.214 -19.197 1.00 86.25 347 LEU A CA 1
ATOM 2495 C C . LEU A 1 347 ? 8.774 11.315 -20.243 1.00 86.25 347 LEU A C 1
ATOM 2497 O O . LEU A 1 347 ? 8.221 11.151 -21.338 1.00 86.25 347 LEU A O 1
ATOM 2501 N N . THR A 1 348 ? 9.430 12.427 -19.940 1.00 74.44 348 THR A N 1
ATOM 2502 C CA . THR A 1 348 ? 9.505 13.546 -20.886 1.00 74.44 348 THR A CA 1
ATOM 2503 C C . THR A 1 348 ? 10.523 13.331 -21.999 1.00 74.44 348 THR A C 1
ATOM 2505 O O . THR A 1 348 ? 10.287 13.782 -23.127 1.00 74.44 348 THR A O 1
ATOM 2508 N N . THR A 1 349 ? 11.605 12.599 -21.722 1.00 69.25 349 THR A N 1
ATOM 2509 C CA . THR A 1 349 ? 12.751 12.409 -22.625 1.00 69.25 349 THR A CA 1
ATOM 2510 C C . THR A 1 349 ? 13.241 10.951 -22.621 1.00 69.25 349 THR A C 1
ATOM 2512 O O . THR A 1 349 ? 14.394 10.661 -22.305 1.00 69.25 349 THR A O 1
ATOM 2515 N N . PRO A 1 350 ? 12.385 9.988 -23.020 1.00 70.25 350 PRO A N 1
ATOM 2516 C CA . PRO A 1 350 ? 12.741 8.573 -22.969 1.00 70.25 350 PRO A CA 1
ATOM 2517 C C . PRO A 1 350 ? 13.954 8.228 -23.856 1.00 70.25 350 PRO A C 1
ATOM 2519 O O . PRO A 1 350 ? 14.229 8.912 -24.843 1.00 70.25 350 PRO A O 1
ATOM 2522 N N . ASP A 1 351 ? 14.620 7.117 -23.524 1.00 67.88 351 ASP A N 1
ATOM 2523 C CA . ASP A 1 351 ? 15.807 6.518 -24.162 1.00 67.88 351 ASP A CA 1
ATOM 2524 C C . ASP A 1 351 ? 17.139 6.921 -23.508 1.00 67.88 351 ASP A C 1
ATOM 2526 O O . ASP A 1 351 ? 17.458 6.471 -22.411 1.00 67.88 351 ASP A O 1
ATOM 2530 N N . ALA A 1 352 ? 17.976 7.701 -24.203 1.00 67.19 352 ALA A N 1
ATOM 2531 C CA . ALA A 1 352 ? 19.340 8.011 -23.770 1.00 67.19 352 ALA A CA 1
ATOM 2532 C C . ALA A 1 352 ? 19.395 8.866 -22.489 1.00 67.19 352 ALA A C 1
ATOM 2534 O O . ALA A 1 352 ? 20.454 8.902 -21.859 1.00 67.19 352 ALA A O 1
ATOM 2535 N N . ASP A 1 353 ? 18.278 9.514 -22.141 1.00 77.25 353 ASP A N 1
ATOM 2536 C CA . ASP A 1 353 ? 18.094 10.362 -20.958 1.00 77.25 353 ASP A CA 1
ATOM 2537 C C . ASP A 1 353 ? 17.429 9.577 -19.825 1.00 77.25 353 ASP A C 1
ATOM 2539 O O . ASP A 1 353 ? 18.092 9.319 -18.835 1.00 77.25 353 ASP A O 1
ATOM 2543 N N . GLU A 1 354 ? 16.205 9.055 -20.001 1.00 87.88 354 GLU A N 1
ATOM 2544 C CA . GLU A 1 354 ? 15.507 8.269 -18.969 1.00 87.88 354 GLU A CA 1
ATOM 2545 C C . GLU A 1 354 ? 14.937 6.939 -19.473 1.00 87.88 354 GLU A C 1
ATOM 2547 O O . GLU A 1 354 ? 14.449 6.805 -20.599 1.00 87.88 354 GLU A O 1
ATOM 2552 N N . SER A 1 355 ? 14.924 5.942 -18.587 1.00 94.88 355 SER A N 1
ATOM 2553 C CA . SER A 1 355 ? 14.154 4.712 -18.803 1.00 94.88 355 SER A CA 1
ATOM 2554 C C . SER A 1 355 ? 13.842 3.980 -17.499 1.00 94.88 355 SER A C 1
ATOM 2556 O O . SER A 1 355 ? 14.357 4.336 -16.438 1.00 94.88 355 SER A O 1
ATOM 2558 N N . TRP A 1 356 ? 13.021 2.936 -17.575 1.00 97.25 356 TRP A N 1
ATOM 2559 C CA . TRP A 1 356 ? 12.763 2.023 -16.464 1.00 97.25 356 TRP A CA 1
ATOM 2560 C C . TRP A 1 356 ? 12.769 0.558 -16.890 1.00 97.25 356 TRP A C 1
ATOM 2562 O O . TRP A 1 356 ? 12.738 0.225 -18.075 1.00 97.25 356 TRP A O 1
ATOM 2572 N N . GLY A 1 357 ? 12.791 -0.330 -15.903 1.00 98.06 357 GLY A N 1
ATOM 2573 C CA . GLY A 1 357 ? 12.626 -1.761 -16.106 1.00 98.06 357 GLY A CA 1
ATOM 2574 C C . GLY A 1 357 ? 12.124 -2.471 -14.857 1.00 98.06 357 GLY A C 1
ATOM 2575 O O . GLY A 1 357 ? 12.068 -1.880 -13.779 1.00 98.06 357 GLY A O 1
ATOM 2576 N N . LEU A 1 358 ? 11.743 -3.734 -15.018 1.00 98.62 358 LEU A N 1
ATOM 2577 C CA . LEU A 1 358 ? 11.248 -4.588 -13.944 1.00 98.62 358 LEU A CA 1
ATOM 2578 C C . LEU A 1 358 ? 12.121 -5.822 -13.796 1.00 98.62 358 LEU A C 1
ATOM 2580 O O . LEU A 1 358 ? 12.497 -6.445 -14.790 1.00 98.62 358 LEU A O 1
ATOM 2584 N N . ASP A 1 359 ? 12.351 -6.201 -12.550 1.00 98.00 359 ASP A N 1
ATOM 2585 C CA . ASP A 1 359 ? 12.988 -7.454 -12.182 1.00 98.00 359 ASP A CA 1
ATOM 2586 C C . ASP A 1 359 ? 12.231 -8.126 -11.022 1.00 98.00 359 ASP A C 1
ATOM 2588 O O . ASP A 1 359 ? 11.426 -7.486 -10.344 1.00 98.00 359 ASP A O 1
ATOM 2592 N N . ASN A 1 360 ? 12.431 -9.427 -10.814 1.00 97.25 360 ASN A N 1
ATOM 2593 C CA . ASN A 1 360 ? 11.913 -10.186 -9.672 1.00 97.25 360 ASN A CA 1
ATOM 2594 C C . ASN A 1 360 ? 10.396 -10.030 -9.436 1.00 97.25 360 ASN A C 1
ATOM 2596 O O . ASN A 1 360 ? 9.936 -9.949 -8.293 1.00 97.25 360 ASN A O 1
ATOM 2600 N N . VAL A 1 361 ? 9.600 -10.001 -10.511 1.00 98.56 361 VAL A N 1
ATOM 2601 C CA . VAL A 1 361 ? 8.141 -9.843 -10.435 1.00 98.56 361 VAL A CA 1
ATOM 2602 C C . VAL A 1 361 ? 7.523 -11.106 -9.850 1.00 98.56 361 VAL A C 1
ATOM 2604 O O . VAL A 1 361 ? 7.718 -12.198 -10.378 1.00 98.56 361 VAL A O 1
ATOM 2607 N N . GLN A 1 362 ? 6.729 -10.962 -8.792 1.00 97.75 362 GLN A N 1
ATOM 2608 C CA . GLN A 1 362 ? 5.999 -12.047 -8.142 1.00 97.75 362 GLN A CA 1
ATOM 2609 C C . GLN A 1 362 ? 4.559 -11.632 -7.856 1.00 97.75 362 GLN A C 1
ATOM 2611 O O . GLN A 1 362 ? 4.306 -10.517 -7.404 1.00 97.75 362 GLN A O 1
ATOM 2616 N N . VAL A 1 363 ? 3.620 -12.552 -8.082 1.00 97.38 363 VAL A N 1
ATOM 2617 C CA . VAL A 1 363 ? 2.213 -12.414 -7.689 1.00 97.38 363 VAL A CA 1
ATOM 2618 C C . VAL A 1 363 ? 1.835 -13.588 -6.798 1.00 97.38 363 VAL A C 1
ATOM 2620 O O . VAL A 1 363 ? 2.033 -14.748 -7.169 1.00 97.38 363 VAL A O 1
ATOM 2623 N N . GLY A 1 364 ? 1.289 -13.293 -5.621 1.00 92.44 364 GLY A N 1
ATOM 2624 C CA . GLY A 1 364 ? 0.851 -14.287 -4.646 1.00 92.44 364 GLY A CA 1
ATOM 2625 C C . GLY A 1 364 ? -0.655 -14.225 -4.420 1.00 92.44 364 GLY A C 1
ATOM 2626 O O . GLY A 1 364 ? -1.214 -13.149 -4.268 1.00 92.44 364 GLY A O 1
ATOM 2627 N N . ALA A 1 365 ? -1.322 -15.373 -4.369 1.00 89.88 365 ALA A N 1
ATOM 2628 C CA . ALA A 1 365 ? -2.730 -15.498 -4.021 1.00 89.88 365 ALA A CA 1
ATOM 2629 C C . ALA A 1 365 ? -2.911 -15.725 -2.532 1.00 89.88 365 ALA A C 1
ATOM 2631 O O . ALA A 1 365 ? -2.297 -16.612 -1.934 1.00 89.88 365 ALA A O 1
ATOM 2632 N N . ILE A 1 366 ? -3.825 -14.962 -1.954 1.00 78.44 366 ILE A N 1
ATOM 2633 C CA . ILE A 1 366 ? -4.235 -15.139 -0.580 1.00 78.44 366 ILE A CA 1
ATOM 2634 C C . ILE A 1 366 ? -5.690 -15.588 -0.552 1.00 78.44 366 ILE A C 1
ATOM 2636 O O . ILE A 1 366 ? -6.603 -14.881 -0.986 1.00 78.44 366 ILE A O 1
ATOM 2640 N N . ALA A 1 367 ? -5.890 -16.790 -0.016 1.00 72.25 367 ALA A N 1
ATOM 2641 C CA . ALA A 1 367 ? -7.215 -17.288 0.295 1.00 72.25 367 ALA A CA 1
ATOM 2642 C C . ALA A 1 367 ? -7.854 -16.433 1.395 1.00 72.25 367 ALA A C 1
ATOM 2644 O O . ALA A 1 367 ? -7.180 -16.040 2.353 1.00 72.25 367 ALA A O 1
ATOM 2645 N N . GLY A 1 368 ? -9.159 -16.195 1.280 1.00 58.47 368 GLY A N 1
ATOM 2646 C CA . GLY A 1 368 ? -9.927 -15.593 2.362 1.00 58.47 368 GLY A CA 1
ATOM 2647 C C . GLY A 1 368 ? -9.785 -16.430 3.632 1.00 58.47 368 GLY A C 1
ATOM 2648 O O . GLY A 1 368 ? -10.032 -17.639 3.628 1.00 58.47 368 GLY A O 1
ATOM 2649 N N . ALA A 1 369 ? -9.364 -15.799 4.727 1.00 49.50 369 ALA A N 1
ATOM 2650 C CA . ALA A 1 369 ? -9.385 -16.431 6.035 1.00 49.50 369 ALA A CA 1
ATOM 2651 C C . ALA A 1 369 ? -10.816 -16.348 6.565 1.00 49.50 369 ALA A C 1
ATOM 2653 O O . ALA A 1 369 ? -11.204 -15.338 7.141 1.00 49.50 369 ALA A O 1
ATOM 2654 N N . TYR A 1 370 ? -11.602 -17.405 6.362 1.00 44.91 370 TYR A N 1
ATOM 2655 C CA . TYR A 1 370 ? -12.896 -17.494 7.025 1.00 44.91 370 TYR A CA 1
ATOM 2656 C C . TYR A 1 370 ? -12.665 -17.630 8.534 1.00 44.91 370 TYR A C 1
ATOM 2658 O O . TYR A 1 370 ? -12.165 -18.655 9.011 1.00 44.91 370 TYR A O 1
ATOM 2666 N N . SER A 1 371 ? -13.019 -16.606 9.303 1.00 41.28 371 SER A N 1
ATOM 2667 C CA . SER A 1 371 ? -13.060 -16.709 10.754 1.00 41.28 371 SER A CA 1
ATOM 2668 C C . SER A 1 371 ? -14.335 -17.445 11.125 1.00 41.28 371 SER A C 1
ATOM 2670 O O . SER A 1 371 ? -15.434 -16.899 11.075 1.00 41.28 371 SER A O 1
ATOM 2672 N N . VAL A 1 372 ? -14.196 -18.704 11.551 1.00 39.59 372 VAL A N 1
ATOM 2673 C CA . VAL A 1 372 ? -15.346 -19.514 11.979 1.00 39.59 372 VAL A CA 1
ATOM 2674 C C . VAL A 1 372 ? -16.149 -18.808 13.084 1.00 39.59 372 VAL A C 1
ATOM 2676 O O . VAL A 1 372 ? -17.359 -18.948 13.154 1.00 39.59 372 VAL A O 1
ATOM 2679 N N . ALA A 1 373 ? -15.510 -18.004 13.936 1.00 39.84 373 ALA A N 1
ATOM 2680 C CA . ALA A 1 373 ? -16.209 -17.283 14.998 1.00 39.84 373 ALA A CA 1
ATOM 2681 C C . ALA A 1 373 ? -16.960 -16.032 14.504 1.00 39.84 373 ALA A C 1
ATOM 2683 O O . ALA A 1 373 ? -18.007 -15.711 15.061 1.00 39.84 373 ALA A O 1
ATOM 2684 N N . HIS A 1 374 ? -16.440 -15.330 13.493 1.00 39.47 374 HIS A N 1
ATOM 2685 C CA . HIS A 1 374 ? -17.025 -14.096 12.959 1.00 39.47 374 HIS A CA 1
ATOM 2686 C C . HIS A 1 374 ? -18.007 -14.379 11.813 1.00 39.47 374 HIS A C 1
ATOM 2688 O O . HIS A 1 374 ? -19.181 -14.009 11.901 1.00 39.47 374 HIS A O 1
ATOM 2694 N N . ASP A 1 375 ? -17.558 -15.122 10.802 1.00 39.66 375 ASP A N 1
ATOM 2695 C CA . ASP A 1 375 ? -18.302 -15.427 9.571 1.00 39.66 375 ASP A CA 1
ATOM 2696 C C . ASP A 1 375 ? -19.353 -16.516 9.790 1.00 39.66 375 ASP A C 1
ATOM 2698 O O . ASP A 1 375 ? -20.276 -16.677 8.991 1.00 39.66 375 ASP A O 1
ATOM 2702 N N . PHE A 1 376 ? -19.228 -17.253 10.903 1.00 45.00 376 PHE A N 1
ATOM 2703 C CA . PHE A 1 376 ? -20.244 -18.187 11.374 1.00 45.00 376 PHE A CA 1
ATOM 2704 C C . PHE A 1 376 ? -20.951 -17.699 12.662 1.00 45.00 376 PHE A C 1
ATOM 2706 O O . PHE A 1 376 ? -21.473 -18.501 13.440 1.00 45.00 376 PHE A O 1
ATOM 2713 N N . SER A 1 377 ? -20.997 -16.375 12.891 1.00 43.81 377 SER A N 1
ATOM 2714 C CA . SER A 1 377 ? -21.779 -15.754 13.975 1.00 43.81 377 SER A CA 1
ATOM 2715 C C . SER A 1 377 ? -23.232 -15.478 13.567 1.00 43.81 377 SER A C 1
ATOM 2717 O O . SER A 1 377 ? -23.546 -15.260 12.398 1.00 43.81 377 SER A O 1
ATOM 2719 N N . ILE A 1 378 ? -24.147 -15.435 14.544 1.00 42.16 378 ILE A N 1
ATOM 2720 C CA . ILE A 1 378 ? -25.589 -15.174 14.329 1.00 42.16 378 ILE A CA 1
ATOM 2721 C C . ILE A 1 378 ? -25.847 -13.814 13.649 1.00 42.16 378 ILE A C 1
ATOM 2723 O O . ILE A 1 378 ? -26.896 -13.622 13.039 1.00 42.16 378 ILE A O 1
ATOM 2727 N N . THR A 1 379 ? -24.917 -12.869 13.791 1.00 40.72 379 THR A N 1
ATOM 2728 C CA . THR A 1 379 ? -25.039 -11.483 13.326 1.00 40.72 379 THR A CA 1
ATOM 2729 C C . THR A 1 379 ? -24.385 -11.225 11.970 1.00 40.72 379 THR A C 1
ATOM 2731 O O . THR A 1 379 ? -24.884 -10.369 11.250 1.00 40.72 379 THR A O 1
ATOM 2734 N N . ASN A 1 380 ? -23.347 -11.980 11.590 1.00 40.25 380 ASN A N 1
ATOM 2735 C CA . ASN A 1 380 ? -22.581 -11.770 10.352 1.00 40.25 380 ASN A CA 1
ATOM 2736 C C . ASN A 1 380 ? -22.627 -13.004 9.440 1.00 40.25 380 ASN A C 1
ATOM 2738 O O . ASN A 1 380 ? -21.598 -13.545 9.051 1.00 40.25 380 ASN A O 1
ATOM 2742 N N . ASN A 1 381 ? -23.837 -13.460 9.106 1.00 44.16 381 ASN A N 1
ATOM 2743 C CA . ASN A 1 381 ? -24.041 -14.548 8.153 1.00 44.16 381 ASN A CA 1
ATOM 2744 C C . ASN A 1 381 ? -24.415 -13.981 6.766 1.00 44.16 381 ASN A C 1
ATOM 2746 O O . ASN A 1 381 ? -25.555 -13.539 6.583 1.00 44.16 381 ASN A O 1
ATOM 2750 N N . PRO A 1 382 ? -23.504 -14.026 5.777 1.00 38.06 382 PRO A N 1
ATOM 2751 C CA . PRO A 1 382 ? -23.734 -13.462 4.446 1.00 38.06 382 PRO A CA 1
ATOM 2752 C C . PRO A 1 382 ? -24.787 -14.213 3.601 1.00 38.06 382 PRO A C 1
ATOM 2754 O O . PRO A 1 382 ? -25.135 -13.744 2.521 1.00 38.06 382 PRO A O 1
ATOM 2757 N N . ALA A 1 383 ? -25.329 -15.350 4.064 1.00 37.28 383 ALA A N 1
ATOM 2758 C CA . ALA A 1 383 ? -26.218 -16.221 3.282 1.00 37.28 383 ALA A CA 1
ATOM 2759 C C . ALA A 1 383 ? -27.646 -16.411 3.851 1.00 37.28 383 ALA A C 1
ATOM 2761 O O . ALA A 1 383 ? -28.440 -17.156 3.273 1.00 37.28 383 ALA A O 1
ATOM 2762 N N . GLY A 1 384 ? -28.022 -15.747 4.953 1.00 45.12 384 GLY A N 1
ATOM 2763 C CA . GLY A 1 384 ? -29.324 -15.974 5.611 1.00 45.12 384 GLY A CA 1
ATOM 2764 C C . GLY A 1 384 ? -29.343 -17.227 6.516 1.00 45.12 384 GLY A C 1
ATOM 2765 O O . GLY A 1 384 ? -28.283 -17.693 6.914 1.00 45.12 384 GLY A O 1
ATOM 2766 N N . PRO A 1 385 ? -30.512 -17.764 6.939 1.00 51.31 385 PRO A N 1
ATOM 2767 C CA . PRO A 1 385 ? -30.589 -18.802 7.980 1.00 51.31 385 PRO A CA 1
ATOM 2768 C C . PRO A 1 385 ? -29.719 -20.034 7.672 1.00 51.31 385 PRO A C 1
ATOM 2770 O O . PRO A 1 385 ? -29.754 -20.557 6.563 1.00 51.31 385 PRO A O 1
ATOM 2773 N N . TRP A 1 386 ? -28.959 -20.500 8.674 1.00 51.34 386 TRP A N 1
ATOM 2774 C CA . TRP A 1 386 ? -27.951 -21.562 8.549 1.00 51.34 386 TRP A CA 1
ATOM 2775 C C . TRP A 1 386 ? -28.452 -22.819 7.825 1.00 51.34 386 TRP A C 1
ATOM 2777 O O . TRP A 1 386 ? -29.382 -23.487 8.283 1.00 51.34 386 TRP A O 1
ATOM 2787 N N . SER A 1 387 ? -27.736 -23.215 6.774 1.00 50.59 387 SER A N 1
ATOM 2788 C CA . SER A 1 387 ? -27.800 -24.552 6.181 1.00 50.59 387 SER A CA 1
ATOM 2789 C C . SER A 1 387 ? -26.404 -25.171 6.197 1.00 50.59 387 SER A C 1
ATOM 2791 O O . SER A 1 387 ? -25.495 -24.670 5.544 1.00 50.59 387 SER A O 1
ATOM 2793 N N . TYR A 1 388 ? -26.229 -26.253 6.955 1.00 56.78 388 TYR A N 1
ATOM 2794 C CA . TYR A 1 388 ? -24.990 -27.037 6.985 1.00 56.78 388 TYR A CA 1
ATOM 2795 C C . TYR A 1 388 ? -25.067 -28.127 5.921 1.00 56.78 388 TYR A C 1
ATOM 2797 O O . TYR A 1 388 ? -26.154 -28.638 5.674 1.00 56.78 388 TYR A O 1
ATOM 2805 N N . ALA A 1 389 ? -23.949 -28.506 5.309 1.00 57.28 389 ALA A N 1
ATOM 2806 C CA . ALA A 1 389 ? -23.919 -29.460 4.204 1.00 57.28 389 ALA A CA 1
ATOM 2807 C C . ALA A 1 389 ? -22.657 -30.332 4.227 1.00 57.28 389 ALA A C 1
ATOM 2809 O O . ALA A 1 389 ? -21.697 -30.016 4.927 1.00 57.28 389 ALA A O 1
ATOM 2810 N N . TRP A 1 390 ? -22.642 -31.409 3.442 1.00 54.72 390 TRP A N 1
ATOM 2811 C CA . TRP A 1 390 ? -21.455 -32.234 3.202 1.00 54.72 390 TRP A CA 1
ATOM 2812 C C . TRP A 1 390 ? -21.104 -32.292 1.714 1.00 54.72 390 TRP A C 1
ATOM 2814 O O . TRP A 1 390 ? -21.973 -32.151 0.852 1.00 54.72 390 TRP A O 1
ATOM 2824 N N . SER A 1 391 ? -19.828 -32.517 1.412 1.00 49.62 391 SER A N 1
ATOM 2825 C CA . SER A 1 391 ? -19.330 -32.707 0.049 1.00 49.62 391 SER A CA 1
ATOM 2826 C C . SER A 1 391 ? -18.582 -34.044 -0.044 1.00 49.62 391 SER A C 1
ATOM 2828 O O . SER A 1 391 ? -17.769 -34.324 0.836 1.00 49.62 391 SER A O 1
ATOM 2830 N N . PRO A 1 392 ? -18.832 -34.886 -1.065 1.00 44.91 392 PRO A N 1
ATOM 2831 C CA . PRO A 1 392 ? -18.101 -36.143 -1.262 1.00 44.91 392 PRO A CA 1
ATOM 2832 C C . PRO A 1 392 ? -16.624 -35.960 -1.648 1.00 44.91 392 PRO A C 1
ATOM 2834 O O . PRO A 1 392 ? -15.849 -36.902 -1.498 1.00 44.91 392 PRO A O 1
ATOM 2837 N N . ALA A 1 393 ? -16.241 -34.794 -2.177 1.00 47.19 393 ALA A N 1
ATOM 2838 C CA . ALA A 1 393 ? -14.869 -34.455 -2.558 1.00 47.19 393 ALA A CA 1
ATOM 2839 C C . ALA A 1 393 ? -14.667 -32.931 -2.594 1.00 47.19 393 ALA A C 1
ATOM 2841 O O . ALA A 1 393 ? -15.634 -32.174 -2.734 1.00 47.19 393 ALA A O 1
ATOM 2842 N N . ASP A 1 394 ? -13.420 -32.471 -2.513 1.00 40.56 394 ASP A N 1
ATOM 2843 C CA . ASP A 1 394 ? -13.094 -31.047 -2.626 1.00 40.56 394 ASP A CA 1
ATOM 2844 C C . ASP A 1 394 ? -13.593 -30.472 -3.962 1.00 40.56 394 ASP A C 1
ATOM 2846 O O . ASP A 1 394 ? -13.432 -31.075 -5.024 1.00 40.56 394 ASP A O 1
ATOM 2850 N N . GLY A 1 395 ? -14.257 -29.314 -3.902 1.00 42.31 395 GLY A N 1
ATOM 2851 C CA . GLY A 1 395 ? -14.815 -28.627 -5.074 1.00 42.31 395 GLY A CA 1
ATOM 2852 C C . GLY A 1 395 ? -16.136 -29.188 -5.618 1.00 42.31 395 GLY A C 1
ATOM 2853 O O . GLY A 1 395 ? -16.647 -28.664 -6.607 1.00 42.31 395 GLY A O 1
ATOM 2854 N N . SER A 1 396 ? -16.717 -30.226 -5.005 1.00 48.44 396 SER A N 1
ATOM 2855 C CA . SER A 1 396 ? -18.022 -30.755 -5.427 1.00 48.44 396 SER A CA 1
ATOM 2856 C C . SER A 1 396 ? -19.208 -30.009 -4.791 1.00 48.44 396 SER A C 1
ATOM 2858 O O . SER A 1 396 ? -19.050 -29.272 -3.818 1.00 48.44 396 SER A O 1
ATOM 2860 N N . ALA A 1 397 ? -20.409 -30.176 -5.356 1.00 51.84 397 ALA A N 1
ATOM 2861 C CA . ALA A 1 397 ? -21.610 -29.506 -4.861 1.00 51.84 397 ALA A CA 1
ATOM 2862 C C . ALA A 1 397 ? -21.974 -29.959 -3.436 1.00 51.84 397 ALA A C 1
ATOM 2864 O O . ALA A 1 397 ? -21.986 -31.152 -3.123 1.00 51.84 397 ALA A O 1
ATOM 2865 N N . PHE A 1 398 ? -22.326 -28.992 -2.589 1.00 55.62 398 PHE A N 1
ATOM 2866 C CA . PHE A 1 398 ? -22.749 -29.233 -1.215 1.00 55.62 398 PHE A CA 1
ATOM 2867 C C . PHE A 1 398 ? -24.120 -29.922 -1.140 1.00 55.62 398 PHE A C 1
ATOM 2869 O O . PHE A 1 398 ? -25.084 -29.505 -1.781 1.00 55.62 398 PHE A O 1
ATOM 2876 N N . ASN A 1 399 ? -24.218 -30.945 -0.290 1.00 59.91 399 ASN A N 1
ATOM 2877 C CA . ASN A 1 399 ? -25.443 -31.673 0.032 1.00 59.91 399 ASN A CA 1
ATOM 2878 C C . ASN A 1 399 ? -25.965 -31.214 1.403 1.00 59.91 399 ASN A C 1
ATOM 2880 O O . ASN A 1 399 ? -25.375 -31.584 2.423 1.00 59.91 399 ASN A O 1
ATOM 2884 N N . PRO A 1 400 ? -27.028 -30.395 1.467 1.00 58.19 400 PRO A N 1
ATOM 2885 C CA . PRO A 1 400 ? -27.499 -29.814 2.719 1.00 58.19 400 PRO A CA 1
ATOM 2886 C C . PRO A 1 400 ? -28.071 -30.868 3.673 1.00 58.19 400 PRO A C 1
ATOM 2888 O O . PRO A 1 400 ? -28.839 -31.747 3.280 1.00 58.19 400 PRO A O 1
ATOM 2891 N N . TYR A 1 401 ? -27.733 -30.745 4.954 1.00 59.44 401 TYR A N 1
ATOM 2892 C CA . TYR A 1 401 ? -28.357 -31.484 6.038 1.00 59.44 401 TYR A CA 1
ATOM 2893 C C . TYR A 1 401 ? -29.798 -30.996 6.242 1.00 59.44 401 TYR A C 1
ATOM 2895 O O . TYR A 1 401 ? -30.054 -29.790 6.221 1.00 59.44 401 TYR A O 1
ATOM 2903 N N . PRO A 1 402 ? -30.751 -31.914 6.469 1.00 54.22 402 PRO A N 1
ATOM 2904 C CA . PRO A 1 402 ? -32.174 -31.628 6.296 1.00 54.22 402 PRO A CA 1
ATOM 2905 C C . PRO A 1 402 ? -32.776 -30.628 7.299 1.00 54.22 402 PRO A C 1
ATOM 2907 O O . PRO A 1 402 ? -33.807 -30.045 6.982 1.00 54.22 402 PRO A O 1
ATOM 2910 N N . SER A 1 403 ? -32.161 -30.402 8.467 1.00 60.00 403 SER A N 1
ATOM 2911 C CA . SER A 1 403 ? -32.449 -29.298 9.409 1.00 60.00 403 SER A CA 1
ATOM 2912 C C . SER A 1 403 ? -31.692 -29.513 10.725 1.00 60.00 403 SER A C 1
ATOM 2914 O O . SER A 1 403 ? -31.421 -30.658 11.087 1.00 60.00 403 SER A O 1
ATOM 2916 N N . GLY A 1 404 ? -31.404 -28.440 11.466 1.00 64.31 404 GLY A N 1
ATOM 2917 C CA . GLY A 1 404 ? -30.794 -28.525 12.798 1.00 64.31 404 GLY A CA 1
ATOM 2918 C C . GLY A 1 404 ? -31.791 -28.971 13.860 1.00 64.31 404 GLY A C 1
ATOM 2919 O O . GLY A 1 404 ? -32.957 -28.579 13.823 1.00 64.31 404 GLY A O 1
ATOM 2920 N N . VAL A 1 405 ? -31.337 -29.774 14.818 1.00 69.38 405 VAL A N 1
ATOM 2921 C CA . VAL A 1 405 ? -32.135 -30.228 15.964 1.00 69.38 405 VAL A CA 1
ATOM 2922 C C . VAL A 1 405 ? -31.598 -29.570 17.232 1.00 69.38 405 VAL A C 1
ATOM 2924 O O . VAL A 1 405 ? -30.390 -29.549 17.455 1.00 69.38 405 VAL A O 1
ATOM 2927 N N . VAL A 1 406 ? -32.485 -29.042 18.078 1.00 74.81 406 VAL A N 1
ATOM 2928 C CA . VAL A 1 406 ? -32.098 -28.581 19.420 1.00 74.81 406 VAL A CA 1
ATOM 2929 C C . VAL A 1 406 ? -31.899 -29.800 20.314 1.00 74.81 406 VAL A C 1
ATOM 2931 O O . VAL A 1 406 ? -32.831 -30.583 20.503 1.00 74.81 406 VAL A O 1
ATOM 2934 N N . ILE A 1 407 ? -30.703 -29.968 20.877 1.00 71.44 407 ILE A N 1
ATOM 2935 C CA . ILE A 1 407 ? -30.421 -31.067 21.803 1.00 71.44 407 ILE A CA 1
ATOM 2936 C C . ILE A 1 407 ? -30.986 -30.721 23.181 1.00 71.44 407 ILE A C 1
ATOM 2938 O O . ILE A 1 407 ? -30.644 -29.697 23.772 1.00 71.44 407 ILE A O 1
ATOM 2942 N N . SER A 1 408 ? -31.823 -31.606 23.719 1.00 72.50 408 SER A N 1
ATOM 2943 C CA . SER A 1 408 ? -32.389 -31.485 25.068 1.00 72.50 408 SER A CA 1
ATOM 2944 C C . SER A 1 408 ? -31.718 -32.384 26.112 1.00 72.50 408 SER A C 1
ATOM 2946 O O . SER A 1 408 ? -32.126 -32.354 27.269 1.00 72.50 408 SER A O 1
ATOM 2948 N N . ASP A 1 409 ? -30.723 -33.188 25.723 1.00 59.09 409 ASP A N 1
ATOM 2949 C CA . ASP A 1 409 ? -30.161 -34.259 26.554 1.00 59.09 409 ASP A CA 1
ATOM 2950 C C . ASP A 1 409 ? -28.704 -34.017 26.990 1.00 59.09 409 ASP A C 1
ATOM 2952 O O . ASP A 1 409 ? -27.851 -33.577 26.215 1.00 59.09 409 ASP A O 1
ATOM 2956 N N . GLY A 1 410 ? -28.406 -34.393 28.239 1.00 65.56 410 GLY A N 1
ATOM 2957 C CA . GLY A 1 410 ? -27.047 -34.479 28.782 1.00 65.56 410 GLY A CA 1
ATOM 2958 C C . GLY A 1 410 ? -26.259 -33.161 28.820 1.00 65.56 410 GLY A C 1
ATOM 2959 O O . GLY A 1 410 ? -26.817 -32.068 28.865 1.00 65.56 410 GLY A O 1
ATOM 2960 N N . GLY A 1 411 ? -24.923 -33.269 28.827 1.00 67.94 411 GLY A N 1
ATOM 2961 C CA . GLY A 1 411 ? -23.999 -32.131 28.944 1.00 67.94 411 GLY A CA 1
ATOM 2962 C C . GLY A 1 411 ? -24.093 -31.092 27.820 1.00 67.94 411 GLY A C 1
ATOM 2963 O O . GLY A 1 411 ? -23.518 -30.025 27.972 1.00 67.94 411 GLY A O 1
ATOM 2964 N N . PHE A 1 412 ? -24.822 -31.363 26.734 1.00 71.06 412 PHE A N 1
ATOM 2965 C CA . PHE A 1 412 ? -24.952 -30.489 25.560 1.00 71.06 412 PHE A CA 1
ATOM 2966 C C . PHE A 1 412 ? -26.341 -29.847 25.412 1.00 71.06 412 PHE A C 1
ATOM 2968 O O . PHE A 1 412 ? -26.692 -29.359 24.337 1.00 71.06 412 PHE A O 1
ATOM 2975 N N . ALA A 1 413 ? -27.142 -29.855 26.481 1.00 82.81 413 ALA A N 1
ATOM 2976 C CA . ALA A 1 413 ? -28.488 -29.296 26.478 1.00 82.81 413 ALA A CA 1
ATOM 2977 C C . ALA A 1 413 ? -28.504 -27.816 26.045 1.00 82.81 413 ALA A C 1
ATOM 2979 O O . ALA A 1 413 ? -27.772 -26.986 26.584 1.00 82.81 413 ALA A O 1
ATOM 2980 N N . GLY A 1 414 ? -29.369 -27.491 25.083 1.00 77.31 414 GLY A N 1
ATOM 2981 C CA . GLY A 1 414 ? -29.510 -26.151 24.508 1.00 77.31 414 GLY A CA 1
ATOM 2982 C C . GLY A 1 414 ? -28.657 -25.890 23.262 1.00 77.31 414 GLY A C 1
ATOM 2983 O O . GLY A 1 414 ? -28.811 -24.835 22.653 1.00 77.31 414 GLY A O 1
ATOM 2984 N N . GLY A 1 415 ? -27.800 -26.831 22.851 1.00 77.56 415 GLY A N 1
ATOM 2985 C CA . GLY A 1 415 ? -27.050 -26.749 21.595 1.00 77.56 415 GLY A CA 1
ATOM 2986 C C . GLY A 1 415 ? -27.909 -27.001 20.348 1.00 77.56 415 GLY A C 1
ATOM 2987 O O . GLY A 1 415 ? -28.871 -27.772 20.398 1.00 77.56 415 GLY A O 1
ATOM 2988 N N . LEU A 1 416 ? -27.545 -26.383 19.220 1.00 76.12 416 LEU A N 1
ATOM 2989 C CA . LEU A 1 416 ? -28.093 -26.697 17.894 1.00 76.12 416 LEU A CA 1
ATOM 2990 C C . LEU A 1 416 ? -27.181 -27.702 17.188 1.00 76.12 416 LEU A C 1
ATOM 2992 O O . LEU A 1 416 ? -25.978 -27.470 17.089 1.00 76.12 416 LEU A O 1
ATOM 2996 N N . TYR A 1 417 ? -27.739 -28.807 16.701 1.00 74.06 417 TYR A N 1
ATOM 2997 C CA . TYR A 1 417 ? -26.967 -29.934 16.186 1.00 74.06 417 TYR A CA 1
ATOM 2998 C C . TYR A 1 417 ? -27.388 -30.352 14.780 1.00 74.06 417 TYR A C 1
ATOM 3000 O O . TYR A 1 417 ? -28.579 -30.502 14.495 1.00 74.06 417 TYR A O 1
ATOM 3008 N N . TRP A 1 418 ? -26.395 -30.606 13.928 1.00 75.06 418 TRP A N 1
ATOM 3009 C CA . TRP A 1 418 ? -26.556 -31.137 12.576 1.00 75.06 418 TRP A CA 1
ATOM 3010 C C . TRP A 1 418 ? -25.688 -32.383 12.411 1.00 75.06 418 TRP A C 1
ATOM 3012 O O . TRP A 1 418 ? -24.517 -32.398 12.790 1.00 75.06 418 TRP A O 1
ATOM 3022 N N . SER A 1 419 ? -26.263 -33.435 11.837 1.00 68.88 419 SER A N 1
ATOM 3023 C CA . SER A 1 419 ? -25.572 -34.697 11.560 1.00 68.88 419 SER A CA 1
ATOM 3024 C C . SER A 1 419 ? -26.153 -35.353 10.319 1.00 68.88 419 SER A C 1
ATOM 3026 O O . SER A 1 419 ? -27.268 -35.023 9.907 1.00 68.88 419 SER A O 1
ATOM 3028 N N . ASP A 1 420 ? -25.416 -36.305 9.754 1.00 66.38 420 ASP A N 1
ATOM 3029 C CA . ASP A 1 420 ? -25.968 -37.217 8.763 1.00 66.38 420 ASP A CA 1
ATOM 3030 C C . ASP A 1 420 ? -26.823 -38.301 9.453 1.00 66.38 420 ASP A C 1
ATOM 3032 O O . ASP A 1 420 ? -26.268 -39.209 10.089 1.00 66.38 420 ASP A O 1
ATOM 3036 N N . PRO A 1 421 ? -28.165 -38.269 9.320 1.00 62.50 421 PRO A N 1
ATOM 3037 C CA . PRO A 1 421 ? -29.034 -39.267 9.938 1.00 62.50 421 PRO A CA 1
ATOM 3038 C C . PRO A 1 421 ? -28.811 -40.681 9.386 1.00 62.50 421 PRO A C 1
ATOM 3040 O O . PRO A 1 421 ? -29.234 -41.643 10.022 1.00 62.50 421 PRO A O 1
ATOM 3043 N N . SER A 1 422 ? -28.143 -40.838 8.238 1.00 62.03 422 SER A N 1
ATOM 3044 C CA . SER A 1 422 ? -27.809 -42.153 7.684 1.00 62.03 422 SER A CA 1
ATOM 3045 C C . SER A 1 422 ? -26.575 -42.805 8.329 1.00 62.03 422 SER A C 1
ATOM 3047 O O . SER A 1 422 ? -26.392 -44.013 8.186 1.00 62.03 422 SER A O 1
ATOM 3049 N N . HIS A 1 423 ? -25.789 -42.056 9.116 1.00 57.25 423 HIS A N 1
ATOM 3050 C CA . HIS A 1 423 ? -24.528 -42.527 9.711 1.00 57.25 423 HIS A CA 1
ATOM 3051 C C . HIS A 1 423 ? -24.450 -42.371 11.245 1.00 57.25 423 HIS A C 1
ATOM 3053 O O . HIS A 1 423 ? -23.401 -42.607 11.844 1.00 57.25 423 HIS A O 1
ATOM 3059 N N . ILE A 1 424 ? -25.550 -42.017 11.923 1.00 60.59 424 ILE A N 1
ATOM 3060 C CA . ILE A 1 424 ? -25.600 -41.781 13.385 1.00 60.59 424 ILE A CA 1
ATOM 3061 C C . ILE A 1 424 ? -25.081 -42.948 14.244 1.00 60.59 424 ILE A C 1
ATOM 3063 O O . ILE A 1 424 ? -24.508 -42.717 15.306 1.00 60.59 424 ILE A O 1
ATOM 3067 N N . SER A 1 425 ? -25.226 -44.199 13.796 1.00 53.97 425 SER A N 1
ATOM 3068 C CA . SER A 1 425 ? -24.737 -45.382 14.524 1.00 53.97 425 SER A CA 1
ATOM 3069 C C . SER A 1 425 ? -23.229 -45.625 14.389 1.00 53.97 425 SER A C 1
ATOM 3071 O O . SER A 1 425 ? -22.693 -46.483 15.084 1.00 53.97 425 SER A O 1
ATOM 3073 N N . LEU A 1 426 ? -22.559 -44.906 13.487 1.00 49.62 426 LEU A N 1
ATOM 3074 C CA . LEU A 1 426 ? -21.142 -45.062 13.147 1.00 49.62 426 LEU A CA 1
ATOM 3075 C C . LEU A 1 426 ? -20.332 -43.819 13.533 1.00 49.62 426 LEU A C 1
ATOM 3077 O O . LEU A 1 426 ? -19.286 -43.572 12.959 1.00 49.62 426 LEU A O 1
ATOM 3081 N N . GLY A 1 427 ? -20.844 -42.991 14.450 1.00 57.44 427 GLY A N 1
ATOM 3082 C CA . GLY A 1 427 ? -20.243 -41.696 14.752 1.00 57.44 427 GLY A CA 1
ATOM 3083 C C . GLY A 1 427 ? -20.197 -40.830 13.500 1.00 57.44 427 GLY A C 1
ATOM 3084 O O . GLY A 1 427 ? -19.125 -40.609 12.963 1.00 57.44 427 GLY A O 1
ATOM 3085 N N . ALA A 1 428 ? -21.346 -40.373 13.004 1.00 60.97 428 ALA A N 1
ATOM 3086 C CA . ALA A 1 428 ? -21.397 -39.498 11.837 1.00 60.97 428 ALA A CA 1
ATOM 3087 C C . ALA A 1 428 ? -20.533 -38.233 12.023 1.00 60.97 428 ALA A C 1
ATOM 3089 O O . ALA A 1 428 ? -20.391 -37.737 13.155 1.00 60.97 428 ALA A O 1
ATOM 3090 N N . PRO A 1 429 ? -20.028 -37.650 10.919 1.00 62.19 429 PRO A N 1
ATOM 3091 C CA . PRO A 1 429 ? -19.625 -36.258 10.918 1.00 62.19 429 PRO A CA 1
ATOM 3092 C C . PRO A 1 429 ? -20.774 -35.416 11.472 1.00 62.19 429 PRO A C 1
ATOM 3094 O O . PRO A 1 429 ? -21.929 -35.562 11.058 1.00 62.19 429 PRO A O 1
ATOM 3097 N N . SER A 1 430 ? -20.481 -34.572 12.450 1.00 68.94 430 SER A N 1
ATOM 3098 C CA . SER A 1 430 ? -21.496 -33.724 13.053 1.00 68.94 430 SER A CA 1
ATOM 3099 C C . SER A 1 430 ? -20.950 -32.391 13.517 1.00 68.94 430 SER A C 1
ATOM 3101 O O . SER A 1 430 ? -19.764 -32.237 13.813 1.00 68.94 430 SER A O 1
ATOM 3103 N N . VAL A 1 431 ? -21.856 -31.420 13.551 1.00 71.31 431 VAL A N 1
ATOM 3104 C CA . VAL A 1 431 ? -21.586 -30.039 13.926 1.00 71.31 431 VAL A CA 1
ATOM 3105 C C . VAL A 1 431 ? -22.528 -29.660 15.058 1.00 71.31 431 VAL A C 1
ATOM 3107 O O . VAL A 1 431 ? -23.734 -29.901 14.982 1.00 71.31 431 VAL A O 1
ATOM 3110 N N . LEU A 1 432 ? -21.968 -29.064 16.105 1.00 75.06 432 LEU A N 1
ATOM 3111 C CA . LEU A 1 432 ? -22.699 -28.532 17.247 1.00 75.06 432 LEU A CA 1
ATOM 3112 C C . LEU A 1 432 ? -22.433 -27.034 17.355 1.00 75.06 432 LEU A C 1
ATOM 3114 O O . LEU A 1 432 ? -21.282 -26.629 17.446 1.00 75.06 432 LEU A O 1
ATOM 3118 N N . TYR A 1 433 ? -23.479 -26.223 17.431 1.00 74.56 433 TYR A N 1
ATOM 3119 C CA . TYR A 1 433 ? -23.386 -24.812 17.792 1.00 74.56 433 TYR A CA 1
ATOM 3120 C C . TYR A 1 433 ? -23.934 -24.589 19.203 1.00 74.56 433 TYR A C 1
ATOM 3122 O O . TYR A 1 433 ? -24.982 -25.137 19.554 1.00 74.56 433 TYR A O 1
ATOM 3130 N N . ASN A 1 434 ? -23.245 -23.775 20.008 1.00 77.25 434 ASN A N 1
ATOM 3131 C CA . ASN A 1 434 ? -23.699 -23.379 21.337 1.00 77.25 434 ASN A CA 1
ATOM 3132 C C . ASN A 1 434 ? -24.319 -21.966 21.327 1.00 77.25 434 ASN A C 1
ATOM 3134 O O . ASN A 1 434 ? -23.594 -20.984 21.492 1.00 77.25 434 ASN A O 1
ATOM 3138 N N . PRO A 1 435 ? -25.653 -21.836 21.206 1.00 71.75 435 PRO A N 1
ATOM 3139 C CA . PRO A 1 435 ? -26.335 -20.544 21.274 1.00 71.75 435 PRO A CA 1
ATOM 3140 C C . PRO A 1 435 ? -26.521 -20.030 22.712 1.00 71.75 435 PRO A C 1
ATOM 3142 O O . PRO A 1 435 ? -27.127 -18.979 22.912 1.00 71.75 435 PRO A O 1
ATOM 3145 N N . THR A 1 436 ? -26.108 -20.785 23.734 1.00 79.88 436 THR A N 1
ATOM 3146 C CA . THR A 1 436 ? -26.378 -20.439 25.133 1.00 79.88 436 THR A CA 1
ATOM 3147 C C . THR A 1 436 ? -25.304 -19.511 25.700 1.00 79.88 436 THR A C 1
ATOM 3149 O O . THR A 1 436 ? -24.197 -19.419 25.177 1.00 79.88 436 THR A O 1
ATOM 3152 N N . ALA A 1 437 ? -25.612 -18.842 26.814 1.00 79.81 437 ALA A N 1
ATOM 3153 C CA . ALA A 1 437 ? -24.668 -17.959 27.504 1.00 79.81 437 ALA A CA 1
ATOM 3154 C C . ALA A 1 437 ? -23.568 -18.705 28.289 1.00 79.81 437 ALA A C 1
ATOM 3156 O O . ALA A 1 437 ? -22.653 -18.072 28.808 1.00 79.81 437 ALA A O 1
ATOM 3157 N N . ASN A 1 438 ? -23.655 -20.033 28.402 1.00 83.88 438 ASN A N 1
ATOM 3158 C CA . ASN A 1 438 ? -22.725 -20.853 29.176 1.00 83.88 438 ASN A CA 1
ATOM 3159 C C . ASN A 1 438 ? -22.025 -21.858 28.264 1.00 83.88 438 ASN A C 1
ATOM 3161 O O . ASN A 1 438 ? -22.551 -22.229 27.220 1.00 83.88 438 ASN A O 1
ATOM 3165 N N . ALA A 1 439 ? -20.853 -22.346 28.665 1.00 80.81 439 ALA A N 1
ATOM 3166 C CA . ALA A 1 439 ? -20.240 -23.470 27.971 1.00 80.81 439 ALA A CA 1
ATOM 3167 C C . ALA A 1 439 ? -21.118 -24.728 28.099 1.00 80.81 439 ALA A C 1
ATOM 3169 O O . ALA A 1 439 ? -21.647 -25.014 29.176 1.00 80.81 439 ALA A O 1
ATOM 3170 N N . ILE A 1 440 ? -21.246 -25.480 27.008 1.00 83.19 440 ILE A N 1
ATOM 3171 C CA . ILE A 1 440 ? -21.943 -26.767 26.961 1.00 83.19 440 ILE A CA 1
ATOM 3172 C C . ILE A 1 440 ? -20.925 -27.884 26.708 1.00 83.19 440 ILE A C 1
ATOM 3174 O O . ILE A 1 440 ? -19.956 -27.706 25.977 1.00 83.19 440 ILE A O 1
ATOM 3178 N N . GLY A 1 441 ? -21.119 -29.041 27.324 1.00 80.88 441 GLY A N 1
ATOM 3179 C CA . GLY A 1 441 ? -20.245 -30.208 27.237 1.00 80.88 441 GLY A CA 1
ATOM 3180 C C . GLY A 1 441 ? -19.436 -30.456 28.507 1.00 80.88 441 GLY A C 1
ATOM 3181 O O . GLY A 1 441 ? -19.621 -29.805 29.534 1.00 80.88 441 GLY A O 1
ATOM 3182 N N . GLN A 1 442 ? -18.545 -31.447 28.457 1.00 75.19 442 GLN A N 1
ATOM 3183 C CA . GLN A 1 442 ? -17.640 -31.782 29.561 1.00 75.19 442 GLN A CA 1
ATOM 3184 C C . GLN A 1 442 ? -16.272 -32.236 29.041 1.00 75.19 442 GLN A C 1
ATOM 3186 O O . GLN A 1 442 ? -16.160 -32.872 27.989 1.00 75.19 442 GLN A O 1
ATOM 3191 N N . GLY A 1 443 ? -15.222 -31.949 29.815 1.00 74.94 443 GLY A N 1
ATOM 3192 C CA . GLY A 1 443 ? -13.855 -32.377 29.518 1.00 74.94 443 GLY A CA 1
ATOM 3193 C C . GLY A 1 443 ? -13.333 -31.805 28.198 1.00 74.94 443 GLY A C 1
ATOM 3194 O O . GLY A 1 443 ? -13.394 -30.603 27.972 1.00 74.94 443 GLY A O 1
ATOM 3195 N N . ARG A 1 444 ? -12.816 -32.676 27.321 1.00 59.41 444 ARG A N 1
ATOM 3196 C CA . ARG A 1 444 ? -12.272 -32.293 26.003 1.00 59.41 444 ARG A CA 1
ATOM 3197 C C . ARG A 1 444 ? -13.336 -31.923 24.964 1.00 59.41 444 ARG A C 1
ATOM 3199 O O . ARG A 1 444 ? -12.978 -31.427 23.906 1.00 59.41 444 ARG A O 1
ATOM 3206 N N . ASN A 1 445 ? -14.613 -32.130 25.278 1.00 68.19 445 ASN A N 1
ATOM 3207 C CA . ASN A 1 445 ? -15.732 -31.823 24.391 1.00 68.19 445 ASN A CA 1
ATOM 3208 C C . ASN A 1 445 ? -16.512 -30.595 24.891 1.00 68.19 445 ASN A C 1
ATOM 3210 O O . ASN A 1 445 ? -17.730 -30.553 24.769 1.00 68.19 445 ASN A O 1
ATOM 3214 N N . LEU A 1 446 ? -15.842 -29.641 25.543 1.00 81.31 446 LEU A N 1
ATOM 3215 C CA . LEU A 1 446 ? -16.460 -28.398 26.000 1.00 81.31 446 LEU A CA 1
ATOM 3216 C C . LEU A 1 446 ? -16.524 -27.397 24.836 1.00 81.31 446 LEU A C 1
ATOM 3218 O O . LEU A 1 446 ? -15.499 -27.094 24.232 1.00 81.31 446 LEU A O 1
ATOM 3222 N N . VAL A 1 447 ? -17.711 -26.871 24.550 1.00 75.19 447 VAL A N 1
ATOM 3223 C CA . VAL A 1 447 ? -17.962 -25.841 23.533 1.00 75.19 447 VAL A CA 1
ATOM 3224 C C . VAL A 1 447 ? -18.419 -24.576 24.255 1.00 75.19 447 VAL A C 1
ATOM 3226 O O . VAL A 1 447 ? -19.478 -24.574 24.888 1.00 75.19 447 VAL A O 1
ATOM 3229 N N . ALA A 1 448 ? -17.623 -23.502 24.220 1.00 81.12 448 ALA A N 1
ATOM 3230 C CA . ALA A 1 448 ? -17.968 -22.263 24.919 1.00 81.12 448 ALA A CA 1
ATOM 3231 C C . ALA A 1 448 ? -19.180 -21.561 24.280 1.00 81.12 448 ALA A C 1
ATOM 3233 O O . ALA A 1 448 ? -19.625 -21.926 23.191 1.00 81.12 448 ALA A O 1
ATOM 3234 N N . ALA A 1 449 ? -19.739 -20.571 24.979 1.00 78.25 449 ALA A N 1
ATOM 3235 C CA . ALA A 1 449 ? -20.836 -19.758 24.461 1.00 78.25 449 ALA A CA 1
ATOM 3236 C C . ALA A 1 449 ? -20.465 -19.155 23.093 1.00 78.25 449 ALA A C 1
ATOM 3238 O O . ALA A 1 449 ? -19.383 -18.591 22.940 1.00 78.25 449 ALA A O 1
ATOM 3239 N N . GLY A 1 450 ? -21.341 -19.312 22.098 1.00 62.44 450 GLY A N 1
ATOM 3240 C CA . GLY A 1 450 ? -21.134 -18.818 20.735 1.00 62.44 450 GLY A CA 1
ATOM 3241 C C . GLY A 1 450 ? -20.158 -19.629 19.876 1.00 62.44 450 GLY A C 1
ATOM 3242 O O . GLY A 1 450 ? -19.946 -19.267 18.724 1.00 62.44 450 GLY A O 1
ATOM 3243 N N . GLN A 1 451 ? -19.574 -20.717 20.386 1.00 65.19 451 GLN A N 1
ATOM 3244 C CA . GLN A 1 451 ? -18.631 -21.538 19.623 1.00 65.19 451 GLN A CA 1
ATOM 3245 C C . GLN A 1 451 ? -19.309 -22.682 18.861 1.00 65.19 451 GLN A C 1
ATOM 3247 O O . GLN A 1 451 ? -20.425 -23.111 19.176 1.00 65.19 451 GLN A O 1
ATOM 3252 N N . VAL A 1 452 ? -18.579 -23.199 17.870 1.00 64.75 452 VAL A N 1
ATOM 3253 C CA . VAL A 1 452 ? -18.936 -24.376 17.074 1.00 64.75 452 VAL A CA 1
ATOM 3254 C C . VAL A 1 452 ? -17.971 -25.518 17.394 1.00 64.75 452 VAL A C 1
ATOM 3256 O O . VAL A 1 452 ? -16.757 -25.330 17.417 1.00 64.75 452 VAL A O 1
ATOM 3259 N N . GLY A 1 453 ? -18.513 -26.707 17.642 1.00 67.69 453 GLY A N 1
ATOM 3260 C CA . GLY A 1 453 ? -17.769 -27.953 17.775 1.00 67.69 453 GLY A CA 1
ATOM 3261 C C . GLY A 1 453 ? -17.936 -28.827 16.534 1.00 67.69 453 GLY A C 1
ATOM 3262 O O . GLY A 1 453 ? -19.048 -28.980 16.026 1.00 67.69 453 GLY A O 1
ATOM 3263 N N . PHE A 1 454 ? -16.840 -29.436 16.085 1.00 66.88 454 PHE A N 1
ATOM 3264 C CA . PHE A 1 454 ? -16.826 -30.386 14.976 1.00 66.88 454 PHE A CA 1
ATOM 3265 C C . PHE A 1 454 ? -16.471 -31.778 15.486 1.00 66.88 454 PHE A C 1
ATOM 3267 O O . PHE A 1 454 ? -15.480 -31.962 16.192 1.00 66.88 454 PHE A O 1
ATOM 3274 N N . HIS A 1 455 ? -17.259 -32.769 15.089 1.00 64.12 455 HIS A N 1
ATOM 3275 C CA . HIS A 1 455 ? -16.915 -34.172 15.232 1.00 64.12 455 HIS A CA 1
ATOM 3276 C C . HIS A 1 455 ? -16.752 -34.736 13.818 1.00 64.12 455 HIS A C 1
ATOM 3278 O O . HIS A 1 455 ? -17.751 -34.842 13.114 1.00 64.12 455 HIS A O 1
ATOM 3284 N N . PRO A 1 456 ? -15.536 -35.083 13.367 1.00 55.47 456 PRO A N 1
ATOM 3285 C CA . PRO A 1 456 ? -15.301 -35.536 11.990 1.00 55.47 456 PRO A CA 1
ATOM 3286 C C . PRO A 1 456 ? -15.908 -36.917 11.697 1.00 55.47 456 PRO A C 1
ATOM 3288 O O . PRO A 1 456 ? -16.011 -37.319 10.546 1.00 55.47 456 PRO A O 1
ATOM 3291 N N . GLY A 1 457 ? -16.333 -37.619 12.744 1.00 55.31 457 GLY A N 1
ATOM 3292 C CA . GLY A 1 457 ? -16.879 -38.964 12.703 1.00 55.31 457 GLY A CA 1
ATOM 3293 C C . GLY A 1 457 ? -15.897 -40.015 13.223 1.00 55.31 457 GLY A C 1
ATOM 3294 O O . GLY A 1 457 ? -14.758 -39.672 13.542 1.00 55.31 457 GLY A O 1
ATOM 3295 N N . SER A 1 458 ? -16.318 -41.275 13.394 1.00 54.28 458 SER A N 1
ATOM 3296 C CA . SER A 1 458 ? -15.352 -42.345 13.693 1.00 54.28 458 SER A CA 1
ATOM 3297 C C . SER A 1 458 ? -14.627 -42.756 12.414 1.00 54.28 458 SER A C 1
ATOM 3299 O O . SER A 1 458 ? -15.288 -43.008 11.408 1.00 54.28 458 SER A O 1
ATOM 3301 N N . ALA A 1 459 ? -13.296 -42.816 12.470 1.00 43.56 459 ALA A N 1
ATOM 3302 C CA . ALA A 1 459 ? -12.467 -43.388 11.410 1.00 43.56 459 ALA A CA 1
ATOM 3303 C C . ALA A 1 459 ? -12.709 -44.893 11.236 1.00 43.56 459 ALA A C 1
ATOM 3305 O O . ALA A 1 459 ? -12.933 -45.572 12.270 1.00 43.56 459 ALA A O 1
#

Foldseek 3Di:
DDDDDPDDDPDDDDDPDPDCLEAEEQEQAALEQDDHRHPLVSLVVQQVDQFEHEYAYAHDDDAARENEHQEARDANAHAYEYEQQNYPPFDFAQDPPDRPTQQRYEYAQQNHPQYEQYEHQNANYEYASYEQANRQEEPYEYAEEHYHYPHYQFCADSRSPHRRDHNYHSYDDPHYDPQPFAWLDKDQQPDFDDPQKPDRDWDFFPPPRRIFADFAAQDKIKGKAFLVSADPQFFKKKKKWKKKKAAAQQALDPPDLRDPWWKWKAKPSGYTQAIWGAGQDQHPDPRRAIQPVHHHPPRGDHHCRQFPDHLRRVHDDPPDRGMTIHMDMDMGTDPTGMTMMIIGIDGRDPDSHTGMTIGTITMGTGHGDPDCLQCVFPVNPPPPDDWDFDDPDPPGDTHTFPAWDQDCDDQAHRWTKTFDPVCVVQFTWMKIAACDCAWGDDDPQTAGHSGMDTDNTDD